Protein AF-A0A9E5GX57-F1 (afdb_monomer_lite)

Radius of gyration: 22.39 Å; chains: 1; bounding box: 56×54×63 Å

Secondary structure (DSSP, 8-state):
-------PPPP-S--SHHHHHHHHHHHHHHHHHHHHHHHHHHTS--TTT----HHHHHHHHHHHHHS-TTPBPTT-TT-BTTTTHHHHHHHHHHHHTTSS-SB--EEEETTEEEEPPGGG-BTHHHHHHHHHHHHHHH-TT--HHHHHHHHHHHHHHS-TTS-HHHHHHHHHHHHHHHHHHHHH-SEEEEE-TTS-EEEEETTTT-HHHHHHHHHHSHHHHHHHHHHHHHHHHHTTS-PPTT---HHHHHHHHHHHIIIIIIS-HHHHHHHH-GGGHHHHHHHHHHHHHHHHHHHHHHHT-THHHHHHHTTS----HHHHHHHHHHHHHHHHHHHTT-S-HHHHHHHHHHHHHHHHHH-GGGHHHHHHHHHHHHHHHHHS-------TTS----

Sequence (394 aa):
MDNCALEAPYRGAATTPEEVGEIAEISLRESLEKEERLLKFYEQPFGANAGPWHLPRIHWQYLREFKPVGQKRKDDATEDIIHELNPALEMAAYFKADFLPSEVTYERIGGIKRDLPLEQHSIAHLFSAIAFHDRDEDDPDASRETLIEFSNDNISALGKDVKKDEKDFMRRQVLYLADVSDALTFGRKARMADGSVQKQKTHGDDLALYNRALTQYWTSITTKCPDRIRGLATRYTRVPIGKFTIDKHMAYLNETGTIFMEAQPIEDTMDRFPQLTPFLEIMNSQMRAAFVTVGAMTKYHPNLDIKQHSRKGVYNPETAEISIHRALKTAMRAAEWIPHDVCAMTELLEGLKAEAERERALQPLVDRIEEQLTPYLQHLGACPKPNCSQRRIR

Foldseek 3Di:
DDDPPPPPDDDDDDPDPVSVVVLLVVQLVVQVVLVVVLVVLQPDDDPPDDDRLQLLVLLLVVLCVPFPGRDADPPDSPHHSQNLSVVLVVVSVCVVVVLADQFQQWWADPNDTDGDPPLQTGPSLLSSLSSCLVVQAPDAVDALVVQLVSSLVVLVVPDPVQDPVNSVSVSSNSNVSSLLSLLQHQWHFHQDPVRDTDTGGSVNPPLVVSLCSQLVGLSRVLNNLVVLLVVLLCLLPDHPPPPDDLVVLVVSLVVLCVNPVVSPSLVSNCNTRVSNVSVSLLSNLSSLLSSLLSVLCSVVPCVVCCVVVVPDPPDDSNVVSVLSSVLSVQLSVQSNPDSDNLRSLVSSLVSLVVSCVVVVVSVVSSVVSCVVCVVVNVVRDDDPPPPPPDPPPD

Structure (mmCIF, N/CA/C/O backbone):
data_AF-A0A9E5GX57-F1
#
_entry.id   AF-A0A9E5GX57-F1
#
loop_
_atom_site.group_PDB
_atom_site.id
_atom_site.type_symbol
_atom_site.label_atom_id
_atom_site.label_alt_id
_atom_site.label_comp_id
_atom_site.label_asym_id
_atom_site.label_entity_id
_atom_site.label_seq_id
_atom_site.pdbx_PDB_ins_code
_atom_site.Cartn_x
_atom_site.Cartn_y
_atom_site.Cartn_z
_atom_site.occupancy
_atom_site.B_iso_or_equiv
_atom_site.auth_seq_id
_atom_site.auth_comp_id
_atom_site.auth_asym_id
_atom_site.auth_atom_id
_atom_site.pdbx_PDB_model_num
ATOM 1 N N . MET A 1 1 ? -17.647 14.606 -27.583 1.00 30.09 1 MET A N 1
ATOM 2 C CA . MET A 1 1 ? -17.278 13.748 -26.441 1.00 30.09 1 MET A CA 1
ATOM 3 C C . MET A 1 1 ? -15.777 13.787 -26.391 1.00 30.09 1 MET A C 1
ATOM 5 O O . MET A 1 1 ? -15.136 13.344 -27.336 1.00 30.09 1 MET A O 1
ATOM 9 N N . ASP A 1 2 ? -15.281 14.509 -25.401 1.00 24.64 2 ASP A N 1
ATOM 10 C CA . ASP A 1 2 ? -13.991 15.174 -25.449 1.00 24.64 2 ASP A CA 1
ATOM 11 C C . ASP A 1 2 ? -12.822 14.222 -25.205 1.00 24.64 2 ASP A C 1
ATOM 13 O O . ASP A 1 2 ? -12.831 13.387 -24.301 1.00 24.64 2 ASP A O 1
ATOM 17 N N . ASN A 1 3 ? -11.817 14.383 -26.064 1.00 24.83 3 ASN A N 1
ATOM 18 C CA . ASN A 1 3 ? -10.504 13.768 -25.992 1.00 24.83 3 ASN A CA 1
ATOM 19 C C . ASN A 1 3 ? -9.818 14.153 -24.676 1.00 24.83 3 ASN A C 1
ATOM 21 O O . ASN A 1 3 ? -9.302 15.262 -24.544 1.00 24.83 3 ASN A O 1
ATOM 25 N N . CYS A 1 4 ? -9.727 13.219 -23.732 1.00 24.48 4 CYS A N 1
ATOM 26 C CA . CYS A 1 4 ? -8.815 13.334 -22.596 1.00 24.48 4 CYS A CA 1
ATOM 27 C C . CYS A 1 4 ? -7.399 12.916 -23.038 1.00 24.48 4 CYS A C 1
ATOM 29 O O . CYS A 1 4 ? -6.855 11.910 -22.594 1.00 24.48 4 CYS A O 1
ATOM 31 N N . ALA A 1 5 ? -6.826 13.684 -23.965 1.00 29.31 5 ALA A N 1
ATOM 32 C CA . ALA A 1 5 ? -5.418 13.625 -24.332 1.00 29.31 5 ALA A CA 1
ATOM 33 C C . ALA A 1 5 ? -4.740 14.885 -23.787 1.00 29.31 5 ALA A C 1
ATOM 35 O O . ALA A 1 5 ? -4.598 15.889 -24.477 1.00 29.31 5 ALA A O 1
ATOM 36 N N . LEU A 1 6 ? -4.335 14.826 -22.521 1.00 27.31 6 LEU A N 1
ATOM 37 C CA . LEU A 1 6 ? -3.251 15.658 -22.008 1.00 27.31 6 LEU A CA 1
ATOM 38 C C . LEU A 1 6 ? -1.996 14.780 -21.949 1.00 27.31 6 LEU A C 1
ATOM 40 O O . LEU A 1 6 ? -1.486 14.459 -20.881 1.00 27.31 6 LEU A O 1
ATOM 44 N N . GLU A 1 7 ? -1.511 14.357 -23.119 1.00 31.70 7 GLU A N 1
ATOM 45 C CA . GLU A 1 7 ? -0.097 14.014 -23.266 1.00 31.70 7 GLU A CA 1
ATOM 46 C C . GLU A 1 7 ? 0.648 15.347 -23.394 1.00 31.70 7 GLU A C 1
ATOM 48 O O . GLU A 1 7 ? 0.760 15.923 -24.475 1.00 31.70 7 GLU A O 1
ATOM 53 N N . ALA A 1 8 ? 1.086 15.898 -22.259 1.00 29.09 8 ALA A N 1
ATOM 54 C CA . ALA A 1 8 ? 1.995 17.034 -22.281 1.00 29.09 8 ALA A CA 1
ATOM 55 C C . ALA A 1 8 ? 3.293 16.616 -23.005 1.00 29.09 8 ALA A C 1
ATOM 57 O O . ALA A 1 8 ? 3.839 15.549 -22.693 1.00 29.09 8 ALA A O 1
ATOM 58 N N . PRO A 1 9 ? 3.801 17.415 -23.964 1.00 34.03 9 PRO A N 1
ATOM 59 C CA . PRO A 1 9 ? 5.063 17.125 -24.624 1.00 34.03 9 PRO A CA 1
ATOM 60 C C . PRO A 1 9 ? 6.201 17.082 -23.598 1.00 34.03 9 PRO A C 1
ATOM 62 O O . PRO A 1 9 ? 6.283 17.896 -22.679 1.00 34.03 9 PRO A O 1
ATOM 65 N N . TYR A 1 10 ? 7.062 16.086 -23.777 1.00 39.72 10 TYR A N 1
ATOM 66 C CA . TYR A 1 10 ? 8.266 15.828 -22.999 1.00 39.72 10 TYR A CA 1
ATOM 67 C C . TYR A 1 10 ? 9.134 17.088 -22.863 1.00 39.72 10 TYR A C 1
ATOM 69 O O . TYR A 1 10 ? 9.574 17.651 -23.865 1.00 39.72 10 TYR A O 1
ATOM 77 N N . ARG A 1 11 ? 9.428 17.490 -21.624 1.00 37.50 11 ARG A N 1
ATOM 78 C CA . ARG A 1 11 ? 10.623 18.278 -21.304 1.00 37.50 11 ARG A CA 1
ATOM 79 C C . ARG A 1 11 ? 11.626 17.310 -20.686 1.00 37.50 11 ARG A C 1
ATOM 81 O O . ARG A 1 11 ? 11.236 16.502 -19.842 1.00 37.50 11 ARG A O 1
ATOM 88 N N . GLY A 1 12 ? 12.873 17.332 -21.154 1.00 38.97 12 GLY A N 1
ATOM 89 C CA . GLY A 1 12 ? 13.959 16.558 -20.546 1.00 38.97 12 GLY A CA 1
ATOM 90 C C . GLY A 1 12 ? 14.179 16.960 -19.084 1.00 38.97 12 GLY A C 1
ATOM 91 O O . GLY A 1 12 ? 13.433 17.772 -18.536 1.00 38.97 12 GLY A O 1
ATOM 92 N N . ALA A 1 13 ? 15.208 16.408 -18.433 1.00 46.69 13 ALA A N 1
ATOM 93 C CA . ALA A 1 13 ? 15.656 16.940 -17.143 1.00 46.69 13 ALA A CA 1
ATOM 94 C C . ALA A 1 13 ? 15.765 18.469 -17.248 1.00 46.69 13 ALA A C 1
ATOM 96 O O . ALA A 1 13 ? 16.379 18.945 -18.201 1.00 46.69 13 ALA A O 1
ATOM 97 N N . ALA A 1 14 ? 15.129 19.211 -16.332 1.00 47.84 14 ALA A N 1
ATOM 98 C CA . ALA A 1 14 ? 15.121 20.670 -16.386 1.00 47.84 14 ALA A CA 1
ATOM 99 C C . ALA A 1 14 ? 16.557 21.182 -16.514 1.00 47.84 14 ALA A C 1
ATOM 101 O O . ALA A 1 14 ? 17.408 20.924 -15.661 1.00 47.84 14 ALA A O 1
ATOM 102 N N . THR A 1 15 ? 16.827 21.852 -17.625 1.00 48.78 15 THR A N 1
ATOM 103 C CA . THR A 1 15 ? 18.146 22.379 -17.967 1.00 48.78 15 THR A CA 1
ATOM 104 C C . THR A 1 15 ? 18.288 23.838 -17.559 1.00 48.78 15 THR A C 1
ATOM 106 O O . THR A 1 15 ? 19.411 24.338 -17.485 1.00 48.78 15 THR A O 1
ATOM 109 N N . THR A 1 16 ? 17.171 24.509 -17.246 1.00 55.31 16 THR A N 1
ATOM 110 C CA . THR A 1 16 ? 17.151 25.908 -16.813 1.00 55.31 16 THR A CA 1
ATOM 111 C C . THR A 1 16 ? 16.426 26.115 -15.475 1.00 55.31 16 THR A C 1
ATOM 113 O O . THR A 1 16 ? 15.537 25.337 -15.115 1.00 55.31 16 THR A O 1
ATOM 116 N N . PRO A 1 17 ? 16.769 27.174 -14.717 1.00 61.09 17 PRO A N 1
ATOM 117 C CA . PRO A 1 17 ? 16.043 27.568 -13.507 1.00 61.09 17 PRO A CA 1
ATOM 118 C C . PRO A 1 17 ? 14.542 27.812 -13.732 1.00 61.09 17 PRO A C 1
ATOM 120 O O . PRO A 1 17 ? 13.737 27.491 -12.860 1.00 61.09 17 PRO A O 1
ATOM 123 N N . GLU A 1 18 ? 14.153 28.336 -14.895 1.00 64.94 18 GLU A N 1
ATOM 124 C CA . GLU A 1 18 ? 12.749 28.552 -15.265 1.00 64.94 18 GLU A CA 1
ATOM 125 C C . GLU A 1 18 ? 11.991 27.224 -15.414 1.00 64.94 18 GLU A C 1
ATOM 127 O O . GLU A 1 18 ? 10.876 27.087 -14.914 1.00 64.94 18 GLU A O 1
ATOM 132 N N . GLU A 1 19 ? 12.611 26.207 -16.022 1.00 59.66 19 GLU A N 1
ATOM 133 C CA . GLU A 1 19 ? 12.030 24.863 -16.131 1.00 59.66 19 GLU A CA 1
ATOM 134 C C . GLU A 1 19 ? 11.888 24.186 -14.761 1.00 59.66 19 GLU A C 1
ATOM 136 O O . GLU A 1 19 ? 10.902 23.490 -14.515 1.00 59.66 19 GLU A O 1
ATOM 141 N N . VAL A 1 20 ? 12.834 24.418 -13.844 1.00 59.88 20 VAL A N 1
ATOM 142 C CA . VAL A 1 20 ? 12.734 23.950 -12.451 1.00 59.88 20 VAL A CA 1
ATOM 143 C C . VAL A 1 20 ? 11.553 24.615 -11.735 1.00 59.88 20 VAL A C 1
ATOM 145 O O . VAL A 1 20 ? 10.814 23.932 -11.024 1.00 59.88 20 VAL A O 1
ATOM 148 N N . GLY A 1 21 ? 11.348 25.920 -11.948 1.00 58.75 21 GLY A N 1
ATOM 149 C CA . GLY A 1 21 ? 10.207 26.665 -11.409 1.00 58.75 21 GLY A CA 1
ATOM 150 C C . GLY A 1 21 ? 8.862 26.121 -11.898 1.00 58.75 21 GLY A C 1
ATOM 151 O O . GLY A 1 21 ? 7.993 25.807 -11.086 1.00 58.75 21 GLY A O 1
ATOM 152 N N . GLU A 1 22 ? 8.713 25.909 -13.207 1.00 66.88 22 GLU A N 1
ATOM 153 C CA . GLU A 1 22 ? 7.477 25.368 -13.790 1.00 66.88 22 GLU A CA 1
ATOM 154 C C . GLU A 1 22 ? 7.166 23.937 -13.308 1.00 66.88 22 GLU A C 1
ATOM 156 O O . GLU A 1 22 ? 6.010 23.604 -13.034 1.00 66.88 22 GLU A O 1
ATOM 161 N N . ILE A 1 23 ? 8.182 23.078 -13.154 1.00 65.31 23 ILE A N 1
ATOM 162 C CA . ILE A 1 23 ? 7.997 21.711 -12.633 1.00 65.31 23 ILE A CA 1
ATOM 163 C C . ILE A 1 23 ? 7.541 21.729 -11.168 1.00 65.31 23 ILE A C 1
ATOM 165 O O . ILE A 1 23 ? 6.673 20.935 -10.788 1.00 65.31 23 ILE A O 1
ATOM 169 N N . ALA A 1 24 ? 8.091 22.632 -10.353 1.00 68.75 24 ALA A N 1
ATOM 170 C CA . ALA A 1 24 ? 7.692 22.788 -8.957 1.00 68.75 24 ALA A CA 1
ATOM 171 C C . ALA A 1 24 ? 6.227 23.245 -8.834 1.00 68.75 24 ALA A C 1
ATOM 173 O O . ALA A 1 24 ? 5.468 22.682 -8.043 1.00 68.75 24 ALA A O 1
ATOM 174 N N . GLU A 1 25 ? 5.793 24.198 -9.663 1.00 73.62 25 GLU A N 1
ATOM 175 C CA . GLU A 1 25 ? 4.401 24.667 -9.688 1.00 73.62 25 GLU A CA 1
ATOM 176 C C . GLU A 1 25 ? 3.413 23.567 -10.105 1.00 73.62 25 GLU A C 1
ATOM 178 O O . GLU A 1 25 ? 2.356 23.410 -9.487 1.00 73.62 25 GLU A O 1
ATOM 183 N N . ILE A 1 26 ? 3.760 22.763 -11.117 1.00 73.25 26 ILE A N 1
ATOM 184 C CA . ILE A 1 26 ? 2.931 21.630 -11.550 1.00 73.25 26 ILE A CA 1
ATOM 185 C C . ILE A 1 26 ? 2.791 20.601 -10.426 1.00 73.25 26 ILE A C 1
ATOM 187 O O . ILE A 1 26 ? 1.674 20.152 -10.161 1.00 73.25 26 ILE A O 1
ATOM 191 N N . SER A 1 27 ? 3.891 20.241 -9.754 1.00 74.75 27 SER A N 1
ATOM 192 C CA . SER A 1 27 ? 3.845 19.264 -8.658 1.00 74.75 27 SER A CA 1
ATOM 193 C C . SER A 1 27 ? 3.019 19.774 -7.484 1.00 74.75 27 SER A C 1
ATOM 195 O O . SER A 1 27 ? 2.215 19.031 -6.930 1.00 74.75 27 SER A O 1
ATOM 197 N N . LEU A 1 28 ? 3.172 21.051 -7.124 1.00 81.19 28 LEU A N 1
ATOM 198 C CA . LEU A 1 28 ? 2.388 21.670 -6.062 1.00 81.19 28 LEU A CA 1
ATOM 199 C C . LEU A 1 28 ? 0.888 21.590 -6.361 1.00 81.19 28 LEU A C 1
ATOM 201 O O . LEU A 1 28 ? 0.123 21.127 -5.516 1.00 81.19 28 LEU A O 1
ATOM 205 N N . ARG A 1 29 ? 0.470 21.984 -7.570 1.00 81.69 29 ARG A N 1
ATOM 206 C CA . ARG A 1 29 ? -0.937 21.906 -7.981 1.00 81.69 29 ARG A CA 1
ATOM 207 C C . ARG A 1 29 ? -1.455 20.468 -7.952 1.00 81.69 29 ARG A C 1
ATOM 209 O O . ARG A 1 29 ? -2.508 20.219 -7.378 1.00 81.69 29 ARG A O 1
ATOM 216 N N . GLU A 1 30 ? -0.705 19.527 -8.521 1.00 80.75 30 GLU A N 1
ATOM 217 C CA . GLU A 1 30 ? -1.071 18.107 -8.551 1.00 80.75 30 GLU A CA 1
ATOM 218 C C . GLU A 1 30 ? -1.257 17.530 -7.135 1.00 80.75 30 GLU A C 1
ATOM 220 O O . GLU A 1 30 ? -2.246 16.846 -6.863 1.00 80.75 30 GLU A O 1
ATOM 225 N N . SER A 1 31 ? -0.327 17.825 -6.224 1.00 83.00 31 SER A N 1
ATOM 226 C CA . SER A 1 31 ? -0.404 17.439 -4.813 1.00 83.00 31 SER A CA 1
ATOM 227 C C . SER A 1 31 ? -1.658 17.992 -4.130 1.00 83.00 31 SER A C 1
ATOM 229 O O . SER A 1 31 ? -2.380 17.244 -3.468 1.00 83.00 31 SER A O 1
ATOM 231 N N . LEU A 1 32 ? -1.931 19.290 -4.302 1.00 85.75 32 LEU A N 1
ATOM 232 C CA . LEU A 1 32 ? -3.076 19.961 -3.680 1.00 85.75 32 LEU A CA 1
ATOM 233 C C . LEU A 1 32 ? -4.412 19.421 -4.204 1.00 85.75 32 LEU A C 1
ATOM 235 O O . LEU A 1 32 ? -5.317 19.158 -3.418 1.00 85.75 32 LEU A O 1
ATOM 239 N N . GLU A 1 33 ? -4.530 19.191 -5.513 1.00 86.44 33 GLU A N 1
ATOM 240 C CA . GLU A 1 33 ? -5.737 18.617 -6.121 1.00 86.44 33 GLU A CA 1
ATOM 241 C C . GLU A 1 33 ? -6.028 17.202 -5.592 1.00 86.44 33 GLU A C 1
ATOM 243 O O . GLU A 1 33 ? -7.178 16.843 -5.320 1.00 86.44 33 GLU A O 1
ATOM 248 N N . LYS A 1 34 ? -4.992 16.370 -5.430 1.00 86.75 34 LYS A N 1
ATOM 249 C CA . LYS A 1 34 ? -5.133 15.014 -4.876 1.00 86.75 34 LYS A CA 1
ATOM 250 C C . LYS A 1 34 ? -5.502 15.036 -3.397 1.00 86.75 34 LYS A C 1
ATOM 252 O O . LYS A 1 34 ? -6.383 14.279 -2.987 1.00 86.75 34 LYS A O 1
ATOM 257 N N . GLU A 1 35 ? -4.867 15.908 -2.620 1.00 87.31 35 GLU A N 1
ATOM 258 C CA . GLU A 1 35 ? -5.196 16.114 -1.211 1.00 87.31 35 GLU A CA 1
ATOM 259 C C . GLU A 1 35 ? -6.649 16.567 -1.044 1.00 87.31 35 GLU A C 1
ATOM 261 O O . GLU A 1 35 ? -7.388 15.962 -0.271 1.00 87.31 35 GLU A O 1
ATOM 266 N N . GLU A 1 36 ? -7.105 17.555 -1.818 1.00 88.00 36 GLU A N 1
ATOM 267 C CA . GLU A 1 36 ? -8.489 18.035 -1.765 1.00 88.00 36 GLU A CA 1
ATOM 268 C C . GLU A 1 36 ? -9.488 16.900 -2.040 1.00 88.00 36 GLU A C 1
ATOM 270 O O . GLU A 1 36 ? -10.511 16.770 -1.363 1.00 88.00 36 GLU A O 1
ATOM 275 N N . ARG A 1 37 ? -9.188 16.029 -3.010 1.00 87.38 37 ARG A N 1
ATOM 276 C CA . ARG A 1 37 ? -10.025 14.861 -3.319 1.00 87.38 37 ARG A CA 1
ATOM 277 C C . ARG A 1 37 ? -10.089 13.858 -2.167 1.00 87.38 37 ARG A C 1
ATOM 279 O O . ARG A 1 37 ? -11.169 13.319 -1.920 1.00 87.38 37 ARG A O 1
ATOM 286 N N . LEU A 1 38 ? -8.975 13.601 -1.480 1.00 86.56 38 LEU A N 1
ATOM 287 C CA . LEU A 1 38 ? -8.951 12.720 -0.308 1.00 86.56 38 LEU A CA 1
ATOM 288 C C . LEU A 1 38 ? -9.674 13.339 0.886 1.00 86.56 38 LEU A C 1
ATOM 290 O O . LEU A 1 38 ? -10.454 12.652 1.536 1.00 86.56 38 LEU A O 1
ATOM 294 N N . LEU A 1 39 ? -9.488 14.636 1.140 1.00 85.44 39 LEU A N 1
ATOM 295 C CA . LEU A 1 39 ? -10.203 15.342 2.204 1.00 85.44 39 LEU A CA 1
ATOM 296 C C . LEU A 1 39 ? -11.717 15.282 1.982 1.00 85.44 39 LEU A C 1
ATOM 298 O O . LEU A 1 39 ? -12.441 14.863 2.883 1.00 85.44 39 LEU A O 1
ATOM 302 N N . LYS A 1 40 ? -12.183 15.562 0.756 1.00 86.44 40 LYS A N 1
ATOM 303 C CA . LYS A 1 40 ? -13.597 15.397 0.378 1.00 86.44 40 LYS A CA 1
ATOM 304 C C . LYS A 1 40 ? -14.086 13.969 0.580 1.00 86.44 40 LYS A C 1
ATOM 306 O O . LYS A 1 40 ? -15.227 13.769 0.978 1.00 86.44 40 LYS A O 1
ATOM 311 N N . PHE A 1 41 ? -13.256 12.968 0.290 1.00 85.50 41 PHE A N 1
ATOM 312 C CA . PHE A 1 41 ? -13.591 11.572 0.558 1.00 85.50 41 PHE A CA 1
ATOM 313 C C . PHE A 1 41 ? -13.743 11.310 2.065 1.00 85.50 41 PHE A C 1
ATOM 315 O O . PHE A 1 41 ? -14.766 10.770 2.467 1.00 85.50 41 PHE A O 1
ATOM 322 N N . TYR A 1 42 ? -12.816 11.776 2.905 1.00 82.69 42 TYR A N 1
ATOM 323 C CA . TYR A 1 42 ? -12.885 11.636 4.369 1.00 82.69 42 TYR A CA 1
ATOM 324 C C . TYR A 1 42 ? -14.012 12.443 5.036 1.00 82.69 42 TYR A C 1
ATOM 326 O O . TYR A 1 42 ? -14.232 12.317 6.241 1.00 82.69 42 TYR A O 1
ATOM 334 N N . GLU A 1 43 ? -14.674 13.338 4.307 1.00 79.19 43 GLU A N 1
ATOM 335 C CA . GLU A 1 43 ? -15.832 14.115 4.771 1.00 79.19 43 GLU A CA 1
ATOM 336 C C . GLU A 1 43 ? -17.173 13.446 4.443 1.00 79.19 43 GLU A C 1
ATOM 338 O O . GLU A 1 43 ? -18.208 13.857 4.969 1.00 79.19 43 GLU A O 1
ATOM 343 N N . GLN A 1 44 ? -17.180 12.415 3.595 1.00 75.62 44 GLN A N 1
ATOM 344 C CA . GLN A 1 44 ? -18.407 11.716 3.223 1.00 75.62 44 GLN A CA 1
ATOM 345 C C . GLN A 1 44 ? -18.916 10.854 4.395 1.00 75.62 44 GLN A C 1
ATOM 347 O O . GLN A 1 44 ? -18.134 10.121 5.003 1.00 75.62 44 GLN A O 1
ATOM 352 N N . PRO A 1 45 ? -20.219 10.911 4.735 1.00 63.09 45 PRO A N 1
ATOM 353 C CA . PRO A 1 45 ? -20.799 10.014 5.728 1.00 63.09 45 PRO A CA 1
ATOM 354 C C . PRO A 1 45 ? -20.820 8.581 5.178 1.00 63.09 45 PRO A C 1
ATOM 356 O O . PRO A 1 45 ? -21.448 8.317 4.152 1.00 63.09 45 PRO A O 1
ATOM 359 N N . PHE A 1 46 ? -20.144 7.651 5.856 1.00 62.62 46 PHE A N 1
ATOM 360 C CA . PHE A 1 46 ? -20.051 6.254 5.425 1.00 62.62 46 PHE A CA 1
ATOM 361 C C . PHE A 1 46 ? -20.983 5.351 6.232 1.00 62.62 46 PHE A C 1
ATOM 363 O O . PHE A 1 46 ? -20.666 4.890 7.322 1.00 62.62 46 PHE A O 1
ATOM 370 N N . GLY A 1 47 ? -22.161 5.075 5.674 1.00 53.31 47 GLY A N 1
ATOM 371 C CA . GLY A 1 47 ? -23.150 4.210 6.316 1.00 53.31 47 GLY A CA 1
ATOM 372 C C . GLY A 1 47 ? -23.623 4.726 7.683 1.00 53.31 47 GLY A C 1
ATOM 373 O O . GLY A 1 47 ? -23.253 5.800 8.146 1.00 53.31 47 GLY A O 1
ATOM 374 N N . ALA A 1 48 ? -24.491 3.958 8.339 1.00 41.62 48 ALA A N 1
ATOM 375 C CA . ALA A 1 48 ? -25.104 4.367 9.604 1.00 41.62 48 ALA A CA 1
ATOM 376 C C . ALA A 1 48 ? -24.144 4.322 10.816 1.00 41.62 48 ALA A C 1
ATOM 378 O O . ALA A 1 48 ? -24.490 4.856 11.866 1.00 41.62 48 ALA A O 1
ATOM 379 N N . ASN A 1 49 ? -22.962 3.701 10.672 1.00 45.16 49 ASN A N 1
ATOM 380 C CA . ASN A 1 49 ? -22.070 3.360 11.787 1.00 45.16 49 ASN A CA 1
ATOM 381 C C . ASN A 1 49 ? -20.617 3.851 11.640 1.00 45.16 49 ASN A C 1
ATOM 383 O O . ASN A 1 49 ? -19.863 3.710 12.602 1.00 45.16 49 ASN A O 1
ATOM 387 N N . ALA A 1 50 ? -20.183 4.413 10.500 1.00 52.50 50 ALA A N 1
ATOM 388 C CA . ALA A 1 50 ? -18.818 4.934 10.428 1.00 52.50 50 ALA A CA 1
ATOM 389 C C . ALA A 1 50 ? -18.745 6.259 11.189 1.00 52.50 50 ALA A C 1
ATOM 391 O O . ALA A 1 50 ? -19.325 7.271 10.788 1.00 52.50 50 ALA A O 1
ATOM 392 N N . GLY A 1 51 ? -18.030 6.241 12.311 1.00 54.72 51 GLY A N 1
ATOM 393 C CA . GLY A 1 51 ? -17.637 7.459 13.000 1.00 54.72 51 GLY A CA 1
ATOM 394 C C . GLY A 1 51 ? -16.778 8.373 12.110 1.00 54.72 51 GLY A C 1
ATOM 395 O O . GLY A 1 51 ? -16.346 7.990 11.019 1.00 54.72 51 GLY A O 1
ATOM 396 N N . PRO A 1 52 ? -16.513 9.604 12.564 1.00 62.62 52 PRO A N 1
ATOM 397 C CA . PRO A 1 52 ? -15.611 10.524 11.878 1.00 62.62 52 PRO A CA 1
ATOM 398 C C . PRO A 1 52 ? -14.225 9.906 11.605 1.00 62.62 52 PRO A C 1
ATOM 400 O O . PRO A 1 52 ? -13.628 9.256 12.464 1.00 62.62 52 PRO A O 1
ATOM 403 N N . TRP A 1 53 ? -13.688 10.162 10.404 1.00 76.38 53 TRP A N 1
ATOM 404 C CA . TRP A 1 53 ? -12.379 9.693 9.919 1.00 76.38 53 TRP A CA 1
ATOM 405 C C . TRP A 1 53 ? -11.206 10.422 10.605 1.00 76.38 53 TRP A C 1
ATOM 407 O O . TRP A 1 53 ? -10.419 11.121 9.965 1.00 76.38 53 TRP A O 1
ATOM 417 N N . HIS A 1 54 ? -11.088 10.303 11.929 1.00 79.12 54 HIS A N 1
ATOM 418 C CA . HIS A 1 54 ? -10.062 11.007 12.703 1.00 79.12 54 HIS A CA 1
ATOM 419 C C . HIS A 1 54 ? -8.652 10.482 12.435 1.00 79.12 54 HIS A C 1
ATOM 421 O O . HIS A 1 54 ? -7.739 11.279 12.229 1.00 79.12 54 HIS A O 1
ATOM 427 N N . LEU A 1 55 ? -8.463 9.159 12.405 1.00 82.00 55 LEU A N 1
ATOM 428 C CA . LEU A 1 55 ? -7.122 8.587 12.288 1.00 82.00 55 LEU A CA 1
ATOM 429 C C . LEU A 1 55 ? -6.457 8.925 10.951 1.00 82.00 55 LEU A C 1
ATOM 431 O O . LEU A 1 55 ? -5.352 9.459 11.007 1.00 82.00 55 LEU A O 1
ATOM 435 N N . PRO A 1 56 ? -7.088 8.748 9.775 1.00 83.69 56 PRO A N 1
ATOM 436 C CA . PRO A 1 56 ? -6.435 9.095 8.514 1.00 83.69 56 PRO A CA 1
ATOM 437 C C . PRO A 1 56 ? -6.061 10.574 8.428 1.00 83.69 56 PRO A C 1
ATOM 439 O O . PRO A 1 56 ? -5.003 10.897 7.907 1.00 83.69 56 PRO A O 1
ATOM 442 N N . ARG A 1 57 ? -6.862 11.475 9.016 1.00 82.81 57 ARG A N 1
ATOM 443 C CA . ARG A 1 57 ? -6.533 12.909 9.089 1.00 82.81 57 ARG A CA 1
ATOM 444 C C . ARG A 1 57 ? -5.321 13.191 9.979 1.00 82.81 57 ARG A C 1
ATOM 446 O O . ARG A 1 57 ? -4.462 13.968 9.582 1.00 82.81 57 ARG A O 1
ATOM 453 N N . ILE A 1 58 ? -5.238 12.563 11.152 1.00 87.25 58 ILE A N 1
ATOM 454 C CA . ILE A 1 58 ? -4.082 12.707 12.054 1.00 87.25 58 ILE A CA 1
ATOM 455 C C . ILE A 1 58 ? -2.818 12.152 11.382 1.00 87.25 58 ILE A C 1
ATOM 457 O O . ILE A 1 58 ? -1.800 12.828 11.315 1.00 87.25 58 ILE A O 1
ATOM 461 N N . HIS A 1 59 ? -2.891 10.958 10.796 1.00 86.12 59 HIS A N 1
ATOM 462 C CA . HIS A 1 59 ? -1.746 10.329 10.126 1.00 86.12 59 HIS A CA 1
ATOM 463 C C . HIS A 1 59 ? -1.342 11.072 8.841 1.00 86.12 59 HIS A C 1
ATOM 465 O O . HIS A 1 59 ? -0.176 11.087 8.461 1.00 86.12 59 HIS A O 1
ATOM 471 N N . TRP A 1 60 ? -2.281 11.760 8.193 1.00 84.44 60 TRP A N 1
ATOM 472 C CA . TRP A 1 60 ? -1.971 12.679 7.103 1.00 84.44 60 TRP A CA 1
ATOM 473 C C . TRP A 1 60 ? -1.143 13.887 7.569 1.00 84.44 60 TRP A C 1
ATOM 475 O O . TRP A 1 60 ? -0.207 14.301 6.887 1.00 84.44 60 TRP A O 1
ATOM 485 N N . GLN A 1 61 ? -1.441 14.439 8.747 1.00 86.06 61 GLN A N 1
ATOM 486 C CA . GLN A 1 61 ? -0.637 15.515 9.335 1.00 86.06 61 GLN A CA 1
ATOM 487 C C . GLN A 1 61 ? 0.776 15.036 9.691 1.00 86.06 61 GLN A C 1
ATOM 489 O O . GLN A 1 61 ? 1.725 15.787 9.489 1.00 86.06 61 GLN A O 1
ATOM 494 N N . TYR A 1 62 ? 0.921 13.781 10.129 1.00 87.12 62 TYR A N 1
ATOM 495 C CA . TYR A 1 62 ? 2.230 13.155 10.335 1.00 87.12 62 TYR A CA 1
ATOM 496 C C . TYR A 1 62 ? 3.045 13.132 9.036 1.00 87.12 62 TYR A C 1
ATOM 498 O O . TYR A 1 62 ? 4.187 13.570 9.011 1.00 87.12 62 TYR A O 1
ATOM 506 N N . LEU A 1 63 ? 2.451 12.726 7.908 1.00 85.69 63 LEU A N 1
ATOM 507 C CA . LEU A 1 63 ? 3.138 12.783 6.611 1.00 85.69 63 LEU A CA 1
ATOM 508 C C . LEU A 1 63 ? 3.603 14.210 6.267 1.00 85.69 63 LEU A C 1
ATOM 510 O O . LEU A 1 63 ? 4.726 14.408 5.797 1.00 85.69 63 LEU A O 1
ATOM 514 N N . ARG A 1 64 ? 2.751 15.209 6.529 1.00 83.25 64 ARG A N 1
ATOM 515 C CA . ARG A 1 64 ? 3.027 16.634 6.287 1.00 83.25 64 ARG A CA 1
ATOM 516 C C . ARG A 1 64 ? 4.144 17.204 7.156 1.00 83.25 64 ARG A C 1
ATOM 518 O O . ARG A 1 64 ? 4.802 18.141 6.709 1.00 83.25 64 ARG A O 1
ATOM 525 N N . GLU A 1 65 ? 4.368 16.654 8.348 1.00 85.31 65 GLU A N 1
ATOM 526 C CA . GLU A 1 65 ? 5.475 17.055 9.224 1.00 85.31 65 GLU A CA 1
ATOM 527 C C . GLU A 1 65 ? 6.824 16.887 8.526 1.00 85.31 65 GLU A C 1
ATOM 529 O O . GLU A 1 65 ? 7.736 17.689 8.725 1.00 85.31 65 GLU A O 1
ATOM 534 N N . PHE A 1 66 ? 6.929 15.897 7.641 1.00 82.31 66 PHE A N 1
ATOM 535 C CA . PHE A 1 66 ? 8.219 15.530 7.097 1.00 82.31 66 PHE A CA 1
ATOM 536 C C . PHE A 1 66 ? 8.337 15.499 5.574 1.00 82.31 66 PHE A C 1
ATOM 538 O O . PHE A 1 66 ? 9.452 15.462 5.049 1.00 82.31 66 PHE A O 1
ATOM 545 N N . LYS A 1 67 ? 7.218 15.511 4.842 1.00 80.44 67 LYS A N 1
ATOM 546 C CA . LYS A 1 67 ? 7.210 15.623 3.379 1.00 80.44 67 LYS A CA 1
ATOM 547 C C . LYS A 1 67 ? 6.522 16.927 2.948 1.00 80.44 67 LYS A C 1
ATOM 549 O O . LYS A 1 67 ? 5.291 17.026 3.008 1.00 80.44 67 LYS A O 1
ATOM 554 N N . PRO A 1 68 ? 7.284 17.947 2.506 1.00 73.38 68 PRO A N 1
ATOM 555 C CA . PRO A 1 68 ? 6.707 19.204 2.035 1.00 73.38 68 PRO A CA 1
ATOM 556 C C . PRO A 1 68 ? 5.909 19.009 0.739 1.00 73.38 68 PRO A C 1
ATOM 558 O O . PRO A 1 68 ? 6.231 18.162 -0.089 1.00 73.38 68 PRO A O 1
ATOM 561 N N . VAL A 1 69 ? 4.868 19.821 0.543 1.00 74.69 69 VAL A N 1
ATOM 562 C CA . VAL A 1 69 ? 4.011 19.770 -0.655 1.00 74.69 69 VAL A CA 1
ATOM 563 C C . VAL A 1 69 ? 4.807 20.143 -1.907 1.00 74.69 69 VAL A C 1
ATOM 565 O O . VAL A 1 69 ? 5.556 21.119 -1.888 1.00 74.69 69 VAL A O 1
ATOM 568 N N . GLY A 1 70 ? 4.584 19.429 -3.013 1.00 64.38 70 GLY A N 1
ATOM 569 C CA . GLY A 1 70 ? 5.005 19.886 -4.339 1.00 64.38 70 GLY A CA 1
ATOM 570 C C . GLY A 1 70 ? 6.501 19.772 -4.632 1.00 64.38 70 GLY A C 1
ATOM 571 O O . GLY A 1 70 ? 6.973 20.348 -5.609 1.00 64.38 70 GLY A O 1
ATOM 572 N N . GLN A 1 71 ? 7.260 19.031 -3.823 1.00 70.62 71 GLN A N 1
ATOM 573 C CA . GLN A 1 71 ? 8.604 18.617 -4.224 1.00 70.62 71 GLN A CA 1
ATOM 574 C C . GLN A 1 71 ? 8.520 17.351 -5.079 1.00 70.62 71 GLN A C 1
ATOM 576 O O . GLN A 1 71 ? 7.662 16.502 -4.863 1.00 70.62 71 GLN A O 1
ATOM 581 N N . LYS A 1 72 ? 9.422 17.206 -6.051 1.00 70.38 72 LYS A N 1
ATOM 582 C CA . LYS A 1 72 ? 9.618 15.948 -6.783 1.00 70.38 72 LYS A CA 1
ATOM 583 C C . LYS A 1 72 ? 10.651 15.083 -6.063 1.00 70.38 72 LYS A C 1
ATOM 585 O O . LYS A 1 72 ? 11.551 15.606 -5.398 1.00 70.38 72 LYS A O 1
ATOM 590 N N . ARG A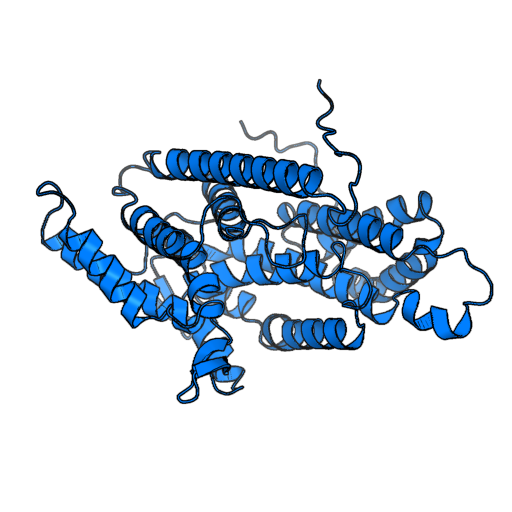 1 73 ? 10.549 13.760 -6.201 1.00 63.31 73 ARG A N 1
ATOM 591 C CA . ARG A 1 73 ? 11.589 12.838 -5.718 1.00 63.31 73 ARG A CA 1
ATOM 592 C C . ARG A 1 73 ? 12.911 13.148 -6.434 1.00 63.31 73 ARG A C 1
ATOM 594 O O . ARG A 1 73 ? 12.909 13.532 -7.604 1.00 63.31 73 ARG A O 1
ATOM 601 N N . LYS A 1 74 ? 14.048 13.007 -5.737 1.00 50.44 74 LYS A N 1
ATOM 602 C CA . LYS A 1 74 ? 15.374 13.230 -6.339 1.00 50.44 74 LYS A CA 1
ATOM 603 C C . LYS A 1 74 ? 15.503 12.361 -7.592 1.00 50.44 74 LYS A C 1
ATOM 605 O O . LYS A 1 74 ? 15.495 11.141 -7.484 1.00 50.44 74 LYS A O 1
ATOM 610 N N . ASP A 1 75 ? 15.660 13.032 -8.730 1.00 42.88 75 ASP A N 1
ATOM 611 C CA . ASP A 1 75 ? 15.964 12.491 -10.060 1.00 42.88 75 ASP A CA 1
ATOM 612 C C . ASP A 1 75 ? 14.789 12.098 -10.970 1.00 42.88 75 ASP A C 1
ATOM 614 O O . ASP A 1 75 ? 15.052 11.772 -12.126 1.00 42.88 75 ASP A O 1
ATOM 618 N N . ASP A 1 76 ? 13.530 12.233 -10.539 1.00 51.09 76 ASP A N 1
ATOM 619 C CA . ASP A 1 76 ? 12.375 11.890 -11.381 1.00 51.09 76 ASP A CA 1
ATOM 620 C C . ASP A 1 76 ? 11.443 13.089 -11.595 1.00 51.09 76 ASP A C 1
ATOM 622 O O . ASP A 1 76 ? 10.729 13.530 -10.697 1.00 51.09 76 ASP A O 1
ATOM 626 N N . ALA A 1 77 ? 11.372 13.587 -12.836 1.00 50.09 77 ALA A N 1
ATOM 627 C CA . ALA A 1 77 ? 10.484 14.695 -13.218 1.00 50.09 77 ALA A CA 1
ATOM 628 C C . ALA A 1 77 ? 8.981 14.379 -13.046 1.00 50.09 77 ALA A C 1
ATOM 630 O O . ALA A 1 77 ? 8.135 15.259 -13.201 1.00 50.09 77 ALA A O 1
ATOM 631 N N . THR A 1 78 ? 8.629 13.123 -12.756 1.00 50.06 78 THR A N 1
ATOM 632 C CA . THR A 1 78 ? 7.247 12.632 -12.812 1.00 50.06 78 THR A CA 1
ATOM 633 C C . THR A 1 78 ? 6.666 12.223 -11.463 1.00 50.06 78 THR A C 1
ATOM 635 O O . THR A 1 78 ? 5.444 12.222 -11.334 1.00 50.06 78 THR A O 1
ATOM 638 N N . GLU A 1 79 ? 7.482 11.951 -10.439 1.00 57.22 79 GLU A N 1
ATOM 639 C CA . GLU A 1 79 ? 6.976 11.438 -9.163 1.00 57.22 79 GLU A CA 1
ATOM 640 C C . GLU A 1 79 ? 7.052 12.497 -8.055 1.00 57.22 79 GLU A C 1
ATOM 642 O O . GLU A 1 79 ? 8.118 13.011 -7.712 1.00 57.22 79 GLU A O 1
ATOM 647 N N . ASP A 1 80 ? 5.875 12.872 -7.548 1.00 62.91 80 ASP A N 1
ATOM 648 C CA . ASP A 1 80 ? 5.721 13.771 -6.403 1.00 62.91 80 ASP A CA 1
ATOM 649 C C . ASP A 1 80 ? 6.291 13.120 -5.131 1.00 62.91 80 ASP A C 1
ATOM 651 O O . ASP A 1 80 ? 6.194 11.906 -4.958 1.00 62.91 80 ASP A O 1
ATOM 655 N N . ILE A 1 81 ? 6.887 13.919 -4.243 1.00 67.00 81 ILE A N 1
ATOM 656 C CA . ILE A 1 81 ? 7.446 13.467 -2.963 1.00 67.00 81 ILE A CA 1
ATOM 657 C C . ILE A 1 81 ? 6.373 12.842 -2.062 1.00 67.00 81 ILE A C 1
ATOM 659 O O . ILE A 1 81 ? 6.698 11.989 -1.239 1.00 67.00 81 ILE A O 1
ATOM 663 N N . ILE A 1 82 ? 5.108 13.230 -2.255 1.00 72.81 82 ILE A N 1
ATOM 664 C CA . ILE A 1 82 ? 3.924 12.719 -1.560 1.00 72.81 82 ILE A CA 1
ATOM 665 C C . ILE A 1 82 ? 3.192 11.705 -2.443 1.00 72.81 82 ILE A C 1
ATOM 667 O O . ILE A 1 82 ? 1.986 11.782 -2.706 1.00 72.81 82 ILE A O 1
ATOM 671 N N . HIS A 1 83 ? 3.944 10.752 -2.976 1.00 74.88 83 HIS A N 1
ATOM 672 C CA . HIS A 1 83 ? 3.407 9.703 -3.831 1.00 74.88 83 HIS A CA 1
ATOM 673 C C . HIS A 1 83 ? 2.359 8.808 -3.144 1.00 74.88 83 HIS A C 1
ATOM 675 O O . HIS A 1 83 ? 1.529 8.242 -3.860 1.00 74.88 83 HIS A O 1
ATOM 681 N N . GLU A 1 84 ? 2.315 8.789 -1.806 1.00 79.56 84 GLU A N 1
ATOM 682 C CA . GLU A 1 84 ? 1.350 8.114 -0.922 1.00 79.56 84 GLU A CA 1
ATOM 683 C C . GLU A 1 84 ? -0.099 8.558 -1.184 1.00 79.56 84 GLU A C 1
ATOM 685 O O . GLU A 1 84 ? -1.049 7.806 -0.954 1.00 79.56 84 GLU A O 1
ATOM 690 N N . LEU A 1 85 ? -0.285 9.757 -1.752 1.00 81.50 85 LEU A N 1
ATOM 691 C CA . LEU A 1 85 ? -1.587 10.250 -2.205 1.00 81.50 85 LEU A CA 1
ATOM 692 C C . LEU A 1 85 ? -2.223 9.352 -3.266 1.00 81.50 85 LEU A C 1
ATOM 694 O O . LEU A 1 85 ? -3.444 9.197 -3.296 1.00 81.50 85 LEU A O 1
ATOM 698 N N . ASN A 1 86 ? -1.418 8.787 -4.168 1.00 80.31 86 ASN A N 1
ATOM 699 C CA . ASN A 1 86 ? -1.954 7.994 -5.269 1.00 80.31 86 ASN A CA 1
ATOM 700 C C . ASN A 1 86 ? -2.493 6.636 -4.786 1.00 80.31 86 ASN A C 1
ATOM 702 O O . ASN A 1 86 ? -3.652 6.368 -5.097 1.00 80.31 86 ASN A O 1
ATOM 706 N N . PRO A 1 87 ? -1.746 5.815 -4.011 1.00 83.75 87 PRO A N 1
ATOM 707 C CA . PRO A 1 87 ? -2.308 4.597 -3.431 1.00 83.75 87 PRO A CA 1
ATOM 708 C C . PRO A 1 87 ? -3.538 4.870 -2.560 1.00 83.75 87 PRO A C 1
ATOM 710 O O . PRO A 1 87 ? -4.506 4.121 -2.628 1.00 83.75 87 PRO A O 1
ATOM 713 N N . ALA A 1 88 ? -3.567 5.971 -1.797 1.00 88.19 88 ALA A N 1
ATOM 714 C CA . ALA A 1 88 ? -4.747 6.329 -1.007 1.00 88.19 88 ALA A CA 1
ATOM 715 C C . ALA A 1 88 ? -5.970 6.622 -1.897 1.00 88.19 88 ALA A C 1
ATOM 717 O O . ALA A 1 88 ? -7.073 6.155 -1.618 1.00 88.19 88 ALA A O 1
ATOM 718 N N . LEU A 1 89 ? -5.797 7.359 -2.999 1.00 86.62 89 LEU A N 1
ATOM 719 C CA . LEU A 1 89 ? -6.877 7.607 -3.963 1.00 86.62 89 LEU A CA 1
ATOM 720 C C . LEU A 1 89 ? -7.343 6.324 -4.658 1.00 86.62 89 LEU A C 1
ATOM 722 O O . LEU A 1 89 ? -8.533 6.181 -4.938 1.00 86.62 89 LEU A O 1
ATOM 726 N N . GLU A 1 90 ? -6.418 5.411 -4.930 1.00 86.62 90 GLU A N 1
ATOM 727 C CA . GLU A 1 90 ? -6.711 4.105 -5.509 1.00 86.62 90 GLU A CA 1
ATOM 728 C C . GLU A 1 90 ? -7.530 3.240 -4.538 1.00 86.62 90 GLU A C 1
ATOM 730 O O . GLU A 1 90 ? -8.599 2.752 -4.903 1.00 86.62 90 GLU A O 1
ATOM 735 N N . MET A 1 91 ? -7.129 3.149 -3.266 1.00 89.94 91 MET A N 1
ATOM 736 C CA . MET A 1 91 ? -7.915 2.450 -2.242 1.00 89.94 91 MET A CA 1
ATOM 737 C C . MET A 1 91 ? -9.287 3.093 -2.023 1.00 89.94 91 MET A C 1
ATOM 739 O O . MET A 1 91 ? -10.276 2.385 -1.847 1.00 89.94 91 MET A O 1
ATOM 743 N N . ALA A 1 92 ? -9.395 4.425 -2.101 1.00 88.62 92 ALA A N 1
ATOM 744 C CA . ALA A 1 92 ? -10.690 5.105 -2.060 1.00 88.62 92 ALA A CA 1
ATOM 745 C C . ALA A 1 92 ? -11.597 4.702 -3.234 1.00 88.62 92 ALA A C 1
ATOM 747 O O . ALA A 1 92 ? -12.816 4.636 -3.067 1.00 88.62 92 ALA A O 1
ATOM 748 N N . ALA A 1 93 ? -11.030 4.431 -4.413 1.00 85.75 93 ALA A N 1
ATOM 749 C CA . ALA A 1 93 ? -11.783 3.940 -5.562 1.00 85.75 93 ALA A CA 1
ATOM 750 C C . ALA A 1 93 ? -12.249 2.490 -5.357 1.00 85.75 93 ALA A C 1
ATOM 752 O O . ALA A 1 93 ? -13.437 2.226 -5.532 1.00 85.75 93 ALA A O 1
ATOM 753 N N . TYR A 1 94 ? -11.370 1.585 -4.907 1.00 88.88 94 TYR A N 1
ATOM 754 C CA . TYR A 1 94 ? -11.750 0.200 -4.589 1.00 88.88 94 TYR A CA 1
ATOM 755 C C . TYR A 1 94 ? -12.806 0.121 -3.486 1.00 88.88 94 TYR A C 1
ATOM 757 O O . TYR A 1 94 ? -13.731 -0.684 -3.571 1.00 88.88 94 TYR A O 1
ATOM 765 N N . PHE A 1 95 ? -12.709 0.990 -2.480 1.00 87.62 95 PHE A N 1
ATOM 766 C CA . PHE A 1 95 ? -13.710 1.101 -1.426 1.00 87.62 95 PHE A CA 1
ATOM 767 C C . PHE A 1 95 ? -15.063 1.586 -1.957 1.00 87.62 95 PHE A C 1
ATOM 769 O O . PHE A 1 95 ? -16.089 0.990 -1.657 1.00 87.62 95 PHE A O 1
ATOM 776 N N . LYS A 1 96 ? -15.085 2.619 -2.810 1.00 85.06 96 LYS A N 1
ATOM 777 C CA . LYS A 1 96 ? -16.325 3.103 -3.451 1.00 85.06 96 LYS A CA 1
ATOM 778 C C . LYS A 1 96 ? -16.950 2.106 -4.424 1.00 85.06 96 LYS A C 1
ATOM 780 O O . LYS A 1 96 ? -18.127 2.241 -4.740 1.00 85.06 96 LYS A O 1
ATOM 785 N N . ALA A 1 97 ? -16.158 1.174 -4.938 1.00 82.94 97 ALA A N 1
ATOM 786 C CA . ALA A 1 97 ? -16.594 0.120 -5.842 1.00 82.94 97 ALA A CA 1
ATOM 787 C C . ALA A 1 97 ? -16.943 -1.191 -5.110 1.00 82.94 97 ALA A C 1
ATOM 789 O O . ALA A 1 97 ? -17.134 -2.209 -5.770 1.00 82.94 97 ALA A O 1
ATOM 790 N N . ASP A 1 98 ? -17.018 -1.173 -3.773 1.00 84.69 98 ASP A N 1
ATOM 791 C CA . ASP A 1 98 ? -17.352 -2.318 -2.915 1.00 84.69 98 ASP A CA 1
ATOM 792 C C . ASP A 1 98 ? -16.385 -3.518 -3.028 1.00 84.69 98 ASP A C 1
ATOM 794 O O . ASP A 1 98 ? -16.715 -4.633 -2.620 1.00 84.69 98 ASP A O 1
ATOM 798 N N . PHE A 1 99 ? -15.166 -3.309 -3.541 1.00 86.06 99 PHE A N 1
ATOM 799 C CA . PHE A 1 99 ? -14.110 -4.332 -3.529 1.00 86.06 99 PHE A CA 1
ATOM 800 C C . PHE A 1 99 ? -13.400 -4.409 -2.175 1.00 86.06 99 PHE A C 1
ATOM 802 O O . PHE A 1 99 ? -12.980 -5.489 -1.759 1.00 86.06 99 PHE A O 1
ATOM 809 N N . LEU A 1 100 ? -13.279 -3.273 -1.481 1.00 90.44 100 LEU A N 1
ATOM 810 C CA . LEU A 1 100 ? -12.785 -3.212 -0.106 1.00 90.44 100 LEU A CA 1
ATOM 811 C C . LEU A 1 100 ? -13.963 -3.099 0.871 1.00 90.44 100 LEU A C 1
ATOM 813 O O . LEU A 1 100 ? -14.812 -2.225 0.689 1.00 90.44 100 LEU A O 1
ATOM 817 N N . PRO A 1 101 ? -14.014 -3.922 1.933 1.00 89.69 101 PRO A N 1
ATOM 818 C CA . PRO A 1 101 ? -15.041 -3.797 2.955 1.00 89.69 101 PRO A CA 1
ATOM 819 C C . PRO A 1 101 ? -14.800 -2.558 3.830 1.00 89.69 101 PRO A C 1
ATOM 821 O O . PRO A 1 101 ? -13.669 -2.105 4.000 1.00 89.69 101 PRO A O 1
ATOM 824 N N . SER A 1 102 ? -15.856 -2.042 4.463 1.00 87.94 102 SER A N 1
ATOM 825 C CA . SER A 1 102 ? -15.720 -1.001 5.495 1.00 87.94 102 SER A CA 1
ATOM 826 C C . SER A 1 102 ? -15.043 -1.511 6.763 1.00 87.94 102 SER A C 1
ATOM 828 O O . SER A 1 102 ? -14.425 -0.727 7.487 1.00 87.94 102 SER A O 1
ATOM 830 N N . GLU A 1 103 ? -15.179 -2.811 7.038 1.00 91.31 103 GLU A N 1
ATOM 831 C CA . GLU A 1 103 ? -14.640 -3.458 8.227 1.00 91.31 103 GLU A CA 1
ATOM 832 C C . GLU A 1 103 ? -14.186 -4.896 7.949 1.00 91.31 103 GLU A C 1
ATOM 834 O O . GLU A 1 103 ? -14.884 -5.672 7.288 1.00 91.31 103 GLU A O 1
ATOM 839 N N . VAL A 1 104 ? -13.055 -5.285 8.535 1.00 94.12 104 VAL A N 1
ATOM 840 C CA . VAL A 1 104 ? -12.608 -6.680 8.644 1.00 94.12 104 VAL A CA 1
ATOM 841 C C . VAL A 1 104 ? -12.792 -7.109 10.093 1.00 94.12 104 VAL A C 1
ATOM 843 O O . VAL A 1 104 ? -12.130 -6.602 10.987 1.00 94.12 104 VAL A O 1
ATOM 846 N N . THR A 1 105 ? -13.721 -8.022 10.353 1.00 95.94 105 THR A N 1
ATOM 847 C CA . THR A 1 105 ? -14.187 -8.310 11.721 1.00 95.94 105 THR A CA 1
ATOM 848 C C . THR A 1 105 ? -13.610 -9.597 12.290 1.00 95.94 105 THR A C 1
ATOM 850 O O . THR A 1 105 ? -13.651 -9.814 13.501 1.00 95.94 105 THR A O 1
ATOM 853 N N . TYR A 1 106 ? -13.061 -10.461 11.438 1.00 96.94 106 TYR A N 1
ATOM 854 C CA . TYR A 1 106 ? -12.532 -11.751 11.849 1.00 96.94 106 TYR A CA 1
ATOM 855 C C . TYR A 1 106 ? -11.376 -12.214 10.969 1.00 96.94 106 TYR A C 1
ATOM 857 O O . TYR A 1 106 ? -11.187 -11.752 9.845 1.00 96.94 106 TYR A O 1
ATOM 865 N N . GLU A 1 107 ? -10.662 -13.210 11.475 1.00 96.44 107 GLU A N 1
ATOM 866 C CA . GLU A 1 107 ? -9.669 -13.980 10.740 1.00 96.44 107 GLU A CA 1
ATOM 867 C C . GLU A 1 107 ? -9.914 -15.489 10.882 1.00 96.44 107 GLU A C 1
ATOM 869 O O . GLU A 1 107 ? -10.685 -15.938 11.736 1.00 96.44 107 GLU A O 1
ATOM 874 N N . ARG A 1 108 ? -9.253 -16.291 10.049 1.00 95.50 108 ARG A N 1
ATOM 875 C CA . ARG A 1 108 ? -9.245 -17.752 10.110 1.00 95.50 108 ARG A CA 1
ATOM 876 C C . ARG A 1 108 ? -7.833 -18.254 10.376 1.00 95.50 108 ARG A C 1
ATOM 878 O O . ARG A 1 108 ? -6.930 -18.021 9.583 1.00 95.50 108 ARG A O 1
ATOM 885 N N . ILE A 1 109 ? -7.651 -18.989 11.471 1.00 90.81 109 ILE A N 1
ATOM 886 C CA . ILE A 1 109 ? -6.381 -19.649 11.811 1.00 90.81 109 ILE A CA 1
ATOM 887 C C . ILE A 1 109 ? -6.665 -21.140 11.973 1.00 90.81 109 ILE A C 1
ATOM 889 O O . ILE A 1 109 ? -7.485 -21.531 12.802 1.00 90.81 109 ILE A O 1
ATOM 893 N N . GLY A 1 110 ? -6.033 -21.980 11.146 1.00 86.12 110 GLY A N 1
ATOM 894 C CA . GLY A 1 110 ? -6.300 -23.425 11.136 1.00 86.12 110 GLY A CA 1
ATOM 895 C C . GLY A 1 110 ? -7.763 -23.769 10.822 1.00 86.12 110 GLY A C 1
ATOM 896 O O . GLY A 1 110 ? -8.311 -24.709 11.389 1.00 86.12 110 GLY A O 1
ATOM 897 N N . GLY A 1 111 ? -8.426 -22.959 9.987 1.00 87.31 111 GLY A N 1
ATOM 898 C CA . GLY A 1 111 ? -9.846 -23.104 9.640 1.00 87.31 111 GLY A CA 1
ATOM 899 C C . GLY A 1 111 ? -10.834 -22.588 10.696 1.00 87.31 111 GLY A C 1
ATOM 900 O O . GLY A 1 111 ? -12.034 -22.536 10.428 1.00 87.31 111 GLY A O 1
ATOM 901 N N . ILE A 1 112 ? -10.362 -22.164 11.872 1.00 94.31 112 ILE A N 1
ATOM 902 C CA . ILE A 1 112 ? -11.209 -21.646 12.952 1.00 94.31 112 ILE A CA 1
ATOM 903 C C . ILE A 1 112 ? -11.372 -20.135 12.799 1.00 94.31 112 ILE A C 1
ATOM 905 O O . ILE A 1 112 ? -10.381 -19.408 12.731 1.00 94.31 112 ILE A O 1
ATOM 909 N N . LYS A 1 113 ? -12.624 -19.664 12.792 1.00 96.62 113 LYS A N 1
ATOM 910 C CA . LYS A 1 113 ? -12.959 -18.235 12.827 1.00 96.62 113 LYS A CA 1
ATOM 911 C C . LYS A 1 113 ? -12.630 -17.646 14.205 1.00 96.62 113 LYS A C 1
ATOM 913 O O . LYS A 1 113 ? -13.146 -18.127 15.212 1.00 96.62 113 LYS A O 1
ATOM 918 N N . ARG A 1 114 ? -11.823 -16.586 14.231 1.00 96.56 114 ARG A N 1
ATOM 919 C CA . ARG A 1 114 ? -11.487 -15.781 15.410 1.00 96.56 114 ARG A CA 1
ATOM 920 C C . ARG A 1 114 ? -11.876 -14.331 15.152 1.00 96.56 114 ARG A C 1
ATOM 922 O O . ARG A 1 114 ? -11.441 -13.761 14.157 1.00 96.56 114 ARG A O 1
ATOM 929 N N . ASP A 1 115 ? -12.665 -13.742 16.041 1.00 97.19 115 ASP A N 1
ATOM 930 C CA . ASP A 1 115 ? -13.002 -12.322 15.939 1.00 97.19 115 ASP A CA 1
ATOM 931 C C . ASP A 1 115 ? -11.767 -11.463 16.232 1.00 97.19 115 ASP A C 1
ATOM 933 O O . ASP A 1 115 ? -10.989 -11.749 17.149 1.00 97.19 115 ASP A O 1
ATOM 937 N N . LEU A 1 116 ? -11.584 -10.415 15.435 1.00 95.44 116 LEU A N 1
ATOM 938 C CA . LEU A 1 116 ? -10.525 -9.437 15.645 1.00 95.44 116 LEU A CA 1
ATOM 939 C C . LEU A 1 116 ? -10.919 -8.476 16.780 1.00 95.44 116 LEU A C 1
ATOM 941 O O . LEU A 1 116 ? -12.111 -8.232 16.990 1.00 95.44 116 LEU A O 1
ATOM 945 N N . PRO A 1 117 ? -9.956 -7.876 17.496 1.00 94.69 117 PRO A N 1
ATOM 946 C CA . PRO A 1 117 ? -10.236 -6.739 18.368 1.00 94.69 117 PRO A CA 1
ATOM 947 C C . PRO A 1 117 ? -10.866 -5.583 17.579 1.00 94.69 117 PRO A C 1
ATOM 949 O O . PRO A 1 117 ? -10.465 -5.322 16.445 1.00 94.69 117 PRO A O 1
ATOM 952 N N . LEU A 1 118 ? -11.820 -4.866 18.184 1.00 91.38 118 LEU A N 1
ATOM 953 C CA . LEU A 1 118 ? -12.554 -3.772 17.524 1.00 91.38 118 LEU A CA 1
ATOM 954 C C . LEU A 1 118 ? -11.614 -2.700 16.952 1.00 91.38 118 LEU A C 1
ATOM 956 O O . LEU A 1 118 ? -11.873 -2.127 15.898 1.00 91.38 118 LEU A O 1
ATOM 960 N N . GLU A 1 119 ? -10.492 -2.444 17.624 1.00 90.88 119 GLU A N 1
ATOM 961 C CA . GLU A 1 119 ? -9.467 -1.492 17.194 1.00 90.88 119 GLU A CA 1
ATOM 962 C C . GLU A 1 119 ? -8.689 -1.918 15.940 1.00 90.88 119 GLU A C 1
ATOM 964 O O . GLU A 1 119 ? -7.819 -1.174 15.506 1.00 90.88 119 GLU A O 1
ATOM 969 N N . GLN A 1 120 ? -8.981 -3.080 15.354 1.00 93.56 120 GLN A N 1
ATOM 970 C CA . GLN A 1 120 ? -8.355 -3.575 14.121 1.00 93.56 120 GLN A CA 1
ATOM 971 C C . GLN A 1 120 ? -9.346 -3.674 12.957 1.00 93.56 120 GLN A C 1
ATOM 973 O O . GLN A 1 120 ? -8.973 -4.104 11.868 1.00 93.56 120 GLN A O 1
ATOM 978 N N . HIS A 1 121 ? -10.624 -3.346 13.185 1.00 92.00 121 HIS A N 1
ATOM 979 C CA . HIS A 1 121 ? -11.669 -3.615 12.197 1.00 92.00 121 HIS A CA 1
ATOM 980 C C . HIS A 1 121 ? -11.686 -2.608 11.058 1.00 92.00 121 HIS A C 1
ATOM 982 O O . HIS A 1 121 ? -12.029 -2.964 9.937 1.00 92.00 121 HIS A O 1
ATOM 988 N N . SER A 1 122 ? -11.363 -1.350 11.342 1.00 90.00 122 SER A N 1
ATOM 989 C CA . SER A 1 122 ? -11.734 -0.233 10.479 1.00 90.00 122 SER A CA 1
ATOM 990 C C . SER A 1 122 ? -10.904 -0.140 9.201 1.00 90.00 122 SER A C 1
ATOM 992 O O . SER A 1 122 ? -9.675 -0.109 9.242 1.00 90.00 122 SER A O 1
ATOM 994 N N . ILE A 1 123 ? -11.573 0.091 8.068 1.00 89.56 123 ILE A N 1
ATOM 995 C CA . ILE A 1 123 ? -10.902 0.453 6.814 1.00 89.56 123 ILE A CA 1
ATOM 996 C C . ILE A 1 123 ? -10.054 1.727 6.932 1.00 89.56 123 ILE A C 1
ATOM 998 O O . ILE A 1 123 ? -9.083 1.894 6.198 1.00 89.56 123 ILE A O 1
ATOM 1002 N N . ALA A 1 124 ? -10.353 2.606 7.895 1.00 88.56 124 ALA A N 1
ATOM 1003 C CA . ALA A 1 124 ? -9.546 3.789 8.170 1.00 88.56 124 ALA A CA 1
ATOM 1004 C C . ALA A 1 124 ? -8.075 3.431 8.446 1.00 88.56 124 ALA A C 1
ATOM 1006 O O . ALA A 1 124 ? -7.181 4.205 8.107 1.00 88.56 124 ALA A O 1
ATOM 1007 N N . HIS A 1 125 ? -7.803 2.238 8.989 1.00 90.44 125 HIS A N 1
ATOM 1008 C CA . HIS A 1 125 ? -6.438 1.790 9.238 1.00 90.44 125 HIS A CA 1
ATOM 1009 C C . HIS A 1 125 ? -5.631 1.579 7.961 1.00 90.44 125 HIS A C 1
ATOM 1011 O O . HIS A 1 125 ? -4.443 1.882 7.950 1.00 90.44 125 HIS A O 1
ATOM 1017 N N . LEU A 1 126 ? -6.268 1.130 6.878 1.00 91.31 126 LEU A N 1
ATOM 1018 C CA . LEU A 1 126 ? -5.617 0.980 5.576 1.00 91.31 126 LEU A CA 1
ATOM 1019 C C . LEU A 1 126 ? -5.123 2.333 5.046 1.00 91.31 126 LEU A C 1
ATOM 1021 O O . LEU A 1 126 ? -3.980 2.462 4.621 1.00 91.31 126 LEU A O 1
ATOM 1025 N N . PHE A 1 127 ? -5.967 3.364 5.122 1.00 89.62 127 PHE A N 1
ATOM 1026 C CA . PHE A 1 127 ? -5.608 4.712 4.670 1.00 89.62 127 PHE A CA 1
ATOM 1027 C C . PHE A 1 127 ? 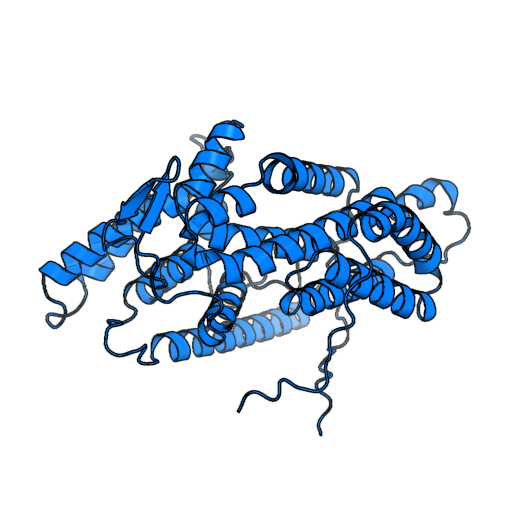-4.510 5.340 5.530 1.00 89.62 127 PHE A C 1
ATOM 1029 O O . PHE A 1 127 ? -3.619 6.000 4.997 1.00 89.62 127 PHE A O 1
ATOM 1036 N N . SER A 1 128 ? -4.541 5.104 6.844 1.00 89.88 128 SER A N 1
ATOM 1037 C CA . SER A 1 128 ? -3.437 5.483 7.727 1.00 89.88 128 SER A CA 1
ATOM 1038 C C . SER A 1 128 ? -2.144 4.749 7.359 1.00 89.88 128 SER A C 1
ATOM 1040 O O . SER A 1 128 ? -1.112 5.403 7.256 1.00 89.88 128 SER A O 1
ATOM 1042 N N . ALA A 1 129 ? -2.200 3.437 7.102 1.00 90.50 129 ALA A N 1
ATOM 1043 C CA . ALA A 1 129 ? -1.034 2.622 6.753 1.00 90.50 129 ALA A CA 1
ATOM 1044 C C . ALA A 1 129 ? -0.317 3.096 5.490 1.00 90.50 129 ALA A C 1
ATOM 1046 O O . ALA A 1 129 ? 0.905 3.238 5.482 1.00 90.50 129 ALA A O 1
ATOM 1047 N N . ILE A 1 130 ? -1.082 3.441 4.456 1.00 88.50 130 ILE A N 1
ATOM 1048 C CA . ILE A 1 130 ? -0.541 4.039 3.232 1.00 88.50 130 ILE A CA 1
ATOM 1049 C C . ILE A 1 130 ? 0.247 5.314 3.542 1.00 88.50 130 ILE A C 1
ATOM 1051 O O . ILE A 1 130 ? 1.338 5.493 3.006 1.00 88.50 130 ILE A O 1
ATOM 1055 N N . ALA A 1 131 ? -0.279 6.178 4.416 1.00 83.81 131 ALA A N 1
ATOM 1056 C CA . ALA A 1 131 ? 0.304 7.486 4.693 1.00 83.81 131 ALA A CA 1
ATOM 1057 C C . ALA A 1 131 ? 1.650 7.428 5.434 1.00 83.81 131 ALA A C 1
ATOM 1059 O O . ALA A 1 131 ? 2.444 8.351 5.276 1.00 83.81 131 ALA A O 1
ATOM 1060 N N . PHE A 1 132 ? 1.918 6.391 6.235 1.00 82.50 132 PHE A N 1
ATOM 1061 C CA . PHE A 1 132 ? 3.159 6.319 7.016 1.00 82.50 132 PHE A CA 1
ATOM 1062 C C . PHE A 1 132 ? 4.175 5.285 6.521 1.00 82.50 132 PHE A C 1
ATOM 1064 O O . PHE A 1 132 ? 5.345 5.420 6.858 1.00 82.50 132 PHE A O 1
ATOM 1071 N N . HIS A 1 133 ? 3.795 4.254 5.756 1.00 83.00 133 HIS A N 1
ATOM 1072 C CA . HIS A 1 133 ? 4.721 3.131 5.530 1.00 83.00 133 HIS A CA 1
ATOM 1073 C C . HIS A 1 133 ? 6.007 3.546 4.788 1.00 83.00 133 HIS A C 1
ATOM 1075 O O . HIS A 1 133 ? 7.108 3.194 5.204 1.00 83.00 133 HIS A O 1
ATOM 1081 N N . ASP A 1 134 ? 5.881 4.382 3.755 1.00 80.50 134 ASP A N 1
ATOM 1082 C CA . ASP A 1 134 ? 7.025 4.971 3.053 1.00 80.50 134 ASP A CA 1
ATOM 1083 C C . ASP A 1 134 ? 7.779 5.965 3.930 1.00 80.50 134 ASP A C 1
ATOM 1085 O O . ASP A 1 134 ? 8.987 6.141 3.787 1.00 80.50 134 ASP A O 1
ATOM 1089 N N . ARG A 1 135 ? 7.075 6.640 4.842 1.00 82.50 135 ARG A N 1
ATOM 1090 C CA . ARG A 1 135 ? 7.679 7.603 5.755 1.00 82.50 135 ARG A CA 1
ATOM 1091 C C . ARG A 1 135 ? 8.637 6.909 6.723 1.00 82.50 135 ARG A C 1
ATOM 1093 O O . ARG A 1 135 ? 9.776 7.355 6.845 1.00 82.50 135 ARG A O 1
ATOM 1100 N N . ASP A 1 136 ? 8.192 5.813 7.326 1.00 81.00 136 ASP A N 1
ATOM 1101 C CA . ASP A 1 136 ? 8.998 4.978 8.219 1.00 81.00 136 ASP A CA 1
ATOM 1102 C C . ASP A 1 136 ? 10.159 4.287 7.483 1.00 81.00 136 ASP A C 1
ATOM 1104 O O . ASP A 1 136 ? 11.195 4.000 8.083 1.00 81.00 136 ASP A O 1
ATOM 1108 N N . GLU A 1 137 ? 10.024 4.022 6.179 1.00 82.94 137 GLU A N 1
ATOM 1109 C CA . GLU A 1 137 ? 11.115 3.491 5.355 1.00 82.94 137 GLU A CA 1
ATOM 1110 C C . GLU A 1 137 ? 12.163 4.567 5.013 1.00 82.94 137 GLU A C 1
ATOM 1112 O O . GLU A 1 137 ? 13.374 4.325 5.117 1.00 82.94 137 GLU A O 1
ATOM 1117 N N . ASP A 1 138 ? 11.718 5.746 4.570 1.00 81.94 138 ASP A N 1
ATOM 1118 C CA . ASP A 1 138 ? 12.575 6.696 3.865 1.00 81.94 138 ASP A CA 1
ATOM 1119 C C . ASP A 1 138 ? 13.242 7.759 4.732 1.00 81.94 138 ASP A C 1
ATOM 1121 O O . ASP A 1 138 ? 14.161 8.420 4.226 1.00 81.94 138 ASP A O 1
ATOM 1125 N N . ASP A 1 139 ? 12.849 7.931 5.990 1.00 86.31 139 ASP A N 1
ATOM 1126 C CA . ASP A 1 139 ? 13.401 8.991 6.820 1.00 86.31 139 ASP A CA 1
ATOM 1127 C C . ASP A 1 139 ? 13.923 8.522 8.175 1.00 86.31 139 ASP A C 1
ATOM 1129 O O . ASP A 1 139 ? 13.214 7.841 8.908 1.00 86.31 139 ASP A O 1
ATOM 1133 N N . PRO A 1 140 ? 15.163 8.913 8.522 1.00 87.25 140 PRO A N 1
ATOM 1134 C CA . PRO A 1 140 ? 15.831 8.443 9.727 1.00 87.25 140 PRO A CA 1
ATOM 1135 C C . PRO A 1 140 ? 15.223 8.930 11.041 1.00 87.25 140 PRO A C 1
ATOM 1137 O O . PRO A 1 140 ? 15.564 8.370 12.081 1.00 87.25 140 PRO A O 1
ATOM 1140 N N . ASP A 1 141 ? 14.393 9.970 11.003 1.00 85.25 141 ASP A N 1
ATOM 1141 C CA . ASP A 1 141 ? 13.763 10.555 12.183 1.00 85.25 141 ASP A CA 1
ATOM 1142 C C . ASP A 1 141 ? 12.310 10.038 12.353 1.00 85.25 141 ASP A C 1
ATOM 1144 O O . ASP A 1 141 ? 11.668 10.290 13.377 1.00 85.25 141 ASP A O 1
ATOM 1148 N N . ALA A 1 142 ? 11.792 9.279 11.375 1.00 85.75 142 ALA A N 1
ATOM 1149 C CA . ALA A 1 142 ? 10.532 8.547 11.486 1.00 85.75 142 ALA A CA 1
ATOM 1150 C C . ALA A 1 142 ? 10.733 7.207 12.205 1.00 85.75 142 ALA A C 1
ATOM 1152 O O . ALA A 1 142 ? 11.698 6.480 11.968 1.00 85.75 142 ALA A O 1
ATOM 1153 N N . SER A 1 143 ? 9.809 6.875 13.103 1.00 84.00 143 SER A N 1
ATOM 1154 C CA . SER A 1 143 ? 9.825 5.621 13.848 1.00 84.00 143 SER A CA 1
ATOM 1155 C C . SER A 1 143 ? 8.435 5.293 14.380 1.00 84.00 143 SER A C 1
ATOM 1157 O O . SER A 1 143 ? 7.568 6.169 14.479 1.00 84.00 143 SER A O 1
ATOM 1159 N N . ARG A 1 144 ? 8.263 4.042 14.813 1.00 87.81 144 ARG A N 1
ATOM 1160 C CA . ARG A 1 144 ? 7.073 3.582 15.529 1.00 87.81 144 ARG A CA 1
ATOM 1161 C C . ARG A 1 144 ? 6.769 4.465 16.741 1.00 87.81 144 ARG A C 1
ATOM 1163 O O . ARG A 1 144 ? 5.619 4.836 16.965 1.00 87.81 144 ARG A O 1
ATOM 1170 N N . GLU A 1 145 ? 7.791 4.813 17.517 1.00 89.56 145 GLU A N 1
ATOM 1171 C CA . GLU A 1 145 ? 7.674 5.668 18.697 1.00 89.56 145 GLU A CA 1
ATOM 1172 C C . GLU A 1 145 ? 7.225 7.081 18.316 1.00 89.56 145 GLU A C 1
ATOM 1174 O O . GLU A 1 145 ? 6.266 7.586 18.901 1.00 89.56 145 GLU A O 1
ATOM 1179 N N . THR A 1 146 ? 7.845 7.677 17.293 1.00 89.56 146 THR A N 1
ATOM 1180 C CA . THR A 1 146 ? 7.489 9.014 16.792 1.00 89.56 146 THR A CA 1
ATOM 1181 C C . THR A 1 146 ? 6.044 9.045 16.289 1.00 89.56 146 THR A C 1
ATOM 1183 O O . THR A 1 146 ? 5.312 9.994 16.565 1.00 89.56 146 THR A O 1
ATOM 1186 N N . LEU A 1 147 ? 5.595 7.993 15.594 1.00 89.62 147 LEU A N 1
ATOM 1187 C CA . LEU A 1 147 ? 4.213 7.863 15.134 1.00 89.62 147 LEU A CA 1
ATOM 1188 C C . LEU A 1 147 ? 3.220 7.809 16.306 1.00 89.62 147 LEU A C 1
ATOM 1190 O O . LEU A 1 147 ? 2.178 8.474 16.275 1.00 89.62 147 LEU A O 1
ATOM 1194 N N . ILE A 1 148 ? 3.533 7.020 17.341 1.0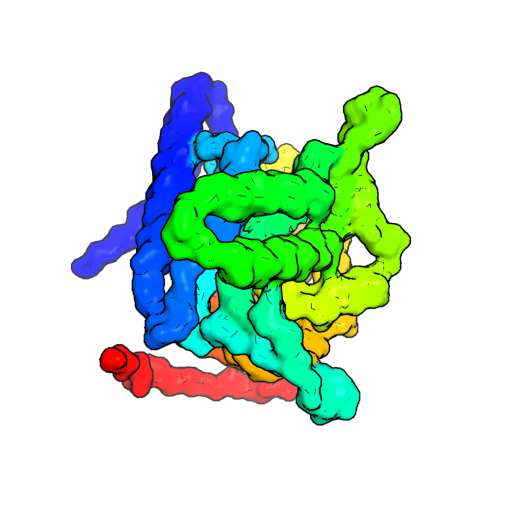0 93.62 148 ILE A N 1
ATOM 1195 C CA . ILE A 1 148 ? 2.701 6.885 18.544 1.00 93.62 148 ILE A CA 1
ATOM 1196 C C . ILE A 1 148 ? 2.623 8.216 19.295 1.00 93.62 148 ILE A C 1
ATOM 1198 O O . ILE A 1 148 ? 1.525 8.636 19.666 1.00 93.62 148 ILE A O 1
ATOM 1202 N N . GLU A 1 149 ? 3.762 8.870 19.525 1.00 94.44 149 GLU A N 1
ATOM 1203 C CA . GLU A 1 149 ? 3.846 10.156 20.224 1.00 94.44 149 GLU A CA 1
ATOM 1204 C C . GLU A 1 149 ? 3.031 11.225 19.492 1.00 94.44 149 GLU A C 1
ATOM 1206 O O . GLU A 1 149 ? 2.063 11.750 20.049 1.00 94.44 149 GLU A O 1
ATOM 1211 N N . PHE A 1 150 ? 3.317 11.433 18.203 1.00 93.50 150 PHE A N 1
ATOM 1212 C CA . PHE A 1 150 ? 2.607 12.399 17.368 1.00 93.50 150 PHE A CA 1
ATOM 1213 C C . PHE A 1 150 ? 1.091 12.160 17.364 1.00 93.50 150 PHE A C 1
ATOM 1215 O O . PHE A 1 150 ? 0.287 13.084 17.532 1.00 93.50 150 PHE A O 1
ATOM 1222 N N . SER A 1 151 ? 0.671 10.905 17.182 1.00 93.06 151 SER A N 1
ATOM 1223 C CA . SER A 1 151 ? -0.750 10.565 17.115 1.00 93.06 151 SER A CA 1
ATOM 1224 C C . SER A 1 151 ? -1.447 10.776 18.458 1.00 93.06 151 SER A C 1
ATOM 1226 O O . SER A 1 151 ? -2.577 11.264 18.497 1.00 93.06 151 SER A O 1
ATOM 1228 N N . ASN A 1 152 ? -0.784 10.448 19.569 1.00 93.81 152 ASN A N 1
ATOM 1229 C CA . ASN A 1 152 ? -1.332 10.633 20.909 1.00 93.81 152 ASN A CA 1
ATOM 1230 C C . ASN A 1 152 ? -1.495 12.106 21.278 1.00 93.81 152 ASN A C 1
ATOM 1232 O O . ASN A 1 152 ? -2.503 12.455 21.904 1.00 93.81 152 ASN A O 1
ATOM 1236 N N . ASP A 1 153 ? -0.557 12.959 20.878 1.00 94.38 153 ASP A N 1
ATOM 1237 C CA . ASP A 1 153 ? -0.649 14.404 21.085 1.00 94.38 153 ASP A CA 1
ATOM 1238 C C . ASP A 1 153 ? -1.839 14.984 20.322 1.00 94.38 153 ASP A C 1
ATOM 1240 O O . ASP A 1 153 ? -2.682 15.677 20.902 1.00 94.38 153 ASP A O 1
ATOM 1244 N N . ASN A 1 154 ? -2.002 14.593 19.057 1.00 92.88 154 ASN A N 1
ATOM 1245 C CA . ASN A 1 154 ? -3.132 15.018 18.235 1.00 92.88 154 ASN A CA 1
ATOM 1246 C C . ASN A 1 154 ? -4.478 14.487 18.756 1.00 92.88 154 ASN A C 1
ATOM 1248 O O . ASN A 1 154 ? -5.445 15.245 18.836 1.00 92.88 154 ASN A O 1
ATOM 1252 N N . ILE A 1 155 ? -4.554 13.224 19.199 1.00 91.88 155 ILE A N 1
ATOM 1253 C CA . ILE A 1 155 ? -5.755 12.662 19.853 1.00 91.88 155 ILE A CA 1
ATOM 1254 C C . ILE A 1 155 ? -6.085 13.427 21.141 1.00 91.88 155 ILE A C 1
ATOM 1256 O O . ILE A 1 155 ? -7.251 13.698 21.452 1.00 91.88 155 ILE A O 1
ATOM 1260 N N . SER A 1 156 ? -5.065 13.787 21.918 1.00 91.00 156 SER A N 1
ATOM 1261 C CA . SER A 1 156 ? -5.243 14.532 23.165 1.00 91.00 156 SER A CA 1
ATOM 1262 C C . SER A 1 156 ? -5.768 15.942 22.888 1.00 91.00 156 SER A C 1
ATOM 1264 O O . SER A 1 156 ? -6.685 16.381 23.588 1.00 91.00 156 SER A O 1
ATOM 1266 N N . ALA A 1 157 ? -5.282 16.575 21.818 1.00 89.25 157 ALA A N 1
ATOM 1267 C CA . ALA A 1 157 ? -5.714 17.881 21.334 1.00 89.25 157 ALA A CA 1
ATOM 1268 C C . ALA A 1 157 ? -7.114 17.896 20.689 1.00 89.25 157 ALA A C 1
ATOM 1270 O O . ALA A 1 157 ? -7.685 18.977 20.527 1.00 89.25 157 ALA A O 1
ATOM 1271 N N . LEU A 1 158 ? -7.707 16.736 20.361 1.00 85.75 158 LEU A N 1
ATOM 1272 C CA . LEU A 1 158 ? -9.101 16.681 19.903 1.00 85.75 158 LEU A CA 1
ATOM 1273 C C . LEU A 1 158 ? -10.022 17.368 20.925 1.00 85.75 158 LEU A C 1
ATOM 1275 O O . LEU A 1 158 ? -9.854 17.211 22.139 1.00 85.75 158 LEU A O 1
ATOM 1279 N N . GLY A 1 159 ? -11.001 18.127 20.431 1.00 82.56 159 GLY A N 1
ATOM 1280 C CA . GLY A 1 159 ? -11.902 18.933 21.256 1.00 82.56 159 GLY A CA 1
ATOM 1281 C C . GLY A 1 159 ? -12.675 18.131 22.309 1.00 82.56 159 GLY A C 1
ATOM 1282 O O . GLY A 1 159 ? -12.685 16.898 22.321 1.00 82.56 159 GLY A O 1
ATOM 1283 N N . LYS A 1 160 ? -13.366 18.847 23.205 1.00 81.00 160 LYS A N 1
ATOM 1284 C CA . LYS A 1 160 ? -14.193 18.238 24.268 1.00 81.00 160 LYS A CA 1
ATOM 1285 C C . LYS A 1 160 ? -15.353 17.386 23.731 1.00 81.00 160 LYS A C 1
ATOM 1287 O O . LYS A 1 160 ? -15.921 16.613 24.496 1.00 81.00 160 LYS A O 1
ATOM 1292 N N . ASP A 1 161 ? -15.671 17.519 22.446 1.00 80.12 161 ASP A N 1
ATOM 1293 C CA . ASP A 1 161 ? -16.731 16.775 21.763 1.00 80.12 161 ASP A CA 1
ATOM 1294 C C . ASP A 1 161 ? -16.374 15.296 21.539 1.00 80.12 161 ASP A C 1
ATOM 1296 O O . ASP A 1 161 ? -17.270 14.468 21.391 1.00 80.12 161 ASP A O 1
ATOM 1300 N N . VAL A 1 162 ? -15.083 14.941 21.585 1.00 83.62 162 VAL A N 1
ATOM 1301 C CA . VAL A 1 162 ? -14.621 13.547 21.513 1.00 83.62 162 VAL A CA 1
ATOM 1302 C C . VAL A 1 162 ? -14.514 12.982 22.928 1.00 83.62 162 VAL A C 1
ATOM 1304 O O . VAL A 1 162 ? -13.721 13.454 23.752 1.00 83.62 162 VAL A O 1
ATOM 1307 N N . LYS A 1 163 ? -15.319 11.955 23.222 1.00 88.00 163 LYS A N 1
ATOM 1308 C CA . LYS A 1 163 ? -15.399 11.349 24.560 1.00 88.00 163 LYS A CA 1
ATOM 1309 C C . LYS A 1 163 ? -14.084 10.667 24.940 1.00 88.00 163 LYS A C 1
ATOM 1311 O O . LYS A 1 163 ? -13.346 10.186 24.087 1.00 88.00 163 LYS A O 1
ATOM 1316 N N . LYS A 1 164 ? -13.815 10.554 26.246 1.00 91.19 164 LYS A N 1
ATOM 1317 C CA . LYS A 1 164 ? -12.608 9.879 26.754 1.00 91.19 164 LYS A CA 1
ATOM 1318 C C . LYS A 1 164 ? -12.475 8.446 26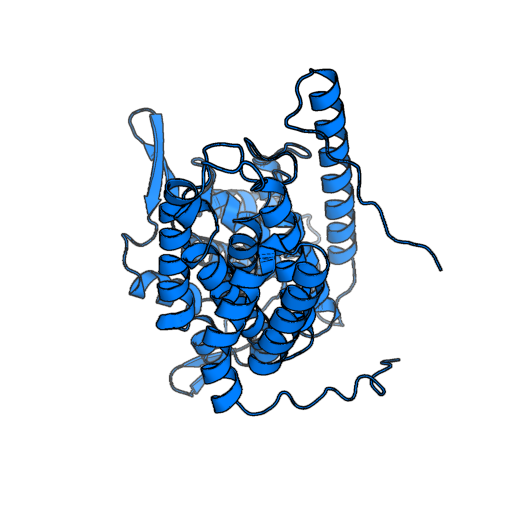.223 1.00 91.19 164 LYS A C 1
ATOM 1320 O O . LYS A 1 164 ? -11.419 8.106 25.709 1.00 91.19 164 LYS A O 1
ATOM 1325 N N . ASP A 1 165 ? -13.544 7.655 26.290 1.00 90.38 165 ASP A N 1
ATOM 1326 C CA . ASP A 1 165 ? -13.525 6.254 25.843 1.00 90.38 165 ASP A CA 1
ATOM 1327 C C . ASP A 1 165 ? -13.225 6.126 24.343 1.00 90.38 165 ASP A C 1
ATOM 1329 O O . ASP A 1 165 ? -12.556 5.188 23.911 1.00 90.38 165 ASP A O 1
ATOM 1333 N N . GLU A 1 166 ? -13.671 7.102 23.551 1.00 88.88 166 GLU A N 1
ATOM 1334 C CA . GLU A 1 166 ? -13.391 7.186 22.120 1.00 88.88 166 GLU A CA 1
ATOM 1335 C C . GLU A 1 166 ? -11.922 7.545 21.861 1.00 88.88 166 GLU A C 1
ATOM 1337 O O . GLU A 1 166 ? -11.265 6.891 21.053 1.00 88.88 166 GLU A O 1
ATOM 1342 N N . LYS A 1 167 ? -11.357 8.500 22.614 1.00 90.81 167 LYS A N 1
ATOM 1343 C CA . LYS A 1 167 ? -9.912 8.785 22.574 1.00 90.81 167 LYS A CA 1
ATOM 1344 C C . LYS A 1 167 ? -9.090 7.560 22.972 1.00 90.81 167 LYS A C 1
ATOM 1346 O O . LYS A 1 167 ? -8.108 7.243 22.313 1.00 90.81 167 LYS A O 1
ATOM 1351 N N . ASP A 1 168 ? -9.494 6.841 24.015 1.00 93.00 168 ASP A N 1
ATOM 1352 C CA . ASP A 1 168 ? -8.804 5.629 24.465 1.00 93.00 168 ASP A CA 1
ATOM 1353 C C . ASP A 1 168 ? -8.903 4.499 23.428 1.00 93.00 168 ASP A C 1
ATOM 1355 O O . ASP A 1 168 ? -7.946 3.749 23.234 1.00 93.00 168 ASP A O 1
ATOM 1359 N N . PHE A 1 169 ? -10.026 4.401 22.710 1.00 91.81 169 PHE A N 1
ATOM 1360 C CA . PHE A 1 169 ? -10.166 3.514 21.557 1.00 91.81 169 PHE A CA 1
ATOM 1361 C C . PHE A 1 169 ? -9.243 3.919 20.399 1.00 91.81 169 PHE A C 1
ATOM 1363 O O . PHE A 1 169 ? -8.559 3.060 19.847 1.00 91.81 169 PHE A O 1
ATOM 1370 N N . MET A 1 170 ? -9.147 5.211 20.068 1.00 90.81 170 MET A N 1
ATOM 1371 C CA . MET A 1 170 ? -8.206 5.715 19.056 1.00 90.81 170 MET A CA 1
ATOM 1372 C C . MET A 1 170 ? -6.750 5.409 19.421 1.00 90.81 170 MET A C 1
ATOM 1374 O O . MET A 1 170 ? -5.984 5.003 18.556 1.00 90.81 170 MET A O 1
ATOM 1378 N N . ARG A 1 171 ? -6.362 5.519 20.698 1.00 93.94 171 ARG A N 1
ATOM 1379 C CA . ARG A 1 171 ? -5.001 5.171 21.149 1.00 93.94 171 ARG A CA 1
ATOM 1380 C C . ARG A 1 171 ? -4.667 3.693 20.934 1.00 93.94 171 ARG A C 1
ATOM 1382 O O . ARG A 1 171 ? -3.553 3.375 20.533 1.00 93.94 171 ARG A O 1
ATOM 1389 N N . ARG A 1 172 ? -5.624 2.781 21.144 1.00 94.88 172 ARG A N 1
ATOM 1390 C CA . ARG A 1 172 ? -5.432 1.352 20.821 1.00 94.88 172 ARG A CA 1
ATOM 1391 C C . ARG A 1 172 ? -5.281 1.118 19.318 1.00 94.88 172 ARG A C 1
ATOM 1393 O O . ARG A 1 172 ? -4.432 0.332 18.914 1.00 94.88 172 ARG A O 1
ATOM 1400 N N . GLN A 1 173 ? -6.044 1.845 18.501 1.00 93.31 173 GLN A N 1
ATOM 1401 C CA . GLN A 1 173 ? -5.898 1.811 17.043 1.00 93.31 173 GLN A CA 1
ATOM 1402 C C . GLN A 1 173 ? -4.529 2.341 16.587 1.00 93.31 173 GLN A C 1
ATOM 1404 O O . GLN A 1 173 ? -3.941 1.784 15.669 1.00 93.31 173 GLN A O 1
ATOM 1409 N N . VAL A 1 174 ? -3.986 3.372 17.245 1.00 93.75 174 VAL A N 1
ATOM 1410 C CA . VAL A 1 174 ? -2.627 3.877 16.972 1.00 93.75 174 VAL A CA 1
ATOM 1411 C C . VAL A 1 174 ? -1.573 2.807 17.244 1.00 93.75 174 VAL A C 1
ATOM 1413 O O . VAL A 1 174 ? -0.679 2.632 16.426 1.00 93.75 174 VAL A O 1
ATOM 1416 N N . LEU A 1 175 ? -1.684 2.052 18.344 1.00 94.38 175 LEU A N 1
ATOM 1417 C CA . LEU A 1 175 ? -0.755 0.947 18.624 1.00 94.38 175 LEU A CA 1
ATOM 1418 C C . LEU A 1 175 ? -0.812 -0.134 17.540 1.00 94.38 175 LEU A C 1
ATOM 1420 O O . LEU A 1 175 ? 0.228 -0.586 17.073 1.00 94.38 175 LEU A O 1
ATOM 1424 N N . TYR A 1 176 ? -2.021 -0.496 17.105 1.00 94.06 176 TYR A N 1
ATOM 1425 C CA . TYR A 1 176 ? -2.208 -1.413 15.984 1.00 94.06 176 TYR A CA 1
ATOM 1426 C C . TYR A 1 176 ? -1.541 -0.894 14.700 1.00 94.06 176 TYR A C 1
ATOM 1428 O O . TYR A 1 176 ? -0.800 -1.629 14.057 1.00 94.06 176 TYR A O 1
ATOM 1436 N N . LEU A 1 177 ? -1.750 0.377 14.351 1.00 92.19 177 LEU A N 1
ATOM 1437 C CA . LEU A 1 177 ? -1.143 1.004 13.174 1.00 92.19 177 LEU A CA 1
ATOM 1438 C C . LEU A 1 177 ? 0.386 1.061 13.243 1.00 92.19 177 LEU A C 1
ATOM 1440 O O . LEU A 1 177 ? 1.056 0.818 12.243 1.00 92.19 177 LEU A O 1
ATOM 1444 N N . ALA A 1 178 ? 0.936 1.325 14.423 1.00 90.94 178 ALA A N 1
ATOM 1445 C CA . ALA A 1 178 ? 2.368 1.264 14.675 1.00 90.94 178 ALA A CA 1
ATOM 1446 C C . ALA A 1 178 ? 2.941 -0.135 14.381 1.00 90.94 178 ALA A C 1
ATOM 1448 O O . ALA A 1 178 ? 3.954 -0.255 13.694 1.00 90.94 178 ALA A O 1
ATOM 1449 N N . ASP A 1 179 ? 2.267 -1.195 14.831 1.00 91.06 179 ASP A N 1
ATOM 1450 C CA . ASP A 1 179 ? 2.692 -2.571 14.550 1.00 91.06 179 ASP A CA 1
ATOM 1451 C C . ASP A 1 179 ? 2.547 -2.932 13.055 1.00 91.06 179 ASP A C 1
ATOM 1453 O O . ASP A 1 179 ? 3.389 -3.629 12.487 1.00 91.06 179 ASP A O 1
ATOM 1457 N N . VAL A 1 180 ? 1.507 -2.413 12.391 1.00 91.81 180 VAL A N 1
ATOM 1458 C CA . VAL A 1 180 ? 1.309 -2.529 10.935 1.00 91.81 180 VAL A CA 1
ATOM 1459 C C . VAL A 1 180 ? 2.450 -1.862 10.165 1.00 91.81 180 VAL A C 1
ATOM 1461 O O . VAL A 1 180 ? 2.901 -2.417 9.162 1.00 91.81 180 VAL A O 1
ATOM 1464 N N . SER A 1 181 ? 2.939 -0.709 10.631 1.00 87.00 181 SER A N 1
ATOM 1465 C CA . SER A 1 181 ? 4.082 -0.002 10.035 1.00 87.00 181 SER A CA 1
ATOM 1466 C C . SER A 1 181 ? 5.372 -0.791 10.091 1.00 87.00 181 SER A C 1
ATOM 1468 O O . SER A 1 181 ? 6.064 -0.949 9.079 1.00 87.00 181 SER A O 1
ATOM 1470 N N . ASP A 1 182 ? 5.669 -1.338 11.266 1.00 84.88 182 ASP A N 1
ATOM 1471 C CA . ASP A 1 182 ? 6.810 -2.222 11.467 1.00 84.88 182 ASP A CA 1
ATOM 1472 C C . ASP A 1 182 ? 6.743 -3.417 10.514 1.00 84.88 182 ASP A C 1
ATOM 1474 O O . ASP A 1 182 ? 7.727 -3.715 9.840 1.00 84.88 182 ASP A O 1
ATOM 1478 N N . ALA A 1 183 ? 5.572 -4.048 10.389 1.00 86.81 183 ALA A N 1
ATOM 1479 C CA . ALA A 1 183 ? 5.372 -5.194 9.505 1.00 86.81 183 ALA A CA 1
ATOM 1480 C C . ALA A 1 183 ? 5.496 -4.855 8.007 1.00 86.81 183 ALA A C 1
ATOM 1482 O O . ALA A 1 183 ? 5.922 -5.690 7.209 1.00 86.81 183 ALA A O 1
ATOM 1483 N N . LEU A 1 184 ? 5.111 -3.642 7.604 1.00 85.69 184 LEU A N 1
ATOM 1484 C CA . LEU A 1 184 ? 5.165 -3.182 6.214 1.00 85.69 184 LEU A CA 1
ATOM 1485 C C . LEU A 1 184 ? 6.581 -2.856 5.735 1.00 85.69 184 LEU A C 1
ATOM 1487 O O . LEU A 1 184 ? 6.896 -3.022 4.549 1.00 85.69 184 LEU A O 1
ATOM 1491 N N . THR A 1 185 ? 7.421 -2.384 6.651 1.00 77.12 185 THR A N 1
ATOM 1492 C CA . THR A 1 185 ? 8.708 -1.778 6.324 1.00 77.12 185 THR A CA 1
ATOM 1493 C C . THR A 1 185 ? 9.796 -2.839 6.184 1.00 77.12 185 THR A C 1
ATOM 1495 O O . THR A 1 185 ? 10.236 -3.418 7.171 1.00 77.12 185 THR A O 1
ATOM 1498 N N . PHE A 1 186 ? 10.309 -3.071 4.972 1.00 70.81 186 PHE A N 1
ATOM 1499 C CA . PHE A 1 186 ? 11.364 -4.077 4.743 1.00 70.81 186 PHE A CA 1
ATOM 1500 C C . PHE A 1 186 ? 12.732 -3.641 5.296 1.00 70.81 186 PHE A C 1
ATOM 1502 O O . PHE A 1 186 ? 13.543 -4.448 5.760 1.00 70.81 186 PHE A O 1
ATOM 1509 N N . GLY A 1 187 ? 12.995 -2.336 5.273 1.00 78.50 187 GLY A N 1
ATOM 1510 C CA . GLY A 1 187 ? 14.142 -1.753 5.946 1.00 78.50 187 GLY A CA 1
ATOM 1511 C C . GLY A 1 187 ? 14.001 -0.250 6.101 1.00 78.50 187 GLY A C 1
ATOM 1512 O O . GLY A 1 187 ? 13.488 0.412 5.208 1.00 78.50 187 GLY A O 1
ATOM 1513 N N . ARG A 1 188 ? 14.490 0.265 7.221 1.00 83.38 188 ARG A N 1
ATOM 1514 C CA . ARG A 1 188 ? 14.383 1.659 7.646 1.00 83.38 188 ARG A CA 1
ATOM 1515 C C . ARG A 1 188 ? 15.683 2.385 7.419 1.00 83.38 188 ARG A C 1
ATOM 1517 O O . ARG A 1 188 ? 16.753 1.828 7.671 1.00 83.38 188 ARG A O 1
ATOM 1524 N N . LYS A 1 189 ? 15.628 3.637 6.984 1.00 87.88 189 LYS A N 1
ATOM 1525 C CA . LYS A 1 189 ? 16.785 4.515 7.151 1.00 87.88 189 LYS A CA 1
ATOM 1526 C C . LYS A 1 189 ? 16.930 4.826 8.635 1.00 87.88 189 LYS A C 1
ATOM 1528 O O . LYS A 1 189 ? 15.955 5.121 9.302 1.00 87.88 189 LYS A O 1
ATOM 1533 N N . ALA A 1 190 ? 18.148 4.733 9.148 1.00 85.50 190 ALA A N 1
ATOM 1534 C CA . ALA A 1 190 ? 18.464 5.041 10.533 1.00 85.50 190 ALA A CA 1
ATOM 1535 C C . ALA A 1 190 ? 19.721 5.903 10.585 1.00 85.50 190 ALA A C 1
ATOM 1537 O O . ALA A 1 190 ? 20.661 5.708 9.801 1.00 85.50 190 ALA A O 1
ATOM 1538 N N . ARG A 1 191 ? 19.738 6.859 11.516 1.00 87.88 191 ARG A N 1
ATOM 1539 C CA . ARG A 1 191 ? 20.924 7.662 11.802 1.00 87.88 191 ARG A CA 1
ATOM 1540 C C . ARG A 1 191 ? 21.870 6.866 12.696 1.00 87.88 191 ARG A C 1
ATOM 1542 O O . ARG A 1 191 ? 21.525 6.480 13.808 1.00 87.88 191 ARG A O 1
ATOM 1549 N N . MET A 1 192 ? 23.067 6.618 12.193 1.00 87.00 192 MET A N 1
ATOM 1550 C CA . MET A 1 192 ? 24.127 5.909 12.898 1.00 87.00 192 MET A CA 1
ATOM 1551 C C . MET A 1 192 ? 24.850 6.852 13.872 1.00 87.00 192 MET A C 1
ATOM 1553 O O . MET A 1 192 ? 24.745 8.076 13.771 1.00 87.00 192 MET A O 1
ATOM 1557 N N . ALA A 1 193 ? 25.626 6.291 14.806 1.00 88.12 193 ALA A N 1
ATOM 1558 C CA . ALA A 1 193 ? 26.367 7.066 15.810 1.00 88.12 193 ALA A CA 1
ATOM 1559 C C . ALA A 1 193 ? 27.395 8.048 15.206 1.00 88.12 193 ALA A C 1
ATOM 1561 O O . ALA A 1 193 ? 27.730 9.049 15.833 1.00 88.12 193 ALA A O 1
ATOM 1562 N N . ASP A 1 194 ? 27.875 7.779 13.989 1.00 89.88 194 ASP A N 1
ATOM 1563 C CA . ASP A 1 194 ? 28.775 8.652 13.224 1.00 89.88 194 ASP A CA 1
ATOM 1564 C C . ASP A 1 194 ? 28.037 9.757 12.436 1.00 89.88 194 ASP A C 1
ATOM 1566 O O . ASP A 1 194 ? 28.658 10.521 11.699 1.00 89.88 194 ASP A O 1
ATOM 1570 N N . GLY A 1 195 ? 26.710 9.843 12.575 1.00 87.81 195 GLY A N 1
ATOM 1571 C CA . GLY A 1 195 ? 25.851 10.789 11.867 1.00 87.81 195 GLY A CA 1
ATOM 1572 C C . GLY A 1 195 ? 25.468 10.365 10.446 1.00 87.81 195 GLY A C 1
ATOM 1573 O O . GLY A 1 195 ? 24.660 11.056 9.819 1.00 87.81 195 GLY A O 1
ATOM 1574 N N . SER A 1 196 ? 25.995 9.244 9.936 1.00 90.31 196 SER A N 1
ATOM 1575 C CA . SER A 1 196 ? 25.609 8.703 8.630 1.00 90.31 196 SER A CA 1
ATOM 1576 C C . SER A 1 196 ? 24.185 8.143 8.655 1.00 90.31 196 SER A C 1
ATOM 1578 O O . SER A 1 196 ? 23.689 7.708 9.692 1.00 90.31 196 SER A O 1
ATOM 1580 N N . VAL A 1 197 ? 23.505 8.158 7.507 1.00 88.81 197 VAL A N 1
ATOM 1581 C CA . VAL A 1 197 ? 22.179 7.545 7.351 1.00 88.81 197 VAL A CA 1
ATOM 1582 C C . VAL A 1 197 ? 22.342 6.251 6.571 1.00 88.81 197 VAL A C 1
ATOM 1584 O O . VAL A 1 197 ? 22.791 6.270 5.424 1.00 88.81 197 VAL A O 1
ATOM 1587 N N . GLN A 1 198 ? 21.985 5.129 7.191 1.00 87.69 198 GLN A N 1
ATOM 1588 C CA . GLN A 1 198 ? 22.112 3.797 6.598 1.00 87.69 198 GLN A CA 1
ATOM 1589 C C . GLN A 1 198 ? 20.767 3.076 6.609 1.00 87.69 198 GLN A C 1
ATOM 1591 O O . GLN A 1 198 ? 19.971 3.259 7.526 1.00 87.69 198 GLN A O 1
ATOM 1596 N N . LYS A 1 199 ? 20.512 2.246 5.590 1.00 85.88 199 LYS A N 1
ATOM 1597 C CA . LYS A 1 199 ? 19.326 1.381 5.562 1.00 85.88 199 LYS A CA 1
ATOM 1598 C C . LYS A 1 199 ? 19.582 0.150 6.433 1.00 85.88 199 LYS A C 1
ATOM 1600 O O . LYS A 1 199 ? 20.479 -0.636 6.136 1.00 85.88 199 LYS A O 1
ATOM 1605 N N . GLN A 1 200 ? 18.786 -0.022 7.478 1.00 84.12 200 GLN A N 1
ATOM 1606 C CA . GLN A 1 200 ? 18.761 -1.191 8.347 1.00 84.12 200 GLN A CA 1
ATOM 1607 C C . GLN A 1 200 ? 17.572 -2.071 7.979 1.00 84.12 200 GLN A C 1
ATOM 1609 O O . GLN A 1 200 ? 16.480 -1.573 7.736 1.00 84.12 200 GLN A O 1
ATOM 1614 N N . LYS A 1 201 ? 17.769 -3.384 7.913 1.00 80.62 201 LYS A N 1
ATOM 1615 C CA . LYS A 1 201 ? 16.690 -4.318 7.571 1.00 80.62 201 LYS A CA 1
ATOM 1616 C C . LYS A 1 201 ? 15.850 -4.609 8.810 1.00 80.62 201 LYS A C 1
ATOM 1618 O O . LYS A 1 201 ? 16.407 -5.023 9.822 1.00 80.62 201 LYS A O 1
ATOM 1623 N N . THR A 1 202 ? 14.531 -4.449 8.717 1.00 71.38 202 THR A N 1
ATOM 1624 C CA . THR A 1 202 ? 13.610 -4.553 9.867 1.00 71.38 202 THR A CA 1
ATOM 1625 C C . THR A 1 202 ? 13.512 -5.983 10.416 1.00 71.38 202 THR A C 1
ATOM 1627 O O . THR A 1 202 ? 13.255 -6.180 11.599 1.00 71.38 202 THR A O 1
ATOM 1630 N N . HIS A 1 203 ? 13.803 -6.994 9.585 1.00 79.44 203 HIS A N 1
ATOM 1631 C CA . HIS A 1 203 ? 13.744 -8.416 9.959 1.00 79.44 203 HIS A CA 1
ATOM 1632 C C . HIS A 1 203 ? 15.043 -9.184 9.678 1.00 79.44 203 HIS A C 1
ATOM 1634 O O . HIS A 1 203 ? 15.012 -10.396 9.505 1.00 79.44 203 HIS A O 1
ATOM 1640 N N . GLY A 1 204 ? 16.190 -8.498 9.607 1.00 68.25 204 GLY A N 1
ATOM 1641 C CA . GLY A 1 204 ? 17.501 -9.162 9.548 1.00 68.25 204 GLY A CA 1
ATOM 1642 C C . GLY A 1 204 ? 17.688 -10.173 8.404 1.00 68.25 204 GLY A C 1
ATOM 1643 O O . GLY A 1 204 ? 18.374 -11.167 8.606 1.00 68.25 204 GLY A O 1
ATOM 1644 N N . ASP A 1 205 ? 17.078 -9.930 7.235 1.00 69.88 205 ASP A N 1
ATOM 1645 C CA . ASP A 1 205 ? 17.026 -10.846 6.074 1.00 69.88 205 ASP A CA 1
ATOM 1646 C C . ASP A 1 205 ? 16.220 -12.142 6.255 1.00 69.88 205 ASP A C 1
ATOM 1648 O O . ASP A 1 205 ? 16.213 -12.997 5.367 1.00 69.88 205 ASP A O 1
ATOM 1652 N N . ASP A 1 206 ? 15.483 -12.287 7.355 1.00 82.12 206 ASP A N 1
ATOM 1653 C CA . ASP A 1 206 ? 14.590 -13.422 7.553 1.00 82.12 206 ASP A CA 1
ATOM 1654 C C . ASP A 1 206 ? 13.278 -13.221 6.780 1.00 82.12 206 ASP A C 1
ATOM 1656 O O . ASP A 1 206 ? 12.328 -12.572 7.230 1.00 82.12 206 ASP A O 1
ATOM 1660 N N . LEU A 1 207 ? 13.232 -13.810 5.586 1.00 78.12 207 LEU A N 1
ATOM 1661 C CA . LEU A 1 207 ? 12.059 -13.802 4.719 1.00 78.12 207 LEU A CA 1
ATOM 1662 C C . LEU A 1 207 ? 10.829 -14.443 5.377 1.00 78.12 207 LEU A C 1
ATOM 1664 O O . LEU A 1 207 ? 9.712 -13.977 5.161 1.00 78.12 207 LEU A O 1
ATOM 1668 N N . ALA A 1 208 ? 11.007 -15.501 6.171 1.00 82.06 208 ALA A N 1
ATOM 1669 C CA . ALA A 1 208 ? 9.890 -16.181 6.819 1.00 82.06 208 ALA A CA 1
ATOM 1670 C C . ALA A 1 208 ? 9.297 -15.309 7.931 1.00 82.06 208 ALA A C 1
ATOM 1672 O O . ALA A 1 208 ? 8.076 -15.261 8.101 1.00 82.06 208 ALA A O 1
ATOM 1673 N N . LEU A 1 209 ? 10.153 -14.591 8.661 1.00 84.56 209 LEU A N 1
ATOM 1674 C CA . LEU A 1 209 ? 9.728 -13.603 9.644 1.00 84.56 209 LEU A CA 1
ATOM 1675 C C . LEU A 1 209 ? 9.006 -12.427 8.977 1.00 84.56 209 LEU A C 1
ATOM 1677 O O . LEU A 1 209 ? 7.944 -12.034 9.457 1.00 84.56 209 LEU A O 1
ATOM 1681 N N . TYR A 1 210 ? 9.526 -11.919 7.855 1.00 83.00 210 TYR A N 1
ATOM 1682 C CA . TYR A 1 210 ? 8.867 -10.852 7.102 1.00 83.00 210 TYR A CA 1
ATOM 1683 C C . TYR A 1 210 ? 7.506 -11.287 6.553 1.00 83.00 210 TYR A C 1
ATOM 1685 O O . TYR A 1 210 ? 6.517 -10.594 6.771 1.00 83.00 210 TYR A O 1
ATOM 1693 N N . ASN A 1 211 ? 7.418 -12.455 5.905 1.00 83.81 211 ASN A N 1
ATOM 1694 C CA . ASN A 1 211 ? 6.148 -12.958 5.378 1.00 83.81 211 ASN A CA 1
ATOM 1695 C C . ASN A 1 211 ? 5.117 -13.148 6.504 1.00 83.81 211 ASN A C 1
ATOM 1697 O O . ASN A 1 211 ? 3.956 -12.754 6.388 1.00 83.81 211 ASN A O 1
ATOM 1701 N N . ARG A 1 212 ? 5.554 -13.674 7.654 1.00 86.31 212 ARG A N 1
ATOM 1702 C CA . ARG A 1 212 ? 4.694 -13.788 8.835 1.00 86.31 212 ARG A CA 1
ATOM 1703 C C . ARG A 1 212 ? 4.205 -12.427 9.324 1.00 86.31 212 ARG A C 1
ATOM 1705 O O . ARG A 1 212 ? 3.030 -12.312 9.653 1.00 86.31 212 ARG A O 1
ATOM 1712 N N . ALA A 1 213 ? 5.076 -11.422 9.383 1.00 87.56 213 ALA A N 1
ATOM 1713 C CA . ALA A 1 213 ? 4.693 -10.073 9.790 1.00 87.56 213 ALA A CA 1
ATOM 1714 C C . ALA A 1 213 ? 3.683 -9.462 8.804 1.00 87.56 213 ALA A C 1
ATOM 1716 O O . ALA A 1 213 ? 2.646 -8.947 9.218 1.00 87.56 213 ALA A O 1
ATOM 1717 N N . LEU A 1 214 ? 3.936 -9.603 7.500 1.00 87.81 214 LEU A N 1
ATOM 1718 C CA . LEU A 1 214 ? 3.098 -9.055 6.436 1.00 87.81 214 LEU A CA 1
ATOM 1719 C C . LEU A 1 214 ? 1.690 -9.674 6.408 1.00 87.81 214 LEU A C 1
ATOM 1721 O O . LEU A 1 214 ? 0.712 -8.961 6.200 1.00 87.81 214 LEU A O 1
ATOM 1725 N N . THR A 1 215 ? 1.584 -10.983 6.651 1.00 90.12 215 THR A N 1
ATOM 1726 C CA . THR A 1 215 ? 0.313 -11.739 6.669 1.00 90.12 215 THR A CA 1
ATOM 1727 C C . THR A 1 215 ? -0.381 -11.731 8.034 1.00 90.12 215 THR A C 1
ATOM 1729 O O . THR A 1 215 ? -1.518 -12.193 8.168 1.00 90.12 215 THR A O 1
ATOM 1732 N N . GLN A 1 216 ? 0.277 -11.223 9.082 1.00 90.69 216 GLN A N 1
ATOM 1733 C CA . GLN A 1 216 ? -0.313 -11.108 10.415 1.00 90.69 216 GLN A CA 1
ATOM 1734 C C . GLN A 1 216 ? -1.398 -10.037 10.475 1.00 90.69 216 GLN A C 1
ATOM 1736 O O . GLN A 1 216 ? -2.384 -10.214 11.193 1.00 90.69 216 GLN A O 1
ATOM 1741 N N . TYR A 1 217 ? -1.225 -8.953 9.725 1.00 92.62 217 TYR A N 1
ATOM 1742 C CA . TYR A 1 217 ? -2.139 -7.825 9.722 1.00 92.62 217 TYR A CA 1
ATOM 1743 C C . TYR A 1 217 ? -2.724 -7.627 8.332 1.00 92.62 217 TYR A C 1
ATOM 1745 O O . TYR A 1 217 ? -2.006 -7.434 7.353 1.00 92.62 217 TYR A O 1
ATOM 1753 N N . TRP A 1 218 ? -4.051 -7.628 8.255 1.00 93.50 218 TRP A N 1
ATOM 1754 C CA . TRP A 1 218 ? -4.759 -7.502 6.987 1.00 93.50 218 TRP A CA 1
ATOM 1755 C C . TRP A 1 218 ? -4.436 -6.181 6.265 1.00 93.50 218 TRP A C 1
ATOM 1757 O O . TRP A 1 218 ? -4.334 -6.147 5.041 1.00 93.50 218 TRP A O 1
ATOM 1767 N N . THR A 1 219 ? -4.201 -5.101 7.011 1.00 94.00 219 THR A N 1
ATOM 1768 C CA . THR A 1 219 ? -3.804 -3.784 6.489 1.00 94.00 219 THR A CA 1
ATOM 1769 C C . THR A 1 219 ? -2.426 -3.792 5.838 1.00 94.00 219 THR A C 1
ATOM 1771 O O . THR A 1 219 ? -2.234 -3.097 4.839 1.00 94.00 219 THR A O 1
ATOM 1774 N N . SER A 1 220 ? -1.478 -4.581 6.357 1.00 92.44 220 SER A N 1
ATOM 1775 C CA . SER A 1 220 ? -0.101 -4.614 5.864 1.00 92.44 220 SER A CA 1
ATOM 1776 C C . SER A 1 220 ? -0.056 -5.141 4.431 1.00 92.44 220 SER A C 1
ATOM 1778 O O . SER A 1 220 ? 0.283 -4.419 3.499 1.00 92.44 220 SER A O 1
ATOM 1780 N N . ILE A 1 221 ? -0.488 -6.371 4.189 1.00 90.44 221 ILE A N 1
ATOM 1781 C CA . ILE A 1 221 ? -0.516 -6.921 2.827 1.00 90.44 221 ILE A CA 1
ATOM 1782 C C . ILE A 1 221 ? -1.407 -6.116 1.861 1.00 90.44 221 ILE A C 1
ATOM 1784 O O . ILE A 1 221 ? -1.009 -5.896 0.717 1.00 90.44 221 ILE A O 1
ATOM 1788 N N . THR A 1 222 ? -2.551 -5.597 2.326 1.00 92.19 222 THR A N 1
ATOM 1789 C CA . THR A 1 222 ? -3.467 -4.763 1.520 1.00 92.19 222 THR A CA 1
ATOM 1790 C C . THR A 1 222 ? -2.804 -3.453 1.080 1.00 92.19 222 THR A C 1
ATOM 1792 O O . THR A 1 222 ? -3.062 -2.976 -0.020 1.00 92.19 222 THR A O 1
ATOM 1795 N N . THR A 1 223 ? -1.893 -2.905 1.892 1.00 91.06 223 THR A N 1
ATOM 1796 C CA . THR A 1 223 ? -1.073 -1.735 1.534 1.00 91.06 223 THR A CA 1
ATOM 1797 C C . THR A 1 223 ? 0.113 -2.123 0.646 1.00 91.06 223 THR A C 1
ATOM 1799 O O . THR A 1 223 ? 0.422 -1.425 -0.317 1.00 91.06 223 THR A O 1
ATOM 1802 N N . LYS A 1 224 ? 0.787 -3.247 0.932 1.00 88.31 224 LYS A N 1
ATOM 1803 C CA . LYS A 1 224 ? 2.041 -3.612 0.255 1.00 88.31 224 LYS A CA 1
ATOM 1804 C C . LYS A 1 224 ? 1.848 -4.138 -1.165 1.00 88.31 224 LYS A C 1
ATOM 1806 O O . LYS A 1 224 ? 2.734 -3.958 -1.997 1.00 88.31 224 LYS A O 1
ATOM 1811 N N . CYS A 1 225 ? 0.720 -4.785 -1.455 1.00 86.94 225 CYS A N 1
ATOM 1812 C CA . CYS A 1 225 ? 0.418 -5.281 -2.799 1.00 86.94 225 CYS A CA 1
ATOM 1813 C C . CYS A 1 225 ? 0.417 -4.167 -3.859 1.00 86.94 225 CYS A C 1
ATOM 1815 O O . CYS A 1 225 ? 1.221 -4.263 -4.789 1.00 86.94 225 CYS A O 1
ATOM 1817 N N . PRO A 1 226 ? -0.403 -3.103 -3.738 1.00 84.69 226 PRO A N 1
ATOM 1818 C CA . PRO A 1 226 ? -0.420 -2.021 -4.720 1.00 84.69 226 PRO A CA 1
ATOM 1819 C C . PRO A 1 226 ? 0.920 -1.275 -4.789 1.00 84.69 226 PRO A C 1
ATOM 1821 O O . PRO A 1 226 ? 1.358 -0.936 -5.887 1.00 84.69 226 PRO A O 1
ATOM 1824 N N . ASP A 1 227 ? 1.619 -1.091 -3.659 1.00 83.31 227 ASP A N 1
ATOM 1825 C CA . ASP A 1 227 ? 2.985 -0.541 -3.635 1.00 83.31 227 ASP A CA 1
ATOM 1826 C C . ASP A 1 227 ? 3.936 -1.373 -4.508 1.00 83.31 227 ASP A C 1
ATOM 1828 O O . ASP A 1 227 ? 4.568 -0.864 -5.435 1.00 83.31 227 ASP A O 1
ATOM 1832 N N . ARG A 1 228 ? 3.980 -2.690 -4.292 1.00 85.06 228 ARG A N 1
ATOM 1833 C CA . ARG A 1 228 ? 4.861 -3.583 -5.047 1.00 85.06 228 ARG A CA 1
ATOM 1834 C C . ARG A 1 228 ? 4.468 -3.681 -6.526 1.00 85.06 228 ARG A C 1
ATOM 1836 O O . ARG A 1 228 ? 5.355 -3.664 -7.381 1.00 85.06 228 ARG A O 1
ATOM 1843 N N . ILE A 1 229 ? 3.172 -3.731 -6.842 1.00 80.56 229 ILE A N 1
ATOM 1844 C CA . ILE A 1 229 ? 2.646 -3.709 -8.218 1.00 80.56 229 ILE A CA 1
ATOM 1845 C C . ILE A 1 229 ? 3.083 -2.424 -8.933 1.00 80.56 229 ILE A C 1
ATOM 1847 O O . ILE A 1 229 ? 3.624 -2.467 -10.042 1.00 80.56 229 ILE A O 1
ATOM 1851 N N . ARG A 1 230 ? 2.905 -1.269 -8.283 1.00 75.88 230 ARG A N 1
ATOM 1852 C CA . ARG A 1 230 ? 3.352 0.022 -8.807 1.00 75.88 230 ARG A CA 1
ATOM 1853 C C . ARG A 1 230 ? 4.865 0.052 -8.960 1.00 75.88 230 ARG A C 1
ATOM 1855 O O . ARG A 1 230 ? 5.337 0.489 -10.003 1.00 75.88 230 ARG A O 1
ATOM 1862 N N . GLY A 1 231 ? 5.607 -0.448 -7.977 1.00 74.56 231 GLY A N 1
ATOM 1863 C CA . GLY A 1 231 ? 7.060 -0.558 -8.009 1.00 74.56 231 GLY A CA 1
ATOM 1864 C C . GLY A 1 231 ? 7.552 -1.337 -9.225 1.00 74.56 231 GLY A C 1
ATOM 1865 O O . GLY A 1 231 ? 8.462 -0.871 -9.905 1.00 74.56 231 GLY A O 1
ATOM 1866 N N . LEU A 1 232 ? 6.912 -2.465 -9.561 1.00 73.06 232 LEU A N 1
ATOM 1867 C CA . LEU A 1 232 ? 7.163 -3.214 -10.800 1.00 73.06 232 LEU A CA 1
ATOM 1868 C C . LEU A 1 232 ? 6.855 -2.372 -12.049 1.00 73.06 232 LEU A C 1
ATOM 1870 O O . LEU A 1 232 ? 7.672 -2.316 -12.971 1.00 73.06 232 LEU A O 1
ATOM 1874 N N . ALA A 1 233 ? 5.712 -1.682 -12.066 1.00 67.62 233 ALA A N 1
ATOM 1875 C CA . ALA A 1 233 ? 5.282 -0.858 -13.195 1.00 67.62 233 ALA A CA 1
ATOM 1876 C C . ALA A 1 233 ? 6.178 0.363 -13.447 1.00 67.62 233 ALA A C 1
ATOM 1878 O O . ALA A 1 233 ? 6.354 0.793 -14.595 1.00 67.62 233 ALA A O 1
ATOM 1879 N N . THR A 1 234 ? 6.760 0.921 -12.384 1.00 64.69 234 THR A N 1
ATOM 1880 C CA . THR A 1 234 ? 7.604 2.112 -12.454 1.00 64.69 234 THR A CA 1
ATOM 1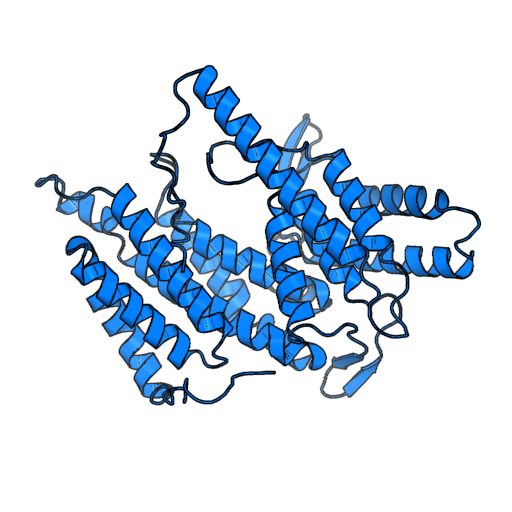881 C C . THR A 1 234 ? 9.067 1.806 -12.754 1.00 64.69 234 THR A C 1
ATOM 1883 O O . THR A 1 234 ? 9.771 2.709 -13.194 1.00 64.69 234 THR A O 1
ATOM 1886 N N . ARG A 1 235 ? 9.528 0.544 -12.661 1.00 62.62 235 ARG A N 1
ATOM 1887 C CA . ARG A 1 235 ? 10.916 0.163 -13.022 1.00 62.62 235 ARG A CA 1
ATOM 1888 C C . ARG A 1 235 ? 11.318 0.572 -14.436 1.00 62.62 235 ARG A C 1
ATOM 1890 O O . ARG A 1 235 ? 12.483 0.859 -14.673 1.00 62.62 235 ARG A O 1
ATOM 1897 N N . TYR A 1 236 ? 10.366 0.574 -15.363 1.00 56.19 236 TYR A N 1
ATOM 1898 C CA . TYR A 1 236 ? 10.573 0.964 -16.760 1.00 56.19 236 TYR A CA 1
ATOM 1899 C C . TYR A 1 236 ? 10.064 2.373 -17.067 1.00 56.19 236 TYR A C 1
ATOM 1901 O O . TYR A 1 236 ? 9.975 2.775 -18.222 1.00 56.19 236 TYR A O 1
ATOM 1909 N N . THR A 1 237 ? 9.713 3.140 -16.035 1.00 51.22 237 THR A N 1
ATOM 1910 C CA . THR A 1 237 ? 9.367 4.547 -16.203 1.00 51.22 237 THR A CA 1
ATOM 1911 C C . THR A 1 237 ? 10.656 5.354 -16.209 1.00 51.22 237 THR A C 1
ATOM 1913 O O . THR A 1 237 ? 11.272 5.513 -15.165 1.00 51.22 237 THR A O 1
ATOM 1916 N N . ARG A 1 238 ? 11.053 5.832 -17.397 1.00 51.16 238 ARG A N 1
ATOM 1917 C CA . ARG A 1 238 ? 12.037 6.906 -17.640 1.00 51.16 238 ARG A CA 1
ATOM 1918 C C . ARG A 1 238 ? 13.162 6.965 -16.601 1.00 51.16 238 ARG A C 1
ATOM 1920 O O . ARG A 1 238 ? 13.244 7.906 -15.818 1.00 51.16 238 ARG A O 1
ATOM 1927 N N . VAL A 1 239 ? 14.029 5.958 -16.608 1.00 47.50 239 VAL A N 1
ATOM 1928 C CA . VAL A 1 239 ? 15.180 5.927 -15.705 1.00 47.50 239 VAL A CA 1
ATOM 1929 C C . VAL A 1 239 ? 16.225 6.927 -16.221 1.00 47.50 239 VAL A C 1
ATOM 1931 O O . VAL A 1 239 ? 16.575 6.859 -17.400 1.00 47.50 239 VAL A O 1
ATOM 1934 N N . PRO A 1 240 ? 16.775 7.839 -15.393 1.00 43.06 240 PRO A N 1
ATOM 1935 C CA . PRO A 1 240 ? 17.871 8.703 -15.821 1.00 43.06 240 PRO A CA 1
ATOM 1936 C C . PRO A 1 240 ? 19.011 7.881 -16.438 1.00 43.06 240 PRO A C 1
ATOM 1938 O O . PRO A 1 240 ? 19.384 6.830 -15.898 1.00 43.06 240 PRO A O 1
ATOM 1941 N N . ILE A 1 241 ? 19.570 8.360 -17.556 1.00 40.88 241 ILE A N 1
ATOM 1942 C CA . ILE A 1 241 ? 20.659 7.695 -18.290 1.00 40.88 241 ILE A CA 1
ATOM 1943 C C . ILE A 1 241 ? 21.746 7.237 -17.298 1.00 40.88 241 ILE A C 1
ATOM 1945 O O . ILE A 1 241 ? 22.319 8.043 -16.567 1.00 40.88 241 ILE A O 1
ATOM 1949 N N . GLY A 1 242 ? 22.015 5.925 -17.253 1.00 45.22 242 GLY A N 1
ATOM 1950 C CA . GLY A 1 242 ? 23.038 5.314 -16.389 1.00 45.22 242 GLY A CA 1
ATOM 1951 C C . GLY A 1 242 ? 22.545 4.702 -15.068 1.00 45.22 242 GLY A C 1
ATOM 1952 O O . GLY A 1 242 ? 23.332 4.040 -14.390 1.00 45.22 242 GLY A O 1
ATOM 1953 N N . LYS A 1 243 ? 21.265 4.852 -14.698 1.00 50.19 243 LYS A N 1
ATOM 1954 C CA . LYS A 1 243 ? 20.693 4.193 -13.501 1.00 50.19 243 LYS A CA 1
ATOM 1955 C C . LYS A 1 243 ? 19.995 2.861 -13.785 1.00 50.19 243 LYS A C 1
ATOM 1957 O O . LYS A 1 243 ? 19.812 2.068 -12.858 1.00 50.19 243 LYS A O 1
ATOM 1962 N N . PHE A 1 244 ? 19.667 2.596 -15.046 1.00 54.38 244 PHE A N 1
ATOM 1963 C CA . PHE A 1 244 ? 19.101 1.332 -15.502 1.00 54.38 244 PHE A CA 1
ATOM 1964 C C . PHE A 1 244 ? 20.192 0.257 -15.564 1.00 54.38 244 PHE A C 1
ATOM 1966 O O . PHE A 1 244 ? 21.125 0.356 -16.364 1.00 54.38 244 PHE A O 1
ATOM 1973 N N . THR A 1 245 ? 20.078 -0.795 -14.750 1.00 63.38 245 THR A N 1
ATOM 1974 C CA . THR A 1 245 ? 20.869 -2.016 -14.946 1.00 63.38 245 THR A CA 1
ATOM 1975 C C . THR A 1 245 ? 19.970 -3.240 -14.867 1.00 63.38 245 THR A C 1
ATOM 1977 O O . THR A 1 245 ? 19.153 -3.374 -13.954 1.00 63.38 245 THR A O 1
ATOM 1980 N N . ILE A 1 246 ? 20.156 -4.155 -15.821 1.00 67.25 246 ILE A N 1
ATOM 1981 C CA . ILE A 1 246 ? 19.449 -5.440 -15.861 1.00 67.25 246 ILE A CA 1
ATOM 1982 C C . ILE A 1 246 ? 19.640 -6.182 -14.538 1.00 67.25 246 ILE A C 1
ATOM 1984 O O . ILE A 1 246 ? 18.665 -6.667 -13.984 1.00 67.25 246 ILE A O 1
ATOM 1988 N N . ASP A 1 247 ? 20.844 -6.164 -13.963 1.00 69.44 247 ASP A N 1
ATOM 1989 C CA . ASP A 1 247 ? 21.128 -6.815 -12.679 1.00 69.44 247 ASP A CA 1
ATOM 1990 C C . ASP A 1 247 ? 20.272 -6.262 -11.529 1.00 69.44 247 ASP A C 1
ATOM 1992 O O . ASP A 1 247 ? 19.741 -7.032 -10.733 1.00 69.44 247 ASP A O 1
ATOM 1996 N N . LYS A 1 248 ? 20.062 -4.937 -11.454 1.00 71.25 248 LYS A N 1
ATOM 1997 C CA . LYS A 1 248 ? 19.189 -4.331 -10.432 1.00 71.25 248 LYS A CA 1
ATOM 1998 C C . LYS A 1 248 ? 17.718 -4.661 -10.666 1.00 71.25 248 LYS A C 1
ATOM 2000 O O . LYS A 1 248 ? 16.948 -4.733 -9.710 1.00 71.25 248 LYS A O 1
ATOM 2005 N N . HIS A 1 249 ? 17.294 -4.804 -11.918 1.00 72.19 249 HIS A N 1
ATOM 2006 C CA . HIS A 1 249 ? 15.912 -5.152 -12.254 1.00 72.19 249 HIS A CA 1
ATOM 2007 C C . HIS A 1 249 ? 15.647 -6.635 -11.997 1.00 72.19 249 HIS A C 1
ATOM 2009 O O . HIS A 1 249 ? 14.651 -6.956 -11.361 1.00 72.19 249 HIS A O 1
ATOM 2015 N N . MET A 1 250 ? 16.583 -7.511 -12.366 1.00 74.00 250 MET A N 1
ATOM 2016 C CA . MET A 1 250 ? 16.551 -8.936 -12.042 1.00 74.00 250 MET A CA 1
ATOM 2017 C C . MET A 1 250 ? 16.604 -9.170 -10.535 1.00 74.00 250 MET A C 1
ATOM 2019 O O . MET A 1 250 ? 15.858 -10.001 -10.041 1.00 74.00 250 MET A O 1
ATOM 2023 N N . ALA A 1 251 ? 17.419 -8.424 -9.783 1.00 79.62 251 ALA A N 1
ATOM 2024 C CA . ALA A 1 251 ? 17.438 -8.522 -8.323 1.00 79.62 251 ALA A CA 1
ATOM 2025 C C . ALA A 1 251 ? 16.080 -8.145 -7.706 1.00 79.62 251 ALA A C 1
ATOM 2027 O O . ALA A 1 251 ? 15.580 -8.869 -6.851 1.00 79.62 251 ALA A O 1
ATOM 2028 N N . TYR A 1 252 ? 15.457 -7.056 -8.174 1.00 78.25 252 TYR A N 1
ATOM 2029 C CA . TYR A 1 252 ? 14.130 -6.634 -7.712 1.00 78.25 252 TYR A CA 1
ATOM 2030 C C . TYR A 1 252 ? 13.026 -7.623 -8.113 1.00 78.25 252 TYR A C 1
ATOM 2032 O O . TYR A 1 252 ? 12.126 -7.911 -7.326 1.00 78.25 252 TYR A O 1
ATOM 2040 N N . LEU A 1 253 ? 13.101 -8.169 -9.329 1.00 81.75 253 LEU A N 1
ATOM 2041 C CA . LEU A 1 253 ? 12.188 -9.201 -9.803 1.00 81.75 253 LEU A CA 1
ATOM 2042 C C . LEU A 1 253 ? 12.343 -10.477 -8.976 1.00 81.75 253 LEU A C 1
ATOM 2044 O O . LEU A 1 253 ? 11.346 -10.990 -8.498 1.00 81.75 253 LEU A O 1
ATOM 2048 N N . ASN A 1 254 ? 13.567 -10.951 -8.745 1.00 83.56 254 ASN A N 1
ATOM 2049 C CA . ASN A 1 254 ? 13.826 -12.128 -7.918 1.00 83.56 254 ASN A CA 1
ATOM 2050 C C . ASN A 1 254 ? 13.310 -11.924 -6.489 1.00 83.56 254 ASN A C 1
ATOM 2052 O O . ASN A 1 254 ? 12.610 -12.788 -5.981 1.00 83.56 254 ASN A O 1
ATOM 2056 N N . GLU A 1 255 ? 13.574 -10.764 -5.874 1.00 83.44 255 GLU A N 1
ATOM 2057 C CA . GLU A 1 255 ? 13.010 -10.414 -4.564 1.00 83.44 255 GLU A CA 1
ATOM 2058 C C . GLU A 1 255 ? 11.475 -10.477 -4.589 1.00 83.44 255 GLU A C 1
ATOM 2060 O O . GLU A 1 255 ? 10.859 -11.069 -3.708 1.00 83.44 255 GLU A O 1
ATOM 2065 N N . THR A 1 256 ? 10.849 -9.919 -5.627 1.00 85.75 256 THR A N 1
ATOM 2066 C CA . THR A 1 256 ? 9.388 -9.938 -5.775 1.00 85.75 256 THR A CA 1
ATOM 2067 C C . THR A 1 256 ? 8.849 -11.352 -5.991 1.00 85.75 256 THR A C 1
ATOM 2069 O O . THR A 1 256 ? 7.832 -11.707 -5.407 1.00 85.75 256 THR A O 1
ATOM 2072 N N . GLY A 1 257 ? 9.535 -12.177 -6.783 1.00 84.81 257 GLY A N 1
ATOM 2073 C CA . GLY A 1 257 ? 9.182 -13.576 -7.015 1.00 84.81 257 GLY A CA 1
ATOM 2074 C C . GLY A 1 257 ? 9.233 -14.370 -5.718 1.00 84.81 257 GLY A C 1
ATOM 2075 O O . GLY A 1 257 ? 8.257 -15.010 -5.345 1.00 84.81 257 GLY A O 1
ATOM 2076 N N . THR A 1 258 ? 10.320 -14.231 -4.969 1.00 83.38 258 THR A N 1
ATOM 2077 C CA . THR A 1 258 ? 10.487 -14.890 -3.678 1.00 83.38 258 THR A CA 1
ATOM 2078 C C . THR A 1 258 ? 9.457 -14.428 -2.641 1.00 83.38 258 THR A C 1
ATOM 2080 O O . THR A 1 258 ? 8.847 -15.262 -1.976 1.00 83.38 258 THR A O 1
ATOM 2083 N N . ILE A 1 259 ? 9.202 -13.120 -2.519 1.00 84.31 259 ILE A N 1
ATOM 2084 C CA . ILE A 1 259 ? 8.270 -12.590 -1.509 1.00 84.31 259 ILE A CA 1
ATOM 2085 C C . ILE A 1 259 ? 6.806 -12.833 -1.888 1.00 84.31 259 ILE A C 1
ATOM 2087 O O . ILE A 1 259 ? 6.027 -13.202 -1.022 1.00 84.31 259 ILE A O 1
ATOM 2091 N N . PHE A 1 260 ? 6.407 -12.601 -3.141 1.00 86.12 260 PHE A N 1
ATOM 2092 C CA . PHE A 1 260 ? 4.991 -12.570 -3.530 1.00 86.12 260 PHE A CA 1
ATOM 2093 C C . PHE A 1 260 ? 4.530 -13.781 -4.338 1.00 86.12 260 PHE A C 1
ATOM 2095 O O . PHE A 1 260 ? 3.351 -14.107 -4.278 1.00 86.12 260 PHE A O 1
ATOM 2102 N N . MET A 1 261 ? 5.413 -14.444 -5.091 1.00 84.44 261 MET A N 1
ATOM 2103 C CA . MET A 1 261 ? 5.027 -15.590 -5.929 1.00 84.44 261 MET A CA 1
ATOM 2104 C C . MET A 1 261 ? 5.299 -16.928 -5.232 1.00 84.44 261 MET A C 1
ATOM 2106 O O . MET A 1 261 ? 4.458 -17.818 -5.278 1.00 84.44 261 MET A O 1
ATOM 2110 N N . GLU A 1 262 ? 6.462 -17.079 -4.594 1.00 83.94 262 GLU A N 1
ATOM 2111 C CA . GLU A 1 262 ? 6.877 -18.321 -3.926 1.00 83.94 262 GLU A CA 1
ATOM 2112 C C . GLU A 1 262 ? 6.301 -18.431 -2.513 1.00 83.94 262 GLU A C 1
ATOM 2114 O O . GLU A 1 262 ? 5.788 -19.482 -2.141 1.00 83.94 262 GLU A O 1
ATOM 2119 N N . ALA A 1 263 ? 6.367 -17.350 -1.730 1.00 81.94 263 ALA A N 1
ATOM 2120 C CA . ALA A 1 263 ? 5.876 -17.339 -0.353 1.00 81.94 263 ALA A CA 1
ATOM 2121 C C . ALA A 1 263 ? 4.357 -17.095 -0.233 1.00 81.94 263 ALA A C 1
ATOM 2123 O O . ALA A 1 263 ? 3.828 -17.182 0.869 1.00 81.94 263 ALA A O 1
ATOM 2124 N N . GLN A 1 264 ? 3.687 -16.781 -1.351 1.00 87.62 264 GLN A N 1
ATOM 2125 C CA . GLN A 1 264 ? 2.228 -16.645 -1.501 1.00 87.62 264 GLN A CA 1
ATOM 2126 C C . GLN A 1 264 ? 1.492 -15.830 -0.407 1.00 87.62 264 GLN A C 1
ATOM 2128 O O . GLN A 1 264 ? 0.415 -16.224 0.043 1.00 87.62 264 GLN A O 1
ATOM 2133 N N . PRO A 1 265 ? 2.007 -14.653 0.010 1.00 89.94 265 PRO A N 1
ATOM 2134 C CA . PRO A 1 265 ? 1.395 -13.850 1.069 1.00 89.94 265 PRO A CA 1
ATOM 2135 C C . PRO A 1 265 ? -0.023 -13.380 0.730 1.00 89.94 265 PRO A C 1
ATOM 2137 O O . PRO A 1 265 ? -0.819 -13.129 1.635 1.00 89.94 265 PRO A O 1
ATOM 2140 N N . ILE A 1 266 ? -0.346 -13.213 -0.558 1.00 91.69 266 ILE A N 1
ATOM 2141 C CA . ILE A 1 266 ? -1.666 -12.749 -0.999 1.00 91.69 266 ILE A CA 1
ATOM 2142 C C . ILE A 1 266 ? -2.689 -13.863 -0.789 1.00 91.69 266 ILE A C 1
ATOM 2144 O O . ILE A 1 266 ? -3.731 -13.627 -0.182 1.00 91.69 266 ILE A O 1
ATOM 2148 N N . GLU A 1 267 ? -2.373 -15.080 -1.228 1.00 91.00 267 GLU A N 1
ATOM 2149 C CA . GLU A 1 267 ? -3.198 -16.267 -1.025 1.00 91.00 267 GLU A CA 1
ATOM 2150 C C . GLU A 1 267 ? -3.367 -16.599 0.461 1.00 91.00 267 GLU A C 1
ATOM 2152 O O . GLU A 1 267 ? -4.500 -16.739 0.923 1.00 91.00 267 GLU A O 1
ATOM 2157 N N . ASP A 1 268 ? -2.276 -16.592 1.231 1.00 91.50 268 ASP A N 1
ATOM 2158 C CA . ASP A 1 268 ? -2.316 -16.799 2.683 1.00 91.50 268 ASP A CA 1
ATOM 2159 C C . ASP A 1 268 ? -3.225 -15.772 3.377 1.00 91.50 268 ASP A C 1
ATOM 2161 O O . ASP A 1 268 ? -3.974 -16.089 4.308 1.00 91.50 268 ASP A O 1
ATOM 2165 N N . THR A 1 269 ? -3.200 -14.522 2.906 1.00 94.12 269 THR A N 1
ATOM 2166 C CA . THR A 1 269 ? -4.073 -13.466 3.423 1.00 94.12 269 THR A CA 1
ATOM 2167 C C . THR A 1 269 ? -5.524 -13.678 3.012 1.00 94.12 269 THR A C 1
ATOM 2169 O O . THR A 1 269 ? -6.404 -13.454 3.838 1.00 94.12 269 THR A O 1
ATOM 2172 N N . MET A 1 270 ? -5.807 -14.112 1.781 1.00 93.94 270 MET A N 1
ATOM 2173 C CA . MET A 1 270 ? -7.177 -14.422 1.354 1.00 93.94 270 MET A CA 1
ATOM 2174 C C . MET A 1 270 ? -7.797 -15.518 2.223 1.00 93.94 270 MET A C 1
ATOM 2176 O O . MET A 1 270 ? -8.946 -15.387 2.651 1.00 93.94 270 MET A O 1
ATOM 2180 N N . ASP A 1 271 ? -7.023 -16.553 2.546 1.00 92.56 271 ASP A N 1
ATOM 2181 C CA . ASP A 1 271 ? -7.463 -17.634 3.426 1.00 92.56 271 ASP A CA 1
ATOM 2182 C C . ASP A 1 271 ? -7.679 -17.149 4.864 1.00 92.56 271 ASP A C 1
ATOM 2184 O O . ASP A 1 271 ? -8.681 -17.494 5.509 1.00 92.56 271 ASP A O 1
ATOM 2188 N N . ARG A 1 272 ? -6.759 -16.317 5.369 1.00 94.88 272 ARG A N 1
ATOM 2189 C CA . ARG A 1 272 ? -6.814 -15.778 6.730 1.00 94.88 272 ARG A CA 1
ATOM 2190 C C . ARG A 1 272 ? -7.893 -14.715 6.907 1.00 94.88 272 ARG A C 1
ATOM 2192 O O . ARG A 1 272 ? -8.557 -14.716 7.938 1.00 94.88 272 ARG A O 1
ATOM 2199 N N . PHE A 1 273 ? -8.117 -13.842 5.934 1.00 96.25 273 PHE A N 1
ATOM 2200 C CA . PHE A 1 273 ? -9.079 -12.738 5.985 1.00 96.25 273 PHE A CA 1
ATOM 2201 C C . PHE A 1 273 ? -10.043 -12.797 4.787 1.00 96.25 273 PHE A C 1
ATOM 2203 O O . PHE A 1 273 ? -9.976 -11.955 3.890 1.00 96.25 273 PHE A O 1
ATOM 2210 N N . PRO A 1 274 ? -11.020 -13.726 4.783 1.00 95.06 274 PRO A N 1
ATOM 2211 C CA . PRO A 1 274 ? -11.899 -13.951 3.627 1.00 95.06 274 PRO A CA 1
ATOM 2212 C C . PRO A 1 274 ? -12.763 -12.750 3.219 1.00 95.06 274 PRO A C 1
ATOM 2214 O O . PRO A 1 274 ? -13.348 -12.730 2.143 1.00 95.06 274 PRO A O 1
ATOM 2217 N N . GLN A 1 275 ? -12.894 -11.744 4.087 1.00 94.81 275 GLN A N 1
ATOM 2218 C CA . GLN A 1 275 ? -13.602 -10.502 3.763 1.00 94.81 275 GLN A CA 1
ATOM 2219 C C . GLN A 1 275 ? -12.852 -9.639 2.736 1.00 94.81 275 GLN A C 1
ATOM 2221 O O . GLN A 1 275 ? -13.455 -8.744 2.154 1.00 94.81 275 GLN A O 1
ATOM 2226 N N . LEU A 1 276 ? -11.559 -9.898 2.522 1.00 95.25 276 LEU A N 1
ATOM 2227 C CA . LEU A 1 276 ? -10.710 -9.174 1.579 1.00 95.25 276 LEU A CA 1
ATOM 2228 C C . LEU A 1 276 ? -10.545 -9.886 0.236 1.00 95.25 276 LEU A C 1
ATOM 2230 O O . LEU A 1 276 ? -9.943 -9.312 -0.667 1.00 95.25 276 LEU A O 1
ATOM 2234 N N . THR A 1 277 ? -11.073 -11.105 0.085 1.00 92.81 277 THR A N 1
ATOM 2235 C CA . THR A 1 277 ? -10.908 -11.913 -1.132 1.00 92.81 277 THR A CA 1
ATOM 2236 C C . THR A 1 277 ? -11.225 -11.142 -2.421 1.00 92.81 277 THR A C 1
ATOM 2238 O O . THR A 1 277 ? -10.372 -11.165 -3.302 1.00 92.81 277 THR A O 1
ATOM 2241 N N . PRO A 1 278 ? -12.333 -10.374 -2.540 1.00 87.94 278 PRO A N 1
ATOM 2242 C CA . PRO A 1 278 ? -12.622 -9.644 -3.779 1.00 87.94 278 PRO A CA 1
ATOM 2243 C C . PRO A 1 278 ? -11.514 -8.669 -4.199 1.00 87.94 278 PRO A C 1
ATOM 2245 O O . PRO A 1 278 ? -11.198 -8.559 -5.378 1.00 87.94 278 PRO A O 1
ATOM 2248 N N . PHE A 1 279 ? -10.907 -7.969 -3.239 1.00 91.00 279 PHE A N 1
ATOM 2249 C CA . PHE A 1 279 ? -9.799 -7.053 -3.501 1.00 91.00 279 PHE A CA 1
ATOM 2250 C C . PHE A 1 279 ? -8.489 -7.803 -3.773 1.00 91.00 279 PHE A C 1
ATOM 2252 O O . PHE A 1 279 ? -7.765 -7.484 -4.715 1.00 91.00 279 PHE A O 1
ATOM 2259 N N . LEU A 1 280 ? -8.175 -8.810 -2.956 1.00 92.06 280 LEU A N 1
ATOM 2260 C CA . LEU A 1 280 ? -6.907 -9.532 -3.045 1.00 92.06 280 LEU A CA 1
ATOM 2261 C C . LEU A 1 280 ? -6.810 -10.410 -4.298 1.00 92.06 280 LEU A C 1
ATOM 2263 O O . LEU A 1 280 ? -5.709 -10.578 -4.809 1.00 92.06 280 LEU A O 1
ATOM 2267 N N . GLU A 1 281 ? -7.924 -10.903 -4.843 1.00 84.75 281 GLU A N 1
ATOM 2268 C CA . GLU A 1 281 ? -7.948 -11.576 -6.149 1.00 84.75 281 GLU A CA 1
ATOM 2269 C C . GLU A 1 281 ? -7.501 -10.630 -7.275 1.00 84.75 281 GLU A C 1
ATOM 2271 O O . GLU A 1 281 ? -6.662 -11.005 -8.098 1.00 84.75 281 GLU A O 1
ATOM 2276 N N . ILE A 1 282 ? -7.986 -9.381 -7.271 1.00 81.12 282 ILE A N 1
ATOM 2277 C CA . ILE A 1 282 ? -7.571 -8.351 -8.237 1.00 81.12 282 ILE A CA 1
ATOM 2278 C C . ILE A 1 282 ? -6.077 -8.062 -8.078 1.00 81.12 282 ILE A C 1
ATOM 2280 O O . ILE A 1 282 ? -5.331 -8.083 -9.058 1.00 81.12 282 ILE A O 1
ATOM 2284 N N . MET A 1 283 ? -5.621 -7.842 -6.841 1.00 87.44 283 MET A N 1
ATOM 2285 C CA . MET A 1 283 ? -4.208 -7.580 -6.560 1.00 87.44 283 MET A CA 1
ATOM 2286 C C . MET A 1 283 ? -3.313 -8.755 -6.961 1.00 87.44 283 MET A C 1
ATOM 2288 O O . MET A 1 283 ? -2.242 -8.535 -7.525 1.00 87.44 283 MET A O 1
ATOM 2292 N N . ASN A 1 284 ? -3.737 -9.999 -6.719 1.00 84.81 284 ASN A N 1
ATOM 2293 C CA . ASN A 1 284 ? -2.979 -11.182 -7.121 1.00 84.81 284 ASN A CA 1
ATOM 2294 C C . ASN A 1 284 ? -2.839 -11.242 -8.645 1.00 84.81 284 ASN A C 1
ATOM 2296 O O . ASN A 1 284 ? -1.733 -11.407 -9.163 1.00 84.81 284 ASN A O 1
ATOM 2300 N N . SER A 1 285 ? -3.944 -11.024 -9.365 1.00 72.56 285 SER A N 1
ATOM 2301 C CA . SER A 1 285 ? -3.936 -11.046 -10.826 1.00 72.56 285 SER A CA 1
ATOM 2302 C C . SER A 1 285 ? -3.039 -9.951 -11.407 1.00 72.56 285 SER A C 1
ATOM 2304 O O . SER A 1 285 ? -2.185 -10.218 -12.258 1.00 72.56 285 SER A O 1
ATOM 2306 N N . GLN A 1 286 ? -3.144 -8.729 -10.879 1.00 75.94 286 GLN A N 1
ATOM 2307 C CA . GLN A 1 286 ? -2.277 -7.615 -11.261 1.00 75.94 286 GLN A CA 1
ATOM 2308 C C . GLN A 1 286 ? -0.803 -7.880 -10.950 1.00 75.94 286 GLN A C 1
ATOM 2310 O O . GLN A 1 286 ? 0.053 -7.609 -11.793 1.00 75.94 286 GLN A O 1
ATOM 2315 N N . MET A 1 287 ? -0.490 -8.423 -9.770 1.00 83.44 287 MET A N 1
ATOM 2316 C CA . MET A 1 287 ? 0.878 -8.761 -9.376 1.00 83.44 287 MET A CA 1
ATOM 2317 C C . MET A 1 287 ? 1.480 -9.798 -10.320 1.00 83.44 287 MET A C 1
ATOM 2319 O O . MET A 1 287 ? 2.599 -9.615 -10.796 1.00 83.44 287 MET A O 1
ATOM 2323 N N . ARG A 1 288 ? 0.734 -10.861 -10.637 1.00 73.81 288 ARG A N 1
ATOM 2324 C CA . ARG A 1 288 ? 1.168 -11.910 -11.568 1.00 73.81 288 ARG A CA 1
ATOM 2325 C C . ARG A 1 288 ? 1.396 -11.346 -12.964 1.00 73.81 288 ARG A C 1
ATOM 2327 O O . ARG A 1 288 ? 2.460 -11.579 -13.539 1.00 73.81 288 ARG A O 1
ATOM 2334 N N . ALA A 1 289 ? 0.449 -10.560 -13.480 1.00 68.44 289 ALA A N 1
ATOM 2335 C CA . ALA A 1 289 ? 0.580 -9.892 -14.772 1.00 68.44 289 ALA A CA 1
ATOM 2336 C C . ALA A 1 289 ? 1.821 -8.988 -14.810 1.00 68.44 289 ALA A C 1
ATOM 2338 O O . ALA A 1 289 ? 2.650 -9.106 -15.716 1.00 68.44 289 ALA A O 1
ATOM 2339 N N . ALA A 1 290 ? 2.006 -8.139 -13.797 1.00 72.44 290 ALA A N 1
ATOM 2340 C CA . ALA A 1 290 ? 3.161 -7.258 -13.700 1.00 72.44 290 ALA A CA 1
ATOM 2341 C C . ALA A 1 290 ? 4.476 -8.045 -13.607 1.00 72.44 290 ALA A C 1
ATOM 2343 O O . ALA A 1 290 ? 5.414 -7.751 -14.348 1.00 72.44 290 ALA A O 1
ATOM 2344 N N . PHE A 1 291 ? 4.539 -9.076 -12.761 1.00 77.94 291 PHE A N 1
ATOM 2345 C CA . PHE A 1 291 ? 5.722 -9.911 -12.563 1.00 77.94 291 PHE A CA 1
ATOM 2346 C C . PHE A 1 291 ? 6.161 -10.606 -13.854 1.00 77.94 291 PHE A C 1
ATOM 2348 O O . PHE A 1 291 ? 7.324 -10.497 -14.245 1.00 77.94 291 PHE A O 1
ATOM 2355 N N . VAL A 1 292 ? 5.241 -11.280 -14.551 1.00 67.56 292 VAL A N 1
ATOM 2356 C CA . VAL A 1 292 ? 5.564 -11.981 -15.803 1.00 67.56 292 VAL A CA 1
ATOM 2357 C C . VAL A 1 292 ? 5.994 -10.995 -16.884 1.00 67.56 292 VAL A C 1
ATOM 2359 O O . VAL A 1 292 ? 7.003 -11.225 -17.551 1.00 67.56 292 VAL A O 1
ATOM 2362 N N . THR A 1 293 ? 5.291 -9.866 -17.012 1.00 66.38 293 THR A N 1
ATOM 2363 C CA . THR A 1 293 ? 5.624 -8.832 -18.003 1.00 66.38 293 THR A CA 1
ATOM 2364 C C . THR A 1 293 ? 7.018 -8.269 -17.761 1.00 66.38 293 THR A C 1
ATOM 2366 O O . THR A 1 293 ? 7.876 -8.328 -18.640 1.00 66.38 293 THR A O 1
ATOM 2369 N N . VAL A 1 294 ? 7.271 -7.765 -16.550 1.00 71.31 294 VAL A N 1
ATOM 2370 C CA . VAL A 1 294 ? 8.558 -7.182 -16.151 1.00 71.31 294 VAL A CA 1
ATOM 2371 C C . VAL A 1 294 ? 9.666 -8.222 -16.263 1.00 71.31 294 VAL A C 1
ATOM 2373 O O . VAL A 1 294 ? 10.764 -7.896 -16.714 1.00 71.31 294 VAL A O 1
ATOM 2376 N N . GLY A 1 295 ? 9.397 -9.480 -15.912 1.00 67.81 295 GLY A N 1
ATOM 2377 C CA . GLY A 1 295 ? 10.360 -10.566 -16.031 1.00 67.81 295 GLY A CA 1
ATOM 2378 C C . GLY A 1 295 ? 10.759 -10.869 -17.464 1.00 67.81 295 GLY A C 1
ATOM 2379 O O . GLY A 1 295 ? 11.954 -10.927 -17.769 1.00 67.81 295 GLY A O 1
ATOM 2380 N N . ALA A 1 296 ? 9.786 -10.984 -18.363 1.00 63.38 296 ALA A N 1
ATOM 2381 C CA . ALA A 1 296 ? 10.057 -11.170 -19.779 1.00 63.38 296 ALA A CA 1
ATOM 2382 C C . ALA A 1 296 ? 10.795 -9.960 -20.368 1.00 63.38 296 ALA A C 1
ATOM 2384 O O . ALA A 1 296 ? 11.824 -10.120 -21.026 1.00 63.38 296 ALA A O 1
ATOM 2385 N N . MET A 1 297 ? 10.353 -8.742 -20.053 1.00 62.88 297 MET A N 1
ATOM 2386 C CA . MET A 1 297 ? 11.039 -7.519 -20.471 1.00 62.88 297 MET A CA 1
ATOM 2387 C C . MET A 1 297 ? 12.481 -7.455 -19.979 1.00 62.88 297 MET A C 1
ATOM 2389 O O . MET A 1 297 ? 13.362 -7.086 -20.744 1.00 62.88 297 MET A O 1
ATOM 2393 N N . THR A 1 298 ? 12.743 -7.793 -18.714 1.00 66.12 298 THR A N 1
ATOM 2394 C CA . THR A 1 298 ? 14.089 -7.710 -18.128 1.00 66.12 298 THR A CA 1
ATOM 2395 C C . THR A 1 298 ? 15.008 -8.744 -18.763 1.00 66.12 298 THR A C 1
ATOM 2397 O O . THR A 1 298 ? 16.123 -8.419 -19.170 1.00 66.12 298 THR A O 1
ATOM 2400 N N . LYS A 1 299 ? 14.521 -9.983 -18.896 1.00 63.66 299 LYS A N 1
ATOM 2401 C CA . LYS A 1 299 ? 15.269 -11.109 -19.461 1.00 63.66 299 LYS A CA 1
ATOM 2402 C C . LYS A 1 299 ? 15.552 -10.957 -20.955 1.00 63.66 299 LYS A C 1
ATOM 2404 O O . LYS A 1 299 ? 16.532 -11.521 -21.437 1.00 63.66 299 LYS A O 1
ATOM 2409 N N . TYR A 1 300 ? 14.711 -10.230 -21.685 1.00 57.34 300 TYR A N 1
ATOM 2410 C CA . TYR A 1 300 ? 14.812 -10.080 -23.140 1.00 57.34 300 TYR A CA 1
ATOM 2411 C C . TYR A 1 300 ? 14.977 -8.627 -23.587 1.00 57.34 300 TYR A C 1
ATOM 2413 O O . TYR A 1 300 ? 14.743 -8.308 -24.751 1.00 57.34 300 TYR A O 1
ATOM 2421 N N . HIS A 1 301 ? 15.396 -7.743 -22.678 1.00 57.50 301 HIS A N 1
ATOM 2422 C CA . HIS A 1 301 ? 15.581 -6.332 -22.983 1.00 57.50 301 HIS A CA 1
ATOM 2423 C C . HIS A 1 301 ? 16.595 -6.154 -24.129 1.00 57.50 301 HIS A C 1
ATOM 2425 O O . HIS A 1 301 ? 17.682 -6.733 -24.052 1.00 57.50 301 HIS A O 1
ATOM 2431 N N . PRO A 1 302 ? 16.341 -5.298 -25.138 1.00 49.47 302 PRO A N 1
ATOM 2432 C CA . PRO A 1 302 ? 17.237 -5.137 -26.290 1.00 49.47 302 PRO A CA 1
ATOM 2433 C C . PRO A 1 302 ? 18.663 -4.689 -25.927 1.00 49.47 302 PRO A C 1
ATOM 2435 O O . PRO A 1 302 ? 19.609 -4.972 -26.657 1.00 49.47 302 PRO A O 1
ATOM 24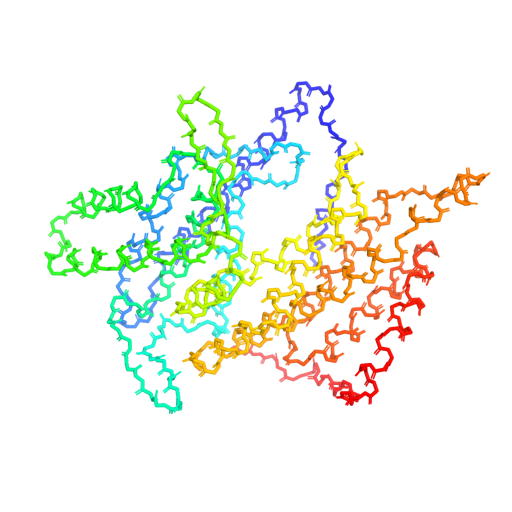38 N N . ASN A 1 303 ? 18.863 -4.064 -24.757 1.00 46.09 303 ASN A N 1
ATOM 2439 C CA . ASN A 1 303 ? 20.203 -3.743 -24.233 1.00 46.09 303 ASN A CA 1
ATOM 2440 C C . ASN A 1 303 ? 21.067 -4.981 -23.905 1.00 46.09 303 ASN A C 1
ATOM 2442 O O . ASN A 1 303 ? 22.290 -4.837 -23.859 1.00 46.09 303 ASN A O 1
ATOM 2446 N N . LEU A 1 304 ? 20.489 -6.180 -23.720 1.00 44.34 304 LEU A N 1
ATOM 2447 C CA . LEU A 1 304 ? 21.260 -7.436 -23.664 1.00 44.34 304 LEU A CA 1
ATOM 2448 C C . LEU A 1 304 ? 21.973 -7.713 -24.997 1.00 44.34 304 LEU A C 1
ATOM 2450 O O . LEU A 1 304 ? 23.073 -8.263 -24.995 1.00 44.34 304 LEU A O 1
ATOM 2454 N N . ASP A 1 305 ? 21.400 -7.241 -26.107 1.00 37.69 305 ASP A N 1
ATOM 2455 C CA . ASP A 1 305 ? 21.935 -7.384 -27.462 1.00 37.69 305 ASP A CA 1
ATOM 2456 C C . ASP A 1 305 ? 22.675 -6.141 -27.978 1.00 37.69 305 ASP A C 1
ATOM 2458 O O . ASP A 1 305 ? 23.387 -6.227 -28.974 1.00 37.69 305 ASP A O 1
ATOM 2462 N N . ILE A 1 306 ? 22.619 -4.979 -27.313 1.00 39.03 306 ILE A N 1
ATOM 2463 C CA . ILE A 1 306 ? 23.366 -3.781 -27.760 1.00 39.03 306 ILE A CA 1
ATOM 2464 C C . ILE A 1 306 ? 24.883 -4.026 -27.795 1.00 39.03 306 ILE A C 1
ATOM 2466 O O . ILE A 1 306 ? 25.575 -3.498 -28.670 1.00 39.03 306 ILE A O 1
ATOM 2470 N N . LYS A 1 307 ? 25.423 -4.893 -26.928 1.00 41.00 307 LYS A N 1
ATOM 2471 C CA . LYS A 1 307 ? 26.837 -5.296 -27.030 1.00 41.00 307 LYS A CA 1
ATOM 2472 C C . LYS A 1 307 ? 27.144 -6.087 -28.313 1.00 41.00 307 LYS A C 1
ATOM 2474 O O . LYS A 1 307 ? 28.280 -6.036 -28.772 1.00 41.00 307 LYS A O 1
ATOM 2479 N N . GLN A 1 308 ? 26.157 -6.750 -28.921 1.00 37.19 308 GLN A N 1
ATOM 2480 C CA . GLN A 1 308 ? 26.296 -7.498 -30.180 1.00 37.19 308 GLN A CA 1
ATOM 2481 C C . GLN A 1 308 ? 25.741 -6.753 -31.416 1.00 37.19 308 GLN A C 1
ATOM 2483 O O . GLN A 1 308 ? 26.134 -7.055 -32.544 1.00 37.19 308 GLN A O 1
ATOM 2488 N N . HIS A 1 309 ? 24.888 -5.739 -31.237 1.00 34.78 309 HIS A N 1
ATOM 2489 C CA . HIS A 1 309 ? 24.171 -5.045 -32.319 1.00 34.78 309 HIS A CA 1
ATOM 2490 C C . HIS A 1 309 ? 24.439 -3.534 -32.434 1.00 34.78 309 HIS A C 1
ATOM 2492 O O . HIS A 1 309 ? 23.962 -2.900 -33.377 1.00 34.78 309 HIS A O 1
ATOM 2498 N N . SER A 1 310 ? 25.296 -2.955 -31.585 1.00 35.94 310 SER A N 1
ATOM 2499 C CA . SER A 1 310 ? 25.688 -1.526 -31.617 1.00 35.94 310 SER A CA 1
ATOM 2500 C C . SER A 1 310 ? 26.363 -1.030 -32.908 1.00 35.94 310 SER A C 1
ATOM 2502 O O . SER A 1 310 ? 26.699 0.147 -33.010 1.00 35.94 310 SER A O 1
ATOM 2504 N N . ARG A 1 311 ? 26.527 -1.864 -33.943 1.00 40.12 311 ARG A N 1
ATOM 2505 C CA . ARG A 1 311 ? 27.003 -1.403 -35.258 1.00 40.12 311 ARG A CA 1
ATOM 2506 C C . ARG A 1 311 ? 25.927 -0.758 -36.135 1.00 40.12 311 ARG A C 1
ATOM 2508 O O . ARG A 1 311 ? 26.279 -0.210 -37.175 1.00 40.12 311 ARG A O 1
ATOM 2515 N N . LYS A 1 312 ? 24.643 -0.792 -35.762 1.00 38.88 312 LYS A N 1
ATOM 2516 C CA . LYS A 1 312 ? 23.573 -0.135 -36.536 1.00 38.88 312 LYS A CA 1
ATOM 2517 C C . LYS A 1 312 ? 22.629 0.624 -35.605 1.00 38.88 312 LYS A C 1
ATOM 2519 O O . LYS A 1 312 ? 21.702 0.048 -35.050 1.00 38.88 312 LYS A O 1
ATOM 2524 N N . GLY A 1 313 ? 22.901 1.915 -35.419 1.00 41.16 313 GLY A N 1
ATOM 2525 C CA . GLY A 1 313 ? 22.153 2.829 -34.549 1.00 41.16 313 GLY A CA 1
ATOM 2526 C C . GLY A 1 313 ? 20.693 3.045 -34.957 1.00 41.16 313 GLY A C 1
ATOM 2527 O O . GLY A 1 313 ? 20.372 4.057 -35.565 1.00 41.16 313 GLY A O 1
ATOM 2528 N N . VAL A 1 314 ? 19.813 2.104 -34.607 1.00 40.88 314 VAL A N 1
ATOM 2529 C CA . VAL A 1 314 ? 18.357 2.196 -34.846 1.00 40.88 314 VAL A CA 1
ATOM 2530 C C . VAL A 1 314 ? 17.544 2.044 -33.549 1.00 40.88 314 VAL A C 1
ATOM 2532 O O . VAL A 1 314 ? 16.331 2.210 -33.557 1.00 40.88 314 VAL A O 1
ATOM 2535 N N . TYR A 1 315 ? 18.183 1.766 -32.412 1.00 39.03 315 TYR A N 1
ATOM 2536 C CA . TYR A 1 315 ? 17.479 1.543 -31.149 1.00 39.03 315 TYR A CA 1
ATOM 2537 C C . TYR A 1 315 ? 17.539 2.780 -30.243 1.00 39.03 315 TYR A C 1
ATOM 2539 O O . TYR A 1 315 ? 18.631 3.176 -29.836 1.00 39.03 315 TYR A O 1
ATOM 2547 N N . ASN A 1 316 ? 16.375 3.366 -29.925 1.00 43.81 316 ASN A N 1
ATOM 2548 C CA . ASN A 1 316 ? 16.220 4.361 -28.862 1.00 43.81 316 ASN A CA 1
ATOM 2549 C C . ASN A 1 316 ? 15.609 3.680 -27.616 1.00 43.81 316 ASN A C 1
ATOM 2551 O O . ASN A 1 316 ? 14.409 3.395 -27.620 1.00 43.81 316 ASN A O 1
ATOM 2555 N N . PRO A 1 317 ? 16.405 3.407 -26.564 1.00 45.59 317 PRO A N 1
ATOM 2556 C CA . PRO A 1 317 ? 15.937 2.757 -25.339 1.00 45.59 317 PRO A CA 1
ATOM 2557 C C . PRO A 1 317 ? 14.762 3.479 -24.671 1.00 45.59 317 PRO A C 1
ATOM 2559 O O . PRO A 1 317 ? 13.869 2.827 -24.142 1.00 45.59 317 PRO A O 1
ATOM 2562 N N . GLU A 1 318 ? 14.716 4.810 -24.762 1.00 40.69 318 GLU A N 1
ATOM 2563 C CA . GLU A 1 318 ? 13.708 5.630 -24.083 1.00 40.69 318 GLU A CA 1
ATOM 2564 C C . GLU A 1 318 ? 12.303 5.457 -24.680 1.00 40.69 318 GLU A C 1
ATOM 2566 O O . GLU A 1 318 ? 11.307 5.503 -23.959 1.00 40.69 318 GLU A O 1
ATOM 2571 N N . THR A 1 319 ? 12.199 5.243 -25.996 1.00 43.09 319 THR A N 1
ATOM 2572 C CA . THR A 1 319 ? 10.902 5.060 -26.670 1.00 43.09 319 THR A CA 1
ATOM 2573 C C . THR A 1 319 ? 10.320 3.681 -26.363 1.00 43.09 319 THR A C 1
ATOM 2575 O O . THR A 1 319 ? 9.152 3.579 -25.994 1.00 43.09 319 THR A O 1
ATOM 2578 N N . ALA A 1 320 ? 11.162 2.643 -26.373 1.00 44.41 320 ALA A N 1
ATOM 2579 C CA . ALA A 1 320 ? 10.761 1.297 -25.976 1.00 44.41 320 ALA A CA 1
ATOM 2580 C C . ALA A 1 320 ? 10.321 1.245 -24.499 1.00 44.41 320 ALA A C 1
ATOM 2582 O O . ALA A 1 320 ? 9.303 0.640 -24.185 1.00 44.41 320 ALA A O 1
ATOM 2583 N N . GLU A 1 321 ? 11.020 1.929 -23.589 1.00 51.28 321 GLU A N 1
ATOM 2584 C CA . GLU A 1 321 ? 10.631 2.028 -22.173 1.00 51.28 321 GLU A CA 1
ATOM 2585 C C . GLU A 1 321 ? 9.232 2.644 -21.983 1.00 51.28 321 GLU A C 1
ATOM 2587 O O . GLU A 1 321 ? 8.414 2.120 -21.223 1.00 51.28 321 GLU A O 1
ATOM 2592 N N . ILE A 1 322 ? 8.918 3.716 -22.721 1.00 48.50 322 ILE A N 1
ATOM 2593 C CA . ILE A 1 322 ? 7.613 4.394 -22.665 1.00 48.50 322 ILE A CA 1
ATOM 2594 C C . ILE A 1 322 ? 6.496 3.506 -23.229 1.00 48.50 322 ILE A C 1
ATOM 2596 O O . ILE A 1 322 ? 5.441 3.376 -22.600 1.00 48.50 322 ILE A O 1
ATOM 2600 N N . SER A 1 323 ? 6.719 2.885 -24.385 1.00 48.62 323 SER A N 1
ATOM 2601 C CA . SER A 1 323 ? 5.721 2.047 -25.059 1.00 48.62 323 SER A CA 1
ATOM 2602 C C . SER A 1 323 ? 5.447 0.763 -24.273 1.00 48.62 323 SER A C 1
ATOM 2604 O O . SER A 1 323 ? 4.293 0.351 -24.131 1.00 48.62 323 SER A O 1
ATOM 2606 N N . ILE A 1 324 ? 6.467 0.193 -23.620 1.00 52.09 324 ILE A N 1
ATOM 2607 C CA . ILE A 1 324 ? 6.260 -0.970 -22.760 1.00 52.09 324 ILE A CA 1
ATOM 2608 C C . ILE A 1 324 ? 5.602 -0.593 -21.423 1.00 52.09 324 ILE A C 1
ATOM 2610 O O . ILE A 1 324 ? 4.710 -1.303 -20.961 1.00 52.09 324 ILE A O 1
ATOM 2614 N N . HIS A 1 325 ? 5.945 0.548 -20.822 1.00 55.69 325 HIS A N 1
ATOM 2615 C CA . HIS A 1 325 ? 5.218 1.056 -19.655 1.00 55.69 325 HIS A CA 1
ATOM 2616 C C . HIS A 1 325 ? 3.728 1.291 -19.963 1.00 55.69 325 HIS A C 1
ATOM 2618 O O . HIS A 1 325 ? 2.863 0.975 -19.143 1.00 55.69 325 HIS A O 1
ATOM 2624 N N . ARG A 1 326 ? 3.406 1.809 -21.156 1.00 56.31 326 ARG A N 1
ATOM 2625 C CA . ARG A 1 326 ? 2.022 1.987 -21.620 1.00 56.31 326 ARG A CA 1
ATOM 2626 C C . ARG A 1 326 ? 1.302 0.643 -21.771 1.00 56.31 326 ARG A C 1
ATOM 2628 O O . ARG A 1 326 ? 0.164 0.522 -21.310 1.00 56.31 326 ARG A O 1
ATOM 2635 N N . ALA A 1 327 ? 1.951 -0.361 -22.360 1.00 55.19 327 ALA A N 1
ATOM 2636 C CA . ALA A 1 327 ? 1.390 -1.705 -22.485 1.00 55.19 327 ALA A CA 1
ATOM 2637 C C . ALA A 1 327 ? 1.156 -2.359 -21.112 1.00 55.19 327 ALA A C 1
ATOM 2639 O O . ALA A 1 327 ? 0.070 -2.871 -20.854 1.00 55.19 327 ALA A O 1
ATOM 2640 N N . LEU A 1 328 ? 2.117 -2.237 -20.191 1.00 58.72 328 LEU A N 1
ATOM 2641 C CA . LEU A 1 328 ? 2.012 -2.738 -18.819 1.00 58.72 328 LEU A CA 1
ATOM 2642 C C . LEU A 1 328 ? 0.870 -2.066 -18.045 1.00 58.72 328 LEU A C 1
ATOM 2644 O O . LEU A 1 328 ? 0.052 -2.749 -17.436 1.00 58.72 328 LEU A O 1
ATOM 2648 N N . LYS A 1 329 ? 0.739 -0.737 -18.135 1.00 61.03 329 LYS A N 1
ATOM 2649 C CA . LYS A 1 329 ? -0.406 -0.015 -17.557 1.00 61.03 329 LYS A CA 1
ATOM 2650 C C . LYS A 1 329 ? -1.739 -0.458 -18.153 1.00 61.03 329 LYS A C 1
ATOM 2652 O O . LYS A 1 329 ? -2.729 -0.518 -17.433 1.00 61.03 329 LYS A O 1
ATOM 2657 N N . THR A 1 330 ? -1.776 -0.739 -19.453 1.00 56.16 330 THR A N 1
ATOM 2658 C CA . THR A 1 330 ? -2.995 -1.200 -20.133 1.00 56.16 330 THR A CA 1
ATOM 2659 C C . THR A 1 330 ? -3.387 -2.591 -19.647 1.00 56.16 330 THR A C 1
ATOM 2661 O O . THR A 1 330 ? -4.532 -2.789 -19.264 1.00 56.16 330 THR A O 1
ATOM 2664 N N . ALA A 1 331 ? -2.429 -3.512 -19.563 1.00 53.62 331 ALA A N 1
ATOM 2665 C CA . ALA A 1 331 ? -2.632 -4.856 -19.038 1.00 53.62 331 ALA A CA 1
ATOM 2666 C C . ALA A 1 331 ? -3.083 -4.874 -17.576 1.00 53.62 331 ALA A C 1
ATOM 2668 O O . ALA A 1 331 ? -4.033 -5.565 -17.227 1.00 53.62 331 ALA A O 1
ATOM 2669 N N . MET A 1 332 ? -2.432 -4.080 -16.723 1.00 59.12 332 MET A N 1
ATOM 2670 C CA . MET A 1 332 ? -2.798 -3.969 -15.311 1.00 59.12 332 MET A CA 1
ATOM 2671 C C . MET A 1 332 ? -4.205 -3.395 -15.131 1.00 59.12 332 MET A C 1
ATOM 2673 O O . MET A 1 332 ? -4.957 -3.893 -14.299 1.00 59.12 332 MET A O 1
ATOM 2677 N N . ARG A 1 333 ? -4.586 -2.402 -15.947 1.00 59.25 333 ARG A N 1
ATOM 2678 C CA . ARG A 1 333 ? -5.958 -1.871 -15.980 1.00 59.25 333 ARG A CA 1
ATOM 2679 C C . ARG A 1 333 ? -6.970 -2.891 -16.471 1.00 59.25 333 ARG A C 1
ATOM 2681 O O . ARG A 1 333 ? -8.094 -2.901 -15.996 1.00 59.25 333 ARG A O 1
ATOM 2688 N N . ALA A 1 334 ? -6.604 -3.725 -17.435 1.00 50.09 334 ALA A N 1
ATOM 2689 C CA . ALA A 1 334 ? -7.493 -4.762 -17.936 1.00 50.09 334 ALA A CA 1
ATOM 2690 C C . ALA A 1 334 ? -7.709 -5.858 -16.866 1.00 50.09 334 ALA A C 1
ATOM 2692 O O . ALA A 1 334 ? -8.839 -6.269 -16.603 1.00 50.09 334 ALA A O 1
ATOM 2693 N N . ALA A 1 335 ? -6.652 -6.183 -16.111 1.00 51.03 335 ALA A N 1
ATOM 2694 C CA . ALA A 1 335 ? -6.698 -7.061 -14.942 1.00 51.03 335 ALA A CA 1
ATOM 2695 C C . ALA A 1 335 ? -7.541 -6.519 -13.765 1.00 51.03 335 ALA A C 1
ATOM 2697 O O . ALA A 1 335 ? -8.045 -7.320 -12.983 1.00 51.03 335 ALA A O 1
ATOM 2698 N N . GLU A 1 336 ? -7.764 -5.197 -13.647 1.00 52.38 336 GLU A N 1
ATOM 2699 C CA . GLU A 1 336 ? -8.664 -4.608 -12.624 1.00 52.38 336 GLU A CA 1
ATOM 2700 C C . GLU A 1 336 ? -10.091 -5.178 -12.691 1.00 52.38 336 GLU A C 1
ATOM 2702 O O . GLU A 1 336 ? -10.814 -5.164 -11.697 1.00 52.38 336 GLU A O 1
ATOM 2707 N N . TRP A 1 337 ? -10.504 -5.680 -13.859 1.00 46.50 337 TRP A N 1
ATOM 2708 C CA . TRP A 1 337 ? -11.880 -6.097 -14.133 1.00 46.50 337 TRP A CA 1
ATOM 2709 C C . TRP A 1 337 ? -12.037 -7.602 -14.328 1.00 46.50 337 TRP A C 1
ATOM 2711 O O . TRP A 1 337 ? -13.161 -8.065 -14.550 1.00 46.50 337 TRP A O 1
ATOM 2721 N N . ILE A 1 338 ? -10.941 -8.368 -14.263 1.00 47.72 338 ILE A N 1
ATOM 2722 C CA . ILE A 1 338 ? -10.965 -9.796 -14.564 1.00 47.72 338 ILE A CA 1
ATOM 2723 C C . ILE A 1 338 ? -10.271 -10.596 -13.454 1.00 47.72 338 ILE A C 1
ATOM 2725 O O . ILE A 1 338 ? -9.051 -10.555 -13.348 1.00 47.72 338 ILE A O 1
ATOM 2729 N N . PRO A 1 339 ? -11.017 -11.396 -12.669 1.00 43.25 339 PRO A N 1
ATOM 2730 C CA . PRO A 1 339 ? -10.482 -12.160 -11.535 1.00 43.25 339 PRO A CA 1
ATOM 2731 C C . PRO A 1 339 ? -9.650 -13.390 -11.951 1.00 43.25 339 PRO A C 1
ATOM 2733 O O . PRO A 1 339 ? -9.382 -14.273 -11.141 1.00 43.25 339 PRO A O 1
ATOM 2736 N N . HIS A 1 340 ? -9.283 -13.510 -13.230 1.00 51.81 340 HIS A N 1
ATOM 2737 C CA . HIS A 1 340 ? -8.616 -14.688 -13.771 1.00 51.81 340 HIS A CA 1
ATOM 2738 C C . HIS A 1 340 ? -7.328 -14.305 -14.491 1.00 51.81 340 HIS A C 1
ATOM 2740 O O . HIS A 1 340 ? -7.360 -13.660 -15.542 1.00 51.81 340 HIS A O 1
ATOM 2746 N N . ASP A 1 341 ? -6.214 -14.819 -13.967 1.00 55.34 341 ASP A N 1
ATOM 2747 C CA . ASP A 1 341 ? -4.849 -14.631 -14.473 1.00 55.34 341 ASP A CA 1
ATOM 2748 C C . ASP A 1 341 ? -4.724 -14.835 -15.988 1.00 55.34 341 ASP A C 1
ATOM 2750 O O . ASP A 1 341 ? -3.997 -14.111 -16.661 1.00 55.34 341 ASP A O 1
ATOM 2754 N N . VAL A 1 342 ? -5.476 -15.778 -16.560 1.00 57.72 342 VAL A N 1
ATOM 2755 C CA . VAL A 1 342 ? -5.468 -16.071 -18.004 1.00 57.72 342 VAL A CA 1
ATOM 2756 C C . VAL A 1 342 ? -5.891 -14.878 -18.843 1.00 57.72 342 VAL A C 1
ATOM 2758 O O . VAL A 1 342 ? -5.281 -14.591 -19.872 1.00 57.72 342 VAL A O 1
ATOM 2761 N N . CYS A 1 343 ? -6.962 -14.205 -18.438 1.00 56.41 343 CYS A N 1
ATOM 2762 C CA . CYS A 1 343 ? -7.547 -13.136 -19.228 1.00 56.41 343 CYS A CA 1
ATOM 2763 C C . CYS A 1 343 ? -6.678 -11.881 -19.162 1.00 56.41 343 CYS A C 1
ATOM 2765 O O . CYS A 1 343 ? -6.361 -11.328 -20.209 1.00 56.41 343 CYS A O 1
ATOM 2767 N N . ALA A 1 344 ? -6.180 -11.533 -17.971 1.00 57.12 344 ALA A N 1
ATOM 2768 C CA . ALA A 1 344 ? -5.209 -10.455 -17.794 1.00 57.12 344 ALA A CA 1
ATOM 2769 C C . ALA A 1 344 ? -3.948 -10.668 -18.654 1.00 57.12 344 ALA A C 1
ATOM 2771 O O . ALA A 1 344 ? -3.483 -9.754 -19.333 1.00 57.12 344 ALA A O 1
ATOM 2772 N N . MET A 1 345 ? -3.420 -11.897 -18.686 1.00 60.41 345 MET A N 1
ATOM 2773 C CA . MET A 1 345 ? -2.253 -12.249 -19.506 1.00 60.41 345 MET A CA 1
ATOM 2774 C C . MET A 1 345 ? -2.553 -12.255 -21.011 1.00 60.41 345 MET A C 1
ATOM 2776 O O . MET A 1 345 ? -1.682 -11.922 -21.815 1.00 60.41 345 MET A O 1
ATOM 2780 N N . THR A 1 346 ? -3.777 -12.618 -21.407 1.00 64.75 346 THR A N 1
ATOM 2781 C CA . THR A 1 346 ? -4.211 -12.583 -22.812 1.00 64.75 346 THR A CA 1
ATOM 2782 C C . THR A 1 346 ? -4.323 -11.139 -23.302 1.00 64.75 346 THR A C 1
ATOM 2784 O O . THR A 1 346 ? -3.751 -10.799 -24.334 1.00 64.75 346 THR A O 1
ATOM 2787 N N . GLU A 1 347 ? -4.980 -10.269 -22.536 1.00 59.75 347 GLU A N 1
ATOM 2788 C CA . GLU A 1 347 ? -5.143 -8.848 -22.871 1.00 59.75 347 GLU A CA 1
ATOM 2789 C C . GLU A 1 347 ? -3.809 -8.090 -22.846 1.00 59.75 347 GLU A C 1
ATOM 2791 O O . GLU A 1 347 ? -3.566 -7.232 -23.694 1.00 59.75 347 GLU A O 1
ATOM 2796 N N . LEU A 1 348 ? -2.901 -8.445 -21.930 1.00 62.59 348 LEU A N 1
ATOM 2797 C CA . LEU A 1 348 ? -1.513 -7.981 -21.949 1.00 62.59 348 LEU A CA 1
ATOM 2798 C C . LEU A 1 348 ? -0.829 -8.314 -23.276 1.00 62.59 348 LEU A C 1
ATOM 2800 O O . LEU A 1 348 ? -0.225 -7.438 -23.896 1.00 62.59 348 LEU A O 1
ATOM 2804 N N . LEU A 1 349 ? -0.897 -9.580 -23.696 1.00 68.56 349 LEU A N 1
ATOM 2805 C CA . LEU A 1 349 ? -0.259 -10.031 -24.925 1.00 68.56 349 LEU A CA 1
ATOM 2806 C C . LEU A 1 349 ? -0.869 -9.337 -26.150 1.00 68.56 349 LEU A C 1
ATOM 2808 O O . LEU A 1 349 ? -0.133 -8.929 -27.045 1.00 68.56 349 LEU A O 1
ATOM 2812 N N . GLU A 1 350 ? -2.189 -9.149 -26.178 1.00 67.06 350 GLU A N 1
ATOM 2813 C CA . GLU A 1 350 ? -2.877 -8.382 -27.223 1.00 67.06 350 GLU A CA 1
ATOM 2814 C C . GLU A 1 350 ? -2.442 -6.908 -27.239 1.00 67.06 350 GLU A C 1
ATOM 2816 O O . GLU A 1 350 ? -2.152 -6.364 -28.306 1.00 67.06 350 GLU A O 1
ATOM 2821 N N . GLY A 1 351 ? -2.319 -6.270 -26.072 1.00 60.53 351 GLY A N 1
ATOM 2822 C CA . GLY A 1 351 ? -1.828 -4.896 -25.950 1.00 60.53 351 GLY A CA 1
ATOM 2823 C C . GLY A 1 351 ? -0.381 -4.739 -26.423 1.00 60.53 351 GLY A C 1
ATOM 2824 O O . GLY A 1 351 ? -0.058 -3.792 -27.140 1.00 60.53 351 GLY A O 1
ATOM 2825 N N . LEU A 1 352 ? 0.485 -5.696 -26.081 1.00 61.75 352 LEU A N 1
ATOM 2826 C CA . LEU A 1 352 ? 1.874 -5.731 -26.539 1.00 61.75 352 LEU A CA 1
ATOM 2827 C C . LEU A 1 352 ? 1.976 -5.972 -28.052 1.00 61.75 352 LEU A C 1
ATOM 2829 O O . LEU A 1 352 ? 2.773 -5.307 -28.712 1.00 61.75 352 LEU A O 1
ATOM 2833 N N . LYS A 1 353 ? 1.147 -6.863 -28.616 1.00 70.25 353 LYS A N 1
ATOM 2834 C CA . LYS A 1 353 ? 1.033 -7.076 -30.070 1.00 70.25 353 LYS A CA 1
ATOM 2835 C C . LYS A 1 353 ? 0.624 -5.791 -30.788 1.00 70.25 353 LYS A C 1
ATOM 2837 O O . LYS A 1 353 ? 1.292 -5.393 -31.738 1.00 70.25 353 LYS A O 1
ATOM 2842 N N . ALA A 1 354 ? -0.410 -5.108 -30.296 1.00 63.75 354 ALA A N 1
ATOM 2843 C CA . ALA A 1 354 ? -0.892 -3.856 -30.877 1.00 63.75 354 ALA A CA 1
ATOM 2844 C C . ALA A 1 354 ? 0.165 -2.736 -30.840 1.00 63.75 354 ALA A C 1
ATOM 2846 O O . ALA A 1 354 ? 0.263 -1.943 -31.777 1.00 63.75 354 ALA A O 1
ATOM 2847 N N . GLU A 1 355 ? 0.979 -2.664 -29.784 1.00 56.72 355 GLU A N 1
ATOM 2848 C CA . GLU A 1 355 ? 2.065 -1.682 -29.724 1.00 56.72 355 GLU A CA 1
ATOM 2849 C C . GLU A 1 355 ? 3.256 -2.088 -30.612 1.00 56.72 355 GLU A C 1
ATOM 2851 O O . GLU A 1 355 ? 3.858 -1.227 -31.249 1.00 56.72 355 GLU A O 1
ATOM 2856 N N . ALA A 1 356 ? 3.551 -3.385 -30.764 1.00 63.00 356 ALA A N 1
ATOM 2857 C CA . ALA A 1 356 ? 4.583 -3.870 -31.688 1.00 63.00 356 ALA A CA 1
ATOM 2858 C C . ALA A 1 356 ? 4.239 -3.658 -33.172 1.00 63.00 356 ALA A C 1
ATOM 2860 O O . ALA A 1 356 ? 5.140 -3.464 -33.993 1.00 63.00 356 ALA A O 1
ATOM 2861 N N . GLU A 1 357 ? 2.950 -3.606 -33.522 1.00 66.25 357 GLU A N 1
ATOM 2862 C CA . GLU A 1 357 ? 2.507 -3.179 -34.856 1.00 66.25 357 GLU A CA 1
ATOM 2863 C C . GLU A 1 357 ? 2.906 -1.725 -35.159 1.00 66.25 357 GLU A C 1
ATOM 2865 O O . GLU A 1 357 ? 3.213 -1.388 -36.307 1.00 66.25 357 GLU A O 1
ATOM 2870 N N . ARG A 1 358 ? 2.936 -0.866 -34.131 1.00 56.00 358 ARG A N 1
ATOM 2871 C CA . ARG A 1 358 ? 3.329 0.550 -34.233 1.00 56.00 358 ARG A CA 1
ATOM 2872 C C . ARG A 1 358 ? 4.839 0.734 -34.114 1.00 56.00 358 ARG A C 1
ATOM 2874 O O . ARG A 1 358 ? 5.421 1.539 -34.837 1.00 56.00 358 ARG A O 1
ATOM 2881 N N . GLU A 1 359 ? 5.479 -0.050 -33.254 1.00 55.16 359 GLU A N 1
ATOM 2882 C CA . GLU A 1 359 ? 6.917 -0.052 -33.017 1.00 55.16 359 GLU A CA 1
ATOM 2883 C C . GLU A 1 359 ? 7.518 -1.433 -33.292 1.00 55.16 359 GLU A C 1
ATOM 2885 O O . GLU A 1 359 ? 7.702 -2.252 -32.392 1.00 55.16 359 GLU A O 1
ATOM 2890 N N . ARG A 1 360 ? 7.915 -1.677 -34.549 1.00 60.09 360 ARG A N 1
ATOM 2891 C CA . ARG A 1 360 ? 8.474 -2.972 -34.997 1.00 60.09 360 ARG A CA 1
ATOM 2892 C C . ARG A 1 360 ? 9.658 -3.490 -34.173 1.00 60.09 360 ARG A C 1
ATOM 2894 O O . ARG A 1 360 ? 9.930 -4.686 -34.198 1.00 60.09 360 ARG A O 1
ATOM 2901 N N . ALA A 1 361 ? 10.371 -2.616 -33.463 1.00 50.28 361 ALA A N 1
ATOM 2902 C CA . ALA A 1 361 ? 11.456 -3.004 -32.564 1.00 50.28 361 ALA A CA 1
ATOM 2903 C C . ALA A 1 361 ? 10.981 -3.854 -31.366 1.00 50.28 361 ALA A C 1
ATOM 2905 O O . ALA A 1 361 ? 11.794 -4.559 -30.773 1.00 50.28 361 ALA A O 1
ATOM 2906 N N . LEU A 1 362 ? 9.685 -3.819 -31.031 1.00 50.94 362 LEU A N 1
ATOM 2907 C CA . LEU A 1 362 ? 9.079 -4.589 -29.942 1.00 50.94 362 LEU A CA 1
ATOM 2908 C C . LEU A 1 362 ? 8.664 -6.009 -30.361 1.00 50.94 362 LEU A C 1
ATOM 2910 O O . LEU A 1 362 ? 8.429 -6.844 -29.491 1.00 50.94 362 LEU A O 1
ATOM 2914 N N . GLN A 1 363 ? 8.615 -6.325 -31.661 1.00 64.38 363 GLN A N 1
ATOM 2915 C CA . GLN A 1 363 ? 8.156 -7.635 -32.149 1.00 64.38 363 GLN A CA 1
ATOM 2916 C C . GLN A 1 363 ? 8.924 -8.830 -31.543 1.00 64.38 363 GLN A C 1
ATOM 2918 O O . GLN A 1 363 ? 8.277 -9.765 -31.080 1.00 64.38 363 GLN A O 1
ATOM 2923 N N . PRO A 1 364 ? 10.269 -8.802 -31.416 1.00 57.12 364 PRO A N 1
ATOM 2924 C CA . PRO A 1 364 ? 11.003 -9.907 -30.792 1.00 57.12 364 PRO A CA 1
ATOM 2925 C C . PRO A 1 364 ? 10.675 -10.116 -29.305 1.00 57.12 364 PRO A C 1
ATOM 2927 O O . PRO A 1 364 ? 10.840 -11.222 -28.792 1.00 57.12 364 PRO A O 1
ATOM 2930 N N . LEU A 1 365 ? 10.241 -9.064 -28.599 1.00 54.94 365 LEU A N 1
ATOM 2931 C CA . LEU A 1 365 ? 9.776 -9.156 -27.213 1.00 54.94 365 LEU A CA 1
ATOM 2932 C C . LEU A 1 365 ? 8.385 -9.800 -27.158 1.00 54.94 365 LEU A C 1
ATOM 2934 O O . LEU A 1 365 ? 8.161 -10.675 -26.326 1.00 54.94 365 LEU A O 1
ATOM 2938 N N . VAL A 1 366 ? 7.484 -9.406 -28.062 1.00 66.75 366 VAL A N 1
ATOM 2939 C CA . VAL A 1 366 ? 6.136 -9.981 -28.189 1.00 66.75 366 VAL A CA 1
ATOM 2940 C C . VAL A 1 366 ? 6.191 -11.474 -28.481 1.00 66.75 366 VAL A C 1
ATOM 2942 O O . VAL A 1 366 ? 5.584 -12.243 -27.742 1.00 66.75 366 VAL A O 1
ATOM 2945 N N . ASP A 1 367 ? 6.960 -11.885 -29.491 1.00 65.19 367 ASP A N 1
ATOM 2946 C CA . ASP A 1 367 ? 7.067 -13.291 -29.897 1.00 65.19 367 ASP A CA 1
ATOM 2947 C C . ASP A 1 367 ? 7.549 -14.167 -28.724 1.00 65.19 367 ASP A C 1
ATOM 2949 O O . ASP A 1 367 ? 7.042 -15.261 -28.490 1.00 65.19 367 ASP A O 1
ATOM 2953 N N . ARG A 1 368 ? 8.483 -13.653 -27.912 1.00 60.62 368 ARG A N 1
ATOM 2954 C CA . ARG A 1 368 ? 9.023 -14.371 -26.746 1.00 60.62 368 ARG A CA 1
ATOM 2955 C C . ARG A 1 368 ? 8.095 -14.368 -25.535 1.00 60.62 368 ARG A C 1
ATOM 2957 O O . ARG A 1 368 ? 8.063 -15.358 -24.807 1.00 60.62 368 ARG A O 1
ATOM 2964 N N . ILE A 1 369 ? 7.359 -13.281 -25.294 1.00 60.41 369 ILE A N 1
ATOM 2965 C CA . ILE A 1 369 ? 6.305 -13.248 -24.268 1.00 60.41 369 ILE A CA 1
ATOM 2966 C C . ILE A 1 369 ? 5.207 -14.242 -24.644 1.00 60.41 369 ILE A C 1
ATOM 2968 O O . ILE A 1 369 ? 4.767 -15.007 -23.792 1.00 60.41 369 ILE A O 1
ATOM 2972 N N . GLU A 1 370 ? 4.815 -14.298 -25.916 1.00 70.50 370 GLU A N 1
ATOM 2973 C CA . GLU A 1 370 ? 3.862 -15.282 -26.423 1.00 70.50 370 GLU A CA 1
ATOM 2974 C C . GLU A 1 370 ? 4.363 -16.714 -26.216 1.00 70.50 370 GLU A C 1
ATOM 2976 O O . GLU A 1 370 ? 3.634 -17.532 -25.657 1.00 70.50 370 GLU A O 1
ATOM 2981 N N . GLU A 1 371 ? 5.617 -17.018 -26.562 1.00 68.06 371 GLU A N 1
ATOM 2982 C CA . GLU A 1 371 ? 6.232 -18.329 -26.303 1.00 68.06 371 GLU A CA 1
ATOM 2983 C C . GLU A 1 371 ? 6.223 -18.707 -24.814 1.00 68.06 371 GLU A C 1
ATOM 2985 O O . GLU A 1 371 ? 5.942 -19.855 -24.471 1.00 68.06 371 GLU A O 1
ATOM 2990 N N . GLN A 1 372 ? 6.507 -17.756 -23.918 1.00 57.97 372 GLN A N 1
ATOM 2991 C CA . GLN A 1 372 ? 6.508 -17.998 -22.473 1.00 57.97 372 GLN A CA 1
ATOM 2992 C C . GLN A 1 372 ? 5.112 -18.142 -21.883 1.00 57.97 372 GLN A C 1
ATOM 2994 O O . GLN A 1 372 ? 4.925 -18.948 -20.975 1.00 57.97 372 GLN A O 1
ATOM 2999 N N . LEU A 1 373 ? 4.147 -17.368 -22.372 1.00 60.31 373 LEU A N 1
ATOM 3000 C CA . LEU A 1 373 ? 2.767 -17.410 -21.905 1.00 60.31 373 LEU A CA 1
ATOM 3001 C C . LEU A 1 373 ? 2.013 -18.610 -22.476 1.00 60.31 373 LEU A C 1
ATOM 3003 O O . LEU A 1 373 ? 1.108 -19.110 -21.817 1.00 60.31 373 LEU A O 1
ATOM 3007 N N . THR A 1 374 ? 2.389 -19.114 -23.655 1.00 64.19 374 THR A N 1
ATOM 3008 C CA . THR A 1 374 ? 1.691 -20.214 -24.340 1.00 64.19 374 THR A CA 1
ATOM 3009 C C . THR A 1 374 ? 1.485 -21.448 -23.443 1.00 64.19 374 THR A C 1
ATOM 3011 O O . THR A 1 374 ? 0.345 -21.905 -23.352 1.00 64.19 374 THR A O 1
ATOM 3014 N N . PRO A 1 375 ? 2.494 -21.962 -22.706 1.00 56.81 375 PRO A N 1
ATOM 3015 C CA . PRO A 1 375 ? 2.293 -23.061 -21.756 1.00 56.81 375 PRO A CA 1
ATOM 3016 C C . PRO A 1 375 ? 1.300 -22.737 -20.628 1.00 56.81 375 PRO A C 1
ATOM 3018 O O . PRO A 1 375 ? 0.492 -23.587 -20.256 1.00 56.81 375 PRO A O 1
ATOM 3021 N N . TYR A 1 376 ? 1.320 -21.507 -20.104 1.00 50.66 376 TYR A N 1
ATOM 3022 C CA . TYR A 1 376 ? 0.419 -21.071 -19.032 1.00 50.66 376 TYR A CA 1
ATOM 3023 C C . TYR A 1 376 ? -1.022 -20.911 -19.533 1.00 50.66 376 TYR A C 1
ATOM 3025 O O . TYR A 1 376 ? -1.957 -21.400 -18.901 1.00 50.66 376 TYR A O 1
ATOM 3033 N N . LEU A 1 377 ? -1.206 -20.299 -20.705 1.00 54.44 377 LEU A N 1
ATOM 3034 C CA . LEU A 1 377 ? -2.510 -20.118 -21.350 1.00 54.44 377 LEU A CA 1
ATOM 3035 C C . LEU A 1 377 ? -3.136 -21.461 -21.766 1.00 54.44 377 LEU A C 1
ATOM 3037 O O . LEU A 1 377 ? -4.352 -21.622 -21.709 1.00 54.44 377 LEU A O 1
ATOM 3041 N N . GLN A 1 378 ? -2.319 -22.450 -22.142 1.00 57.00 378 GLN A N 1
ATOM 3042 C CA . GLN A 1 378 ? -2.785 -23.801 -22.473 1.00 57.00 378 GLN A CA 1
ATOM 3043 C C . GLN A 1 378 ? -3.221 -24.612 -21.242 1.00 57.00 378 GLN A C 1
ATOM 3045 O O . GLN A 1 378 ? -4.131 -25.432 -21.351 1.00 57.00 378 GLN A O 1
ATOM 3050 N N . HIS A 1 379 ? -2.597 -24.403 -20.077 1.00 45.91 379 HIS A N 1
ATOM 3051 C CA . HIS A 1 379 ? -2.935 -25.118 -18.837 1.00 45.91 379 HIS A CA 1
ATOM 3052 C C . HIS A 1 379 ? -4.115 -24.526 -18.069 1.00 45.91 379 HIS A C 1
ATOM 3054 O O . HIS A 1 379 ? -4.799 -25.257 -17.355 1.00 45.91 379 HIS A O 1
ATOM 3060 N N . LEU A 1 380 ? -4.381 -23.232 -18.226 1.00 43.19 380 LEU A N 1
ATOM 3061 C CA . LEU A 1 380 ? -5.424 -22.538 -17.473 1.00 43.19 380 LEU A CA 1
ATOM 3062 C C . LEU A 1 380 ? -6.768 -22.427 -18.233 1.00 43.19 380 LEU A C 1
ATOM 3064 O O . LEU A 1 380 ? -7.736 -21.887 -17.701 1.00 43.19 380 LEU A O 1
ATOM 3068 N N . GLY A 1 381 ? -6.856 -22.991 -19.445 1.00 51.41 381 GLY A N 1
ATOM 3069 C CA . GLY A 1 381 ? -8.041 -22.936 -20.309 1.00 51.41 381 GLY A CA 1
ATOM 3070 C C . GLY A 1 381 ? -8.163 -21.613 -21.077 1.00 51.41 381 GLY A C 1
ATOM 3071 O O . GLY A 1 381 ? -7.491 -20.636 -20.772 1.00 51.41 381 GLY A O 1
ATOM 3072 N N . ALA A 1 382 ? -9.009 -21.568 -22.113 1.00 51.34 382 ALA A N 1
ATOM 3073 C CA . ALA A 1 382 ? -9.248 -20.332 -22.863 1.00 51.34 382 ALA A CA 1
ATOM 3074 C C . ALA A 1 382 ? -9.927 -19.287 -21.964 1.00 51.34 382 ALA A C 1
ATOM 3076 O O . ALA A 1 382 ? -10.884 -19.628 -21.267 1.00 51.34 382 ALA A O 1
ATOM 3077 N N . CYS A 1 383 ? -9.480 -18.024 -22.025 1.00 44.56 383 CYS A N 1
ATOM 3078 C CA . CYS A 1 383 ? -10.182 -16.918 -21.373 1.00 44.56 383 CYS A CA 1
ATOM 3079 C C . CYS A 1 383 ? -11.662 -16.966 -21.800 1.00 44.56 383 CYS A C 1
ATOM 3081 O O . CYS A 1 383 ? -11.948 -16.874 -23.004 1.00 44.56 383 CYS A O 1
ATOM 3083 N N . PRO A 1 384 ? -12.619 -17.168 -20.874 1.00 46.75 384 PRO A N 1
ATOM 3084 C CA . PRO A 1 384 ? -14.022 -17.071 -21.224 1.00 46.75 384 PRO A CA 1
ATOM 3085 C C . PRO A 1 384 ? -14.235 -15.637 -21.688 1.00 46.75 384 PRO A C 1
ATOM 3087 O O . PRO A 1 384 ? -14.089 -14.713 -20.893 1.00 46.75 384 PRO A O 1
ATOM 3090 N N . LYS A 1 385 ? -14.515 -15.445 -22.985 1.00 40.31 385 LYS A N 1
ATOM 3091 C CA . LYS A 1 385 ? -14.766 -14.110 -23.534 1.00 40.31 385 LYS A CA 1
ATOM 3092 C C . LYS A 1 385 ? -15.764 -13.415 -22.610 1.00 40.31 385 LYS A C 1
ATOM 3094 O O . LYS A 1 385 ? -16.876 -13.937 -22.462 1.00 40.31 385 LYS A O 1
ATOM 3099 N N . PRO A 1 386 ? -15.404 -12.289 -21.976 1.00 39.12 386 PRO A N 1
ATOM 3100 C CA . PRO A 1 386 ? -16.365 -11.584 -21.165 1.00 39.12 386 PRO A CA 1
ATOM 3101 C C . PRO A 1 386 ? -17.512 -11.193 -22.093 1.00 39.12 386 PRO A C 1
ATOM 3103 O O . PRO A 1 386 ? -17.308 -10.617 -23.165 1.00 39.12 386 PRO A O 1
ATOM 3106 N N . ASN A 1 387 ? -18.740 -11.526 -21.700 1.00 35.97 387 ASN A N 1
ATOM 3107 C CA . ASN A 1 387 ? -19.920 -10.872 -22.246 1.00 35.97 387 ASN A CA 1
ATOM 3108 C C . ASN A 1 387 ? -19.859 -9.398 -21.804 1.00 35.97 387 ASN A C 1
ATOM 3110 O O . ASN A 1 387 ? -20.565 -8.974 -20.891 1.00 35.97 387 ASN A O 1
ATOM 3114 N N . CYS A 1 388 ? -19.017 -8.603 -22.469 1.00 33.94 388 CYS A N 1
ATOM 3115 C CA . CYS A 1 388 ? -18.873 -7.158 -22.283 1.00 33.94 388 CYS A CA 1
ATOM 3116 C C . CYS A 1 388 ? -20.136 -6.369 -22.674 1.00 33.94 388 CYS A C 1
ATOM 3118 O O . CYS A 1 388 ? -20.108 -5.144 -22.732 1.00 33.94 388 CYS A O 1
ATOM 3120 N N . SER A 1 389 ? -21.267 -7.029 -22.940 1.00 31.73 389 SER A N 1
ATOM 3121 C CA . SER A 1 389 ? -22.499 -6.373 -23.370 1.00 31.73 389 SER A CA 1
ATOM 3122 C C . SER A 1 389 ? -23.571 -6.200 -22.285 1.00 31.73 389 SER A C 1
ATOM 3124 O O . SER A 1 389 ? -24.587 -5.582 -22.596 1.00 31.73 389 SER A O 1
ATOM 3126 N N . GLN A 1 390 ? -23.414 -6.672 -21.032 1.00 30.81 390 GLN A N 1
ATOM 3127 C CA . GLN A 1 390 ? -24.569 -6.697 -20.100 1.00 30.81 390 GLN A CA 1
ATOM 3128 C C . GLN A 1 390 ? -24.380 -6.312 -18.620 1.00 30.81 390 GLN A C 1
ATOM 3130 O O . GLN A 1 390 ? -25.272 -6.576 -17.817 1.00 30.81 390 GLN A O 1
ATOM 3135 N N . ARG A 1 391 ? -23.339 -5.570 -18.229 1.00 32.03 391 ARG A N 1
ATOM 3136 C CA . ARG A 1 391 ? -23.368 -4.842 -16.938 1.00 32.03 391 ARG A CA 1
ATOM 3137 C C . ARG A 1 391 ? -23.277 -3.334 -17.137 1.00 32.03 391 ARG A C 1
ATOM 3139 O O . ARG A 1 391 ? -22.310 -2.690 -16.761 1.00 32.03 391 ARG A O 1
ATOM 3146 N N . ARG A 1 392 ? -24.349 -2.751 -17.688 1.00 31.97 392 ARG A N 1
ATOM 3147 C CA . ARG A 1 392 ? -24.744 -1.396 -17.277 1.00 31.97 392 ARG A CA 1
ATOM 3148 C C . ARG A 1 392 ? -25.301 -1.516 -15.861 1.00 31.97 392 ARG A C 1
ATOM 3150 O O . ARG A 1 392 ? -26.462 -1.883 -15.694 1.00 31.97 392 ARG A O 1
ATOM 3157 N N . ILE A 1 393 ? -24.457 -1.278 -14.866 1.00 34.88 393 ILE A N 1
ATOM 3158 C CA . ILE A 1 393 ? -24.911 -1.057 -13.494 1.00 34.88 393 ILE A CA 1
ATOM 3159 C C . ILE A 1 393 ? -25.596 0.316 -13.481 1.00 34.88 393 ILE A C 1
ATOM 3161 O O . ILE A 1 393 ? -25.079 1.277 -14.055 1.00 34.88 393 ILE A O 1
ATOM 3165 N N . ARG A 1 394 ? -26.821 0.333 -12.955 1.00 31.52 394 ARG A N 1
ATOM 3166 C CA . ARG A 1 394 ? -27.632 1.527 -12.708 1.00 31.52 394 ARG A CA 1
ATOM 3167 C C . ARG A 1 394 ? -27.210 2.194 -11.416 1.00 31.52 394 ARG A C 1
ATOM 3169 O O . ARG A 1 394 ? -26.833 1.430 -10.502 1.00 31.52 394 ARG A O 1
#

pLDDT: mean 72.16, std 18.94, range [24.48, 97.19]